Protein AF-A0A7W0UJ87-F1 (afdb_monomer_lite)

pLDDT: mean 87.45, std 11.09, range [45.22, 97.56]

Sequence (380 aa):
ITSEFQELMRGGVEVSERQLIFEHISRDVRPDDMEAFRLLREGQTYIDLPERLRRYRSDVFTDKYKRLDWTELCRSITAHIAKDGYWYIHPDQHRTLSVREAARVQSFPDDFRFAGTQTHRYRQIGNAVPVLLAESIGKSVLRDLDRPTRVRRDSSGEAFRDALVGWRALSDAWSPSWRRVGDPWLVLIAEMLLGRARPADAENAFTLLREVAPSPAALTEHARPAAALAAVGFEERASTLVNLADDLVTFFDGRVPEDETTLRHLPGVGDYVCRAVLTFGFGRRQVLVDRTTARVAGRITRHGDPRRFQLRLDLHHLAGSAGPDAAFNRALLDLGREICRVETPRCSVCPLHERCVTGRAVRDAATVKTRSDAREEMVA

Secondary structure (DSSP, 8-state):
---HHHHHHHTTS-GGGTT--TT--PPPPPHHHHHHHHHPPTT-BGGGS-GGG--S-TTT-TTSSBB--SSSPPPP--GGGGT--TT-B-SSSSSBPPHHHHHHHTT--TT----SSHHHHHHHHHHSPPHHHHHHHHHHHHHHHTS-------HHHHHHHHHHHHHHHT------THHHH--HHHHHHHHHHHTTS-HHHHHHHHHHHHHH-SSHHHHHTSSSHHHHHHHTT-HHHHHHHHHHHHHHHHHHTT-----HHHHHHSTT--HHHHHHHHHHTT-------SHHHHHHHHHHH--SS--HHHHHHHHHHHTTTT-S-HHHHHHHHHHHHHTS-SSS--GGG-TTGGG-HHHHHHHHHHHHHHHHHHHHTTT-

Structure (mmCIF, N/CA/C/O backbone):
data_AF-A0A7W0UJ87-F1
#
_entry.id   AF-A0A7W0UJ87-F1
#
loop_
_atom_site.group_PDB
_atom_site.id
_atom_site.type_symbol
_atom_site.label_atom_id
_atom_site.label_alt_id
_atom_site.label_comp_id
_atom_site.label_asym_id
_atom_site.label_entity_id
_atom_site.label_seq_id
_atom_site.pdbx_PDB_ins_code
_atom_site.Cartn_x
_atom_site.Cartn_y
_atom_site.Cartn_z
_atom_site.occupancy
_atom_site.B_iso_or_equiv
_atom_site.auth_seq_id
_atom_site.auth_comp_id
_atom_site.auth_asym_id
_atom_site.auth_atom_id
_atom_site.pdbx_PDB_model_num
ATOM 1 N N . ILE A 1 1 ? -34.277 -4.533 37.024 1.00 60.12 1 ILE A N 1
ATOM 2 C CA . ILE A 1 1 ? -34.327 -5.418 35.838 1.00 60.12 1 ILE A CA 1
ATOM 3 C C . ILE A 1 1 ? -33.010 -5.219 35.108 1.00 60.12 1 ILE A C 1
ATOM 5 O O . ILE A 1 1 ? -32.676 -4.075 34.825 1.00 60.12 1 ILE A O 1
ATOM 9 N N . THR A 1 2 ? -32.227 -6.280 34.939 1.00 79.81 2 THR A N 1
ATOM 10 C CA . THR A 1 2 ? -30.961 -6.251 34.190 1.00 79.81 2 THR A CA 1
ATOM 11 C C . THR A 1 2 ? -31.299 -6.272 32.700 1.00 79.81 2 THR A C 1
ATOM 13 O O . THR A 1 2 ? -32.228 -6.976 32.314 1.00 79.81 2 THR A O 1
ATOM 16 N N . SER A 1 3 ? -30.631 -5.472 31.868 1.00 90.31 3 SER A N 1
ATOM 17 C CA . SER A 1 3 ? -30.868 -5.522 30.419 1.00 90.31 3 SER A CA 1
ATOM 18 C C . SER A 1 3 ? -30.169 -6.726 29.782 1.00 90.31 3 SER A C 1
ATOM 20 O O . SER A 1 3 ? -29.148 -7.185 30.291 1.00 90.31 3 SER A O 1
ATOM 22 N N . GLU A 1 4 ? -30.657 -7.181 28.625 1.00 94.69 4 GLU A N 1
ATOM 23 C CA . GLU A 1 4 ? -30.014 -8.249 27.837 1.00 94.69 4 GLU A CA 1
ATOM 24 C C . GLU A 1 4 ? -28.533 -7.934 27.563 1.00 94.69 4 GLU A C 1
ATOM 26 O O . GLU A 1 4 ? -27.657 -8.780 27.721 1.00 94.69 4 GLU A O 1
ATOM 31 N N . PHE A 1 5 ? -28.223 -6.673 27.246 1.00 92.38 5 PHE A N 1
ATOM 32 C CA . PHE A 1 5 ? -26.844 -6.234 27.050 1.00 92.38 5 PHE A CA 1
ATOM 33 C C . PHE A 1 5 ? -25.997 -6.366 28.323 1.00 92.38 5 PHE A C 1
ATOM 35 O O . PHE A 1 5 ? -24.839 -6.770 28.265 1.00 92.38 5 PHE A O 1
ATOM 42 N N . GLN A 1 6 ? -26.557 -6.034 29.488 1.00 90.56 6 GLN A N 1
ATOM 43 C CA . GLN A 1 6 ? -25.851 -6.188 30.758 1.00 90.56 6 GLN A CA 1
ATOM 44 C C . GLN A 1 6 ? -25.602 -7.660 31.094 1.00 90.56 6 GLN A C 1
ATOM 46 O O . GLN A 1 6 ? -24.533 -7.974 31.611 1.00 90.56 6 GLN A O 1
ATOM 51 N N . GLU A 1 7 ? -26.553 -8.548 30.802 1.00 93.19 7 GLU A N 1
ATOM 52 C CA . GLU A 1 7 ? -26.379 -9.995 30.960 1.00 93.19 7 GLU A CA 1
ATOM 53 C C . GLU A 1 7 ? -25.285 -10.519 30.030 1.00 93.19 7 GLU A C 1
ATOM 55 O O . GLU A 1 7 ? -24.379 -11.211 30.489 1.00 93.19 7 GLU A O 1
ATOM 60 N N . LEU A 1 8 ? -25.294 -10.097 28.762 1.00 95.25 8 LEU A N 1
ATOM 61 C CA . LEU A 1 8 ? -24.273 -10.457 27.781 1.00 95.25 8 LEU A CA 1
ATOM 62 C C . LEU A 1 8 ? -22.872 -10.007 28.217 1.00 95.25 8 LEU A C 1
ATOM 64 O O . LEU A 1 8 ? -21.946 -10.813 28.233 1.00 95.25 8 LEU A O 1
ATOM 68 N N . MET A 1 9 ? -22.708 -8.738 28.609 1.00 94.62 9 MET A N 1
ATOM 69 C CA . MET A 1 9 ? -21.402 -8.216 29.027 1.00 94.62 9 MET A CA 1
ATOM 70 C C . MET A 1 9 ? -20.906 -8.865 30.325 1.00 94.62 9 MET A C 1
ATOM 72 O O . MET A 1 9 ? -19.701 -8.979 30.518 1.00 94.62 9 MET A O 1
ATOM 76 N N . ARG A 1 10 ? -21.804 -9.293 31.222 1.00 93.12 10 ARG A N 1
ATOM 77 C CA . ARG A 1 10 ? -21.445 -9.888 32.523 1.00 93.12 10 ARG A CA 1
ATOM 78 C C . ARG A 1 10 ? -21.417 -11.412 32.527 1.00 93.12 10 ARG A C 1
ATOM 80 O O . ARG A 1 10 ? -21.045 -11.987 33.546 1.00 93.12 10 ARG A O 1
ATOM 87 N N . GLY A 1 11 ? -21.796 -12.064 31.429 1.00 92.94 11 GLY A N 1
ATOM 88 C CA . GLY A 1 11 ? -21.979 -13.515 31.371 1.00 92.94 11 GLY A CA 1
ATOM 89 C C . GLY A 1 11 ? -20.726 -14.321 31.724 1.00 92.94 11 GLY A C 1
ATOM 90 O O . GLY A 1 11 ? -20.847 -15.384 32.324 1.00 92.94 11 GLY A O 1
ATOM 91 N N . GLY A 1 12 ? -19.538 -13.793 31.409 1.00 92.75 12 GLY A N 1
ATOM 92 C CA . GLY A 1 12 ? -18.245 -14.414 31.727 1.00 92.75 12 GLY A CA 1
ATOM 93 C C . GLY A 1 12 ? -17.656 -14.040 33.093 1.00 92.75 12 GLY A C 1
ATOM 94 O O . GLY A 1 12 ? -16.586 -14.521 33.447 1.00 92.75 12 GLY A O 1
ATOM 95 N N . VAL A 1 13 ? -18.316 -13.179 33.878 1.00 93.56 13 VAL A N 1
ATOM 96 C CA . VAL A 1 13 ? -17.784 -12.742 35.179 1.00 93.56 13 VAL A CA 1
ATOM 97 C C . VAL A 1 13 ? -17.980 -13.836 36.230 1.00 93.56 13 VAL A C 1
ATOM 99 O O . VAL A 1 13 ? -19.108 -14.262 36.507 1.00 93.56 13 VAL A O 1
ATOM 102 N N . GLU A 1 14 ? -16.874 -14.236 36.860 1.00 93.00 14 GLU A N 1
ATOM 103 C CA . GLU A 1 14 ? -16.840 -15.221 37.942 1.00 93.00 14 GLU A CA 1
ATOM 104 C C . GLU A 1 14 ? -17.795 -14.869 39.086 1.00 93.00 14 GLU A C 1
ATOM 106 O O . GLU A 1 14 ? -17.984 -13.703 39.440 1.00 93.00 14 GLU A O 1
ATOM 111 N N . VAL A 1 15 ? -18.392 -15.890 39.711 1.00 91.44 15 VAL A N 1
ATOM 112 C CA . VAL A 1 15 ? -19.421 -15.701 40.753 1.00 91.44 15 VAL A CA 1
ATOM 113 C C . VAL A 1 15 ? -18.899 -14.861 41.922 1.00 91.44 15 VAL A C 1
ATOM 115 O O . VAL A 1 15 ? -19.621 -13.993 42.417 1.00 91.44 15 VAL A O 1
ATOM 118 N N . SER A 1 16 ? -17.644 -15.076 42.323 1.00 94.06 16 SER A N 1
ATOM 119 C CA . SER A 1 16 ? -16.963 -14.324 43.385 1.00 94.06 16 SER A CA 1
ATOM 120 C C . SER A 1 16 ? -16.722 -12.851 43.034 1.00 94.06 16 SER A C 1
ATOM 122 O O . SER A 1 16 ? -16.571 -12.027 43.932 1.00 94.06 16 SER A O 1
ATOM 124 N N . GLU A 1 17 ? -16.720 -12.502 41.747 1.00 92.38 17 GLU A N 1
ATOM 125 C CA . GLU A 1 17 ? -16.402 -11.166 41.244 1.00 92.38 17 GLU A CA 1
ATOM 126 C C . GLU A 1 17 ? -17.637 -10.364 40.812 1.00 92.38 17 GLU A C 1
ATOM 128 O O . GLU A 1 17 ? -17.512 -9.193 40.466 1.00 92.38 17 GLU A O 1
ATOM 133 N N . ARG A 1 18 ? -18.849 -10.936 40.859 1.00 88.06 18 ARG A N 1
ATOM 134 C CA . ARG A 1 18 ? -20.077 -10.291 40.338 1.00 88.06 18 ARG A CA 1
ATOM 135 C C . ARG A 1 18 ? -20.423 -8.943 40.971 1.00 88.06 18 ARG A C 1
ATOM 137 O O . ARG A 1 18 ? -21.170 -8.166 40.379 1.00 88.06 18 ARG A O 1
ATOM 144 N N . GLN A 1 19 ? -19.923 -8.678 42.176 1.00 88.75 19 GLN A N 1
ATOM 145 C CA . GLN A 1 19 ? -20.115 -7.404 42.875 1.00 88.75 19 GLN A CA 1
ATOM 146 C C . GLN A 1 19 ? -19.006 -6.380 42.586 1.00 88.75 19 GLN A C 1
ATOM 148 O O . GLN A 1 19 ? -19.096 -5.236 43.027 1.00 88.75 19 GLN A O 1
ATOM 153 N N . LEU A 1 20 ? -17.965 -6.768 41.848 1.00 91.06 20 LEU A N 1
ATOM 154 C CA . LEU A 1 20 ? -16.828 -5.924 41.509 1.00 91.06 20 LEU A CA 1
ATOM 155 C C . LEU A 1 20 ? -16.991 -5.342 40.104 1.00 91.06 20 LEU A C 1
ATOM 157 O O . LEU A 1 20 ? -17.503 -5.981 39.187 1.00 91.06 20 LEU A O 1
ATOM 161 N N . ILE A 1 21 ? -16.507 -4.112 39.919 1.00 91.25 21 ILE A N 1
ATOM 162 C CA . ILE A 1 21 ? -16.382 -3.495 38.597 1.00 91.25 21 ILE A CA 1
ATOM 163 C C . ILE A 1 21 ? -14.926 -3.094 38.400 1.00 91.25 21 ILE A C 1
ATOM 165 O O . ILE A 1 21 ? -14.454 -2.079 38.914 1.00 91.25 21 ILE A O 1
ATOM 169 N N . PHE A 1 22 ? -14.209 -3.900 37.627 1.00 93.81 22 PHE A N 1
ATOM 170 C CA . PHE A 1 22 ? -12.813 -3.640 37.316 1.00 93.81 22 PHE A CA 1
ATOM 171 C C . PHE A 1 22 ? -12.674 -2.498 36.314 1.00 93.81 22 PHE A C 1
ATOM 173 O O . PHE A 1 22 ? -13.479 -2.344 35.393 1.00 93.81 22 PHE A O 1
ATOM 180 N N . GLU A 1 23 ? -11.614 -1.707 36.489 1.00 94.88 23 GLU A N 1
ATOM 181 C CA . GLU A 1 23 ? -11.230 -0.616 35.582 1.00 94.88 23 GLU A CA 1
ATOM 182 C C . GLU A 1 23 ? -12.317 0.461 35.422 1.00 94.88 23 GLU A C 1
ATOM 184 O O . GLU A 1 23 ? -12.342 1.207 34.443 1.00 94.88 23 GLU A O 1
ATOM 189 N N . HIS A 1 24 ? -13.195 0.608 36.416 1.00 96.00 24 HIS A N 1
ATOM 190 C CA . HIS A 1 24 ? -14.113 1.740 36.513 1.00 96.00 24 HIS A CA 1
ATOM 191 C C . HIS A 1 24 ? -13.388 2.983 37.048 1.00 96.00 24 HIS A C 1
ATOM 193 O O . HIS A 1 24 ? -13.645 3.473 38.141 1.00 96.00 24 HIS A O 1
ATOM 199 N N . ILE A 1 25 ? -12.417 3.457 36.268 1.00 94.19 25 ILE A N 1
ATOM 200 C CA . ILE A 1 25 ? -11.581 4.615 36.584 1.00 94.19 25 ILE A CA 1
ATOM 201 C C . ILE A 1 25 ? -11.730 5.677 35.493 1.00 94.19 25 ILE A C 1
ATOM 203 O O . ILE A 1 25 ? -11.467 5.410 34.317 1.00 94.19 25 ILE A O 1
ATOM 207 N N . SER A 1 26 ? -12.146 6.884 35.870 1.00 93.00 26 SER A N 1
ATOM 208 C CA . SER A 1 26 ? -12.188 8.056 34.987 1.00 93.00 26 SER A CA 1
ATOM 209 C C . SER A 1 26 ? -10.931 8.912 35.137 1.00 93.00 26 SER A C 1
ATOM 211 O O . SER A 1 26 ? -10.102 8.674 36.014 1.00 93.00 26 SER A O 1
ATOM 213 N N . ARG A 1 27 ? -10.762 9.890 34.246 1.00 89.69 27 ARG A N 1
ATOM 214 C CA . ARG A 1 27 ? -9.739 10.930 34.406 1.00 89.69 27 ARG A CA 1
ATOM 215 C C . ARG A 1 27 ? -10.221 11.980 35.398 1.00 89.69 27 ARG A C 1
ATOM 217 O O . ARG A 1 27 ? -11.422 12.251 35.462 1.00 89.69 27 ARG A O 1
ATOM 224 N N . ASP A 1 28 ? -9.278 12.601 36.091 1.00 90.19 28 ASP A N 1
ATOM 225 C CA . ASP A 1 28 ? -9.566 13.801 36.867 1.00 90.19 28 ASP A CA 1
ATOM 226 C C . ASP A 1 28 ? -9.928 14.949 35.927 1.00 90.19 28 ASP A C 1
ATOM 228 O O . ASP A 1 28 ? -9.299 15.161 34.885 1.00 90.19 28 ASP A O 1
ATOM 232 N N . VAL A 1 29 ? -10.970 15.683 36.300 1.00 90.75 29 VAL A N 1
ATOM 233 C CA . VAL A 1 29 ? -11.461 16.827 35.537 1.00 90.75 29 VAL A CA 1
ATOM 234 C C . VAL A 1 29 ? -10.862 18.086 36.139 1.00 90.75 29 VAL A C 1
ATOM 236 O O . VAL A 1 29 ? -10.960 18.318 37.346 1.00 90.75 29 VAL A O 1
ATOM 239 N N . ARG A 1 30 ? -10.237 18.911 35.297 1.00 86.19 30 ARG A N 1
ATOM 240 C CA . ARG A 1 30 ? -9.663 20.180 35.744 1.00 86.19 30 ARG A CA 1
ATOM 241 C C . ARG A 1 30 ? -10.776 21.105 36.273 1.00 86.19 30 ARG A C 1
ATOM 243 O O . ARG A 1 30 ? -11.899 21.043 35.770 1.00 86.19 30 ARG A O 1
ATOM 250 N N . PRO A 1 31 ? -10.505 21.974 37.266 1.00 87.88 31 PRO A N 1
ATOM 251 C CA . PRO A 1 31 ? -11.543 22.808 37.888 1.00 87.88 31 PRO A CA 1
ATOM 252 C C . PRO A 1 31 ? -12.320 23.698 36.910 1.00 87.88 31 PRO A C 1
ATOM 254 O O . PRO A 1 31 ? -13.498 23.976 37.107 1.00 87.88 31 PRO A O 1
ATOM 257 N N . ASP A 1 32 ? -11.659 24.128 35.848 1.00 82.62 32 ASP A N 1
ATOM 258 C CA . ASP A 1 32 ? -12.230 24.923 34.775 1.00 82.62 32 ASP A CA 1
ATOM 259 C C . ASP A 1 32 ? -13.084 24.104 33.794 1.00 82.62 32 ASP A C 1
ATOM 261 O O . ASP A 1 32 ? -14.173 24.531 33.416 1.00 82.62 32 ASP A O 1
ATOM 265 N N . ASP A 1 33 ? -12.640 22.904 33.421 1.00 88.62 33 ASP A N 1
ATOM 266 C CA . ASP A 1 33 ? -13.438 21.972 32.613 1.00 88.62 33 ASP A CA 1
ATOM 267 C C . ASP A 1 33 ? -14.686 21.494 33.372 1.00 88.62 33 ASP A C 1
ATOM 269 O O . ASP A 1 33 ? -15.752 21.305 32.784 1.00 88.62 33 ASP A O 1
ATOM 273 N N . MET A 1 34 ? -14.585 21.368 34.697 1.00 94.25 34 MET A N 1
ATOM 274 C CA . MET A 1 34 ? -15.701 21.018 35.577 1.00 94.25 34 MET A CA 1
ATOM 275 C C . MET A 1 34 ? -16.847 22.034 35.480 1.00 94.25 34 MET A C 1
ATOM 277 O O . MET A 1 34 ? -18.017 21.654 35.528 1.00 94.25 34 MET A O 1
ATOM 281 N N . GLU A 1 35 ? -16.537 23.321 35.312 1.00 93.38 35 GLU A N 1
ATOM 282 C CA . GLU A 1 35 ? -17.561 24.345 35.118 1.00 93.38 35 GLU A CA 1
ATOM 283 C C . GLU A 1 35 ? -18.339 24.116 33.816 1.00 93.38 35 GLU A C 1
ATOM 285 O O . GLU A 1 35 ? -19.571 24.106 33.822 1.00 93.38 35 GLU A O 1
ATOM 290 N N . ALA A 1 36 ? -17.632 23.841 32.718 1.00 91.62 36 ALA A N 1
ATOM 291 C CA . ALA A 1 36 ? -18.262 23.498 31.448 1.00 91.62 36 ALA A CA 1
ATOM 292 C C . ALA A 1 36 ? -19.117 22.225 31.567 1.00 91.62 36 ALA A C 1
ATOM 294 O O . ALA A 1 36 ? -20.247 22.183 31.080 1.00 91.62 36 ALA A O 1
ATOM 295 N N . PHE A 1 37 ? -18.621 21.200 32.264 1.00 94.38 37 PHE A N 1
ATOM 296 C CA . PHE A 1 37 ? -19.333 19.932 32.419 1.00 94.38 37 PHE A CA 1
ATOM 297 C C . PHE A 1 37 ? -20.628 20.081 33.219 1.00 94.38 37 PHE A C 1
ATOM 299 O O . PHE A 1 37 ? -21.557 19.322 32.963 1.00 94.38 37 PHE A O 1
ATOM 306 N N . ARG A 1 38 ? -20.702 21.020 34.171 1.00 95.38 38 ARG A N 1
ATOM 307 C CA . ARG A 1 38 ? -21.926 21.313 34.939 1.00 95.38 38 ARG A CA 1
ATOM 308 C C . ARG A 1 38 ? -22.987 22.052 34.129 1.00 95.38 38 ARG A C 1
ATOM 310 O O . ARG A 1 38 ? -24.166 21.917 34.429 1.00 95.38 38 ARG A O 1
ATOM 317 N N . LEU A 1 39 ? -22.569 22.844 33.143 1.00 94.56 39 LEU A N 1
ATOM 318 C CA . LEU A 1 39 ? -23.475 23.648 32.320 1.00 94.56 39 LEU A CA 1
ATOM 319 C C . LEU A 1 39 ? -24.043 22.873 31.131 1.00 94.56 39 LEU A C 1
ATOM 321 O O . LEU A 1 39 ? -25.188 23.110 30.753 1.00 94.56 39 LEU A O 1
ATOM 325 N N . LEU A 1 40 ? -23.261 21.956 30.553 1.00 93.94 40 LEU A N 1
ATOM 326 C CA . LEU A 1 40 ? -23.737 21.091 29.476 1.00 93.94 40 LEU A CA 1
ATOM 327 C C . LEU A 1 40 ? -24.842 20.167 29.986 1.00 93.94 40 LEU A C 1
ATOM 329 O O . LEU A 1 40 ? -24.634 19.420 30.942 1.00 93.94 40 LEU A O 1
ATOM 333 N N . ARG A 1 41 ? -25.983 20.180 29.300 1.00 93.56 41 ARG A N 1
ATOM 334 C CA . ARG A 1 41 ? -27.059 19.191 29.436 1.00 93.56 41 ARG A CA 1
ATOM 335 C C . ARG A 1 41 ? -26.823 18.012 28.493 1.00 93.56 41 ARG A C 1
ATOM 337 O O . ARG A 1 41 ? -25.938 18.069 27.638 1.00 93.56 41 ARG A O 1
ATOM 344 N N . GLU A 1 42 ? -27.582 16.938 28.671 1.00 93.88 42 GLU A N 1
ATOM 345 C CA . GLU A 1 42 ? -27.543 15.770 27.782 1.00 93.88 42 GLU A CA 1
ATOM 346 C C . GLU A 1 42 ? -27.626 16.184 26.308 1.00 93.88 42 GLU A C 1
ATOM 348 O O . GLU A 1 42 ? -28.320 17.134 25.941 1.00 93.88 42 GLU A O 1
ATOM 353 N N . GLY A 1 43 ? -26.809 15.541 25.476 1.00 90.81 43 GLY A N 1
ATOM 354 C CA . GLY A 1 43 ? -26.738 15.831 24.048 1.00 90.81 43 GLY A CA 1
ATOM 355 C C . GLY A 1 43 ? -26.081 17.169 23.673 1.00 90.81 43 GLY A C 1
ATOM 356 O O . GLY A 1 43 ? -25.762 17.359 22.497 1.00 90.81 43 GLY A O 1
ATOM 357 N N . GLN A 1 44 ? -25.798 18.077 24.608 1.00 93.31 44 GLN A N 1
ATOM 358 C CA . GLN A 1 44 ? -25.172 19.361 24.283 1.00 93.31 44 GLN A CA 1
ATOM 359 C C . GLN A 1 44 ? -23.670 19.240 23.999 1.00 93.31 44 GLN A C 1
ATOM 361 O O . GLN A 1 44 ? -22.976 18.298 24.403 1.00 93.31 44 GLN A O 1
ATOM 366 N N . THR A 1 45 ? -23.167 20.222 23.261 1.00 88.50 45 THR A N 1
ATOM 367 C CA . THR A 1 45 ? -21.810 20.292 22.725 1.00 88.50 45 THR A CA 1
ATOM 368 C C . THR A 1 45 ? -21.105 21.587 23.108 1.00 88.50 45 THR A C 1
ATOM 370 O O . THR A 1 45 ? -21.665 22.481 23.732 1.00 88.50 45 THR A O 1
ATOM 373 N N . TYR A 1 46 ? -19.841 21.702 22.710 1.00 82.00 46 TYR A N 1
ATOM 374 C CA . TYR A 1 46 ? -18.993 22.852 22.998 1.00 82.00 46 TYR A CA 1
ATOM 375 C C . TYR A 1 46 ? -19.585 24.213 22.601 1.00 82.00 46 TYR A C 1
ATOM 377 O O . TYR A 1 46 ? -19.347 25.202 23.293 1.00 82.00 46 TYR A O 1
ATOM 385 N N . ILE A 1 47 ? -20.349 24.282 21.506 1.00 84.25 47 ILE A N 1
ATOM 386 C CA . ILE A 1 47 ? -20.950 25.540 21.038 1.00 84.25 47 ILE A CA 1
ATOM 387 C C . ILE A 1 47 ? -22.065 26.052 21.958 1.00 84.25 47 ILE A C 1
ATOM 389 O O . ILE A 1 47 ? -22.291 27.260 22.000 1.00 84.25 47 ILE A O 1
ATOM 393 N N . ASP A 1 48 ? -22.695 25.156 22.723 1.00 89.44 48 ASP A N 1
ATOM 394 C CA . ASP A 1 48 ? -23.784 25.465 23.656 1.00 89.44 48 ASP A CA 1
ATOM 395 C C . ASP A 1 48 ? -23.275 26.115 24.956 1.00 89.44 48 ASP A C 1
ATOM 397 O O . ASP A 1 48 ? -24.057 26.578 25.787 1.00 89.44 48 ASP A O 1
ATOM 401 N N . LEU A 1 49 ? -21.952 26.166 25.148 1.00 88.00 49 LEU A N 1
ATOM 402 C CA . LEU A 1 49 ? -21.337 26.819 26.296 1.00 88.00 49 LEU A CA 1
ATOM 403 C C . LEU A 1 49 ? -21.271 28.344 26.131 1.00 88.00 49 LEU A C 1
ATOM 405 O O . LEU A 1 49 ? -21.039 28.850 25.029 1.00 88.00 49 LEU A O 1
ATOM 409 N N . PRO A 1 50 ? -21.350 29.099 27.244 1.00 88.81 50 PRO A N 1
ATOM 410 C CA . PRO A 1 50 ? -21.072 30.531 27.242 1.00 88.81 50 PRO A CA 1
ATOM 411 C C . PRO A 1 50 ? -19.703 30.853 26.626 1.00 88.81 50 PRO A C 1
ATOM 413 O O . PRO A 1 50 ? -18.730 30.133 26.844 1.00 88.81 50 PRO A O 1
ATOM 416 N N . GLU A 1 51 ? -19.592 31.979 25.916 1.00 84.50 51 GLU A N 1
ATOM 417 C CA . GLU A 1 51 ? -18.361 32.399 25.221 1.00 84.50 51 GLU A CA 1
ATOM 418 C C . GLU A 1 51 ? -17.113 32.414 26.102 1.00 84.50 51 GLU A C 1
ATOM 420 O O . GLU A 1 51 ? -16.067 31.929 25.685 1.00 84.50 51 GLU A O 1
ATOM 425 N N . ARG A 1 52 ? -17.247 32.830 27.364 1.00 87.00 52 ARG A N 1
ATOM 426 C CA . ARG A 1 52 ? -16.149 32.810 28.344 1.00 87.00 52 ARG A CA 1
ATOM 427 C C . ARG A 1 52 ? -15.537 31.419 28.588 1.00 87.00 52 ARG A C 1
ATOM 429 O O . ARG A 1 52 ? -14.412 31.333 29.069 1.00 87.00 52 ARG A O 1
ATOM 436 N N . LEU A 1 53 ? -16.265 30.336 28.294 1.00 81.25 53 LEU A N 1
ATOM 437 C CA . LEU A 1 53 ? -15.802 28.947 28.427 1.00 81.25 53 LEU A CA 1
ATOM 438 C C . LEU A 1 53 ? -15.378 28.329 27.080 1.00 81.25 53 LEU A C 1
ATOM 440 O O . LEU A 1 53 ? -14.792 27.243 27.054 1.00 81.25 53 LEU A O 1
ATOM 444 N N . ARG A 1 54 ? -15.594 29.034 25.960 1.00 76.38 54 ARG A N 1
ATOM 445 C CA . ARG A 1 54 ? -15.231 28.602 24.601 1.00 76.38 54 ARG A CA 1
ATOM 446 C C . ARG A 1 54 ? -13.788 29.002 24.231 1.00 76.38 54 ARG A C 1
ATOM 448 O O . ARG A 1 54 ? -13.543 29.770 23.314 1.00 76.38 54 ARG A O 1
ATOM 455 N N . ARG A 1 55 ? -12.816 28.462 24.974 1.00 67.00 55 ARG A N 1
ATOM 456 C CA . ARG A 1 55 ? -11.348 28.599 24.797 1.00 67.00 55 ARG A CA 1
ATOM 457 C C . ARG A 1 55 ? -10.783 28.221 23.424 1.00 67.00 55 ARG A C 1
ATOM 459 O O . ARG A 1 55 ? -9.729 28.719 23.042 1.00 67.00 55 ARG A O 1
ATOM 466 N N . TYR A 1 56 ? -11.408 27.275 22.734 1.00 63.62 56 TYR A N 1
ATOM 467 C CA . TYR A 1 56 ? -11.010 26.833 21.404 1.00 63.62 56 TYR A CA 1
ATOM 468 C C . TYR A 1 56 ? -11.850 27.570 20.374 1.00 63.62 56 TYR A C 1
ATOM 470 O O . TYR A 1 56 ? -13.030 27.825 20.608 1.00 63.62 56 TYR A O 1
ATOM 478 N N . ARG A 1 57 ? -11.252 27.890 19.222 1.00 52.25 57 ARG A N 1
ATOM 479 C CA . ARG A 1 57 ? -11.990 28.589 18.170 1.00 52.25 57 ARG A CA 1
ATOM 480 C C . ARG A 1 57 ? -13.188 27.739 17.728 1.00 52.25 57 ARG A C 1
ATOM 482 O O . ARG A 1 57 ? -13.022 26.602 17.277 1.00 52.25 57 ARG A O 1
ATOM 489 N N . SER A 1 58 ? -14.385 28.280 17.924 1.00 54.81 58 SER A N 1
ATOM 490 C CA . SER A 1 58 ? -15.664 27.597 17.711 1.00 54.81 58 SER A CA 1
ATOM 491 C C . SER A 1 58 ? -16.018 27.418 16.232 1.00 54.81 58 SER A C 1
ATOM 493 O O . SER A 1 58 ? -16.896 26.623 15.922 1.00 54.81 58 SER A O 1
ATOM 495 N N . ASP A 1 59 ? -15.312 28.101 15.329 1.00 50.00 59 ASP A N 1
ATOM 496 C CA . ASP A 1 59 ? -15.363 27.932 13.872 1.00 50.00 59 ASP A CA 1
ATOM 497 C C . ASP A 1 59 ? -14.641 26.658 13.386 1.00 50.00 59 ASP A C 1
ATOM 499 O O . ASP A 1 59 ? -14.948 26.153 12.309 1.00 50.00 59 ASP A O 1
ATOM 503 N N . VAL A 1 60 ? -13.706 26.117 14.179 1.00 48.41 60 VAL A N 1
ATOM 504 C CA . VAL A 1 60 ? -12.918 24.914 13.841 1.00 48.41 60 VAL A CA 1
ATOM 505 C C . VAL A 1 60 ? -13.244 23.724 14.749 1.00 48.41 60 VAL A C 1
ATOM 507 O O . VAL A 1 60 ? -13.218 22.583 14.294 1.00 48.41 60 VAL A O 1
ATOM 510 N N . PHE A 1 61 ? -13.558 23.964 16.025 1.00 57.19 61 PHE A N 1
ATOM 511 C CA . PHE A 1 61 ? -13.774 22.914 17.027 1.00 57.19 61 PHE A CA 1
ATOM 512 C C . PHE A 1 61 ? -15.165 23.011 17.658 1.00 57.19 61 PHE A C 1
ATOM 514 O O . PHE A 1 61 ? -15.309 23.252 18.857 1.00 57.19 61 PHE A O 1
ATOM 521 N N . THR A 1 62 ? -16.202 22.814 16.844 1.00 59.22 62 THR A N 1
ATOM 522 C CA . THR A 1 62 ? -17.609 22.876 17.278 1.00 59.22 62 THR A CA 1
ATOM 523 C C . THR A 1 62 ? -17.981 21.792 18.293 1.00 59.22 62 THR A C 1
ATOM 525 O O . THR A 1 62 ? -18.906 21.978 19.081 1.00 59.22 62 THR A O 1
ATOM 528 N N . ASP A 1 63 ? -17.253 20.674 18.322 1.00 65.81 63 ASP A N 1
ATOM 529 C CA . ASP A 1 63 ? -17.607 19.476 19.081 1.00 65.81 63 ASP A CA 1
ATOM 530 C C . ASP A 1 63 ? -16.541 19.041 20.096 1.00 65.81 63 ASP A C 1
ATOM 532 O O . ASP A 1 63 ? -16.523 17.889 20.532 1.00 65.81 63 ASP A O 1
ATOM 536 N N . LYS A 1 64 ? -15.647 19.958 20.497 1.00 75.50 64 LYS A N 1
ATOM 537 C CA . LYS A 1 64 ? -14.546 19.653 21.425 1.00 75.50 64 LYS A CA 1
ATOM 538 C C . LYS A 1 64 ? -15.034 18.979 22.710 1.00 75.50 64 LYS A C 1
ATOM 540 O O . LYS A 1 64 ? -14.373 18.058 23.186 1.00 75.50 64 LYS A O 1
ATOM 545 N N . TYR A 1 65 ? -16.173 19.432 23.235 1.00 85.81 65 TYR A N 1
ATOM 546 C CA . TYR A 1 65 ? -16.913 18.830 24.343 1.00 85.81 65 TYR A CA 1
ATOM 547 C C . TYR A 1 65 ? -18.233 18.266 23.823 1.00 85.81 65 TYR A C 1
ATOM 549 O O . TYR A 1 65 ? -18.913 18.913 23.024 1.00 85.81 65 TYR A O 1
ATOM 557 N N . LYS A 1 66 ? -18.604 17.082 24.308 1.00 91.19 66 LYS A N 1
ATOM 558 C CA . LYS A 1 66 ? -19.914 16.473 24.077 1.00 91.19 66 LYS A CA 1
ATOM 559 C C . LYS A 1 66 ? -20.352 15.750 25.342 1.00 91.19 66 LYS A C 1
ATOM 561 O O . LYS A 1 66 ? -19.698 14.791 25.759 1.00 91.19 66 LYS A O 1
ATOM 566 N N . ARG A 1 67 ? -21.475 16.190 25.913 1.00 95.56 67 ARG A N 1
ATOM 567 C CA . ARG A 1 67 ? -22.220 15.396 26.890 1.00 95.56 67 ARG A CA 1
ATOM 568 C C . ARG A 1 67 ? -23.065 14.388 26.131 1.00 95.56 67 ARG A C 1
ATOM 570 O O . ARG A 1 67 ? -23.781 14.737 25.190 1.00 95.56 67 ARG A O 1
ATOM 577 N N . LEU A 1 68 ? -22.862 13.121 26.469 1.00 96.19 68 LEU A N 1
ATOM 578 C CA . LEU A 1 68 ? -23.630 12.023 25.905 1.00 96.19 68 LEU A CA 1
ATOM 579 C C . LEU A 1 68 ? -25.084 12.121 26.386 1.00 96.19 68 LEU A C 1
ATOM 581 O O . LEU A 1 68 ? -25.395 12.876 27.305 1.00 96.19 68 LEU A O 1
ATOM 585 N N . ASP A 1 69 ? -25.960 11.392 25.720 1.00 95.06 69 ASP A N 1
ATOM 586 C CA . ASP A 1 69 ? -27.397 11.369 25.973 1.00 95.06 69 ASP A CA 1
ATOM 587 C C . ASP A 1 69 ? -27.810 9.908 26.164 1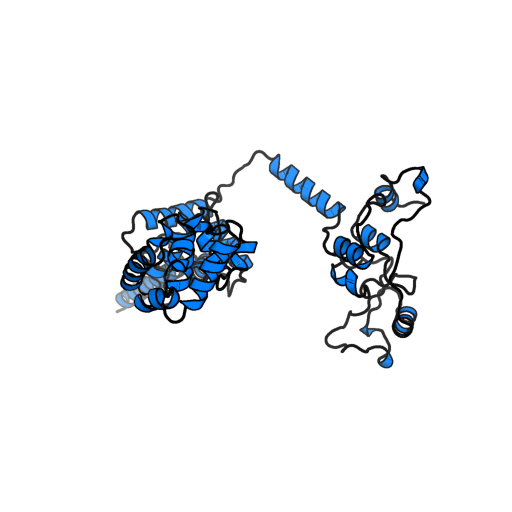.00 95.06 69 ASP A C 1
ATOM 589 O O . ASP A 1 69 ? -27.250 9.026 25.504 1.00 95.06 69 ASP A O 1
ATOM 593 N N . TRP A 1 70 ? -28.719 9.639 27.101 1.00 92.88 70 TRP A N 1
ATOM 594 C CA . TRP A 1 70 ? -29.150 8.272 27.409 1.00 92.88 70 TRP A CA 1
ATOM 595 C C . TRP A 1 70 ? -29.962 7.600 26.302 1.00 92.88 70 TRP A C 1
ATOM 597 O O . TRP A 1 70 ? -30.015 6.371 26.242 1.00 92.88 70 TRP A O 1
ATOM 607 N N . THR A 1 71 ? -30.626 8.394 25.469 1.00 93.44 71 THR A N 1
ATOM 608 C CA . THR A 1 71 ? -31.587 7.939 24.460 1.00 93.44 71 THR A CA 1
ATOM 609 C C . THR A 1 71 ? -31.008 7.916 23.049 1.00 93.44 71 THR A C 1
ATOM 611 O O . THR A 1 71 ? -31.551 7.241 22.175 1.00 93.44 71 THR A O 1
ATOM 614 N N . GLU A 1 72 ? -29.878 8.588 22.837 1.00 92.44 72 GLU A N 1
ATOM 615 C CA . GLU A 1 72 ? -29.190 8.654 21.550 1.00 92.44 72 GLU A CA 1
ATOM 616 C C . GLU A 1 72 ? -28.020 7.670 21.437 1.00 92.44 72 GLU A C 1
ATOM 618 O O . GLU A 1 72 ? -27.491 7.127 22.410 1.00 92.44 72 GLU A O 1
ATOM 623 N N . LEU A 1 73 ? -27.557 7.471 20.202 1.00 91.00 73 LEU A N 1
ATOM 624 C CA . LEU A 1 73 ? -26.373 6.661 19.944 1.00 91.00 73 LEU A CA 1
ATOM 625 C C . LEU A 1 73 ? -25.113 7.322 20.519 1.00 91.00 73 LEU A C 1
ATOM 627 O O . LEU A 1 73 ? -24.811 8.494 20.268 1.00 91.00 73 LEU A O 1
ATOM 631 N N . CYS A 1 74 ? -24.311 6.531 21.235 1.00 91.38 74 CYS A N 1
ATOM 632 C CA . CYS A 1 74 ? -22.989 6.970 21.659 1.00 91.38 74 CYS A CA 1
ATOM 633 C C . CYS A 1 74 ? -22.084 7.200 20.439 1.00 91.38 74 CYS A C 1
ATOM 635 O O . CYS A 1 74 ? -22.118 6.460 19.454 1.00 91.38 74 CYS A O 1
ATOM 637 N N . ARG A 1 75 ? -21.206 8.202 20.532 1.00 88.50 75 ARG A N 1
ATOM 638 C CA . ARG A 1 75 ? -20.125 8.391 19.561 1.00 88.50 75 ARG A CA 1
ATOM 639 C C . ARG A 1 75 ? -19.197 7.176 19.554 1.00 88.50 75 ARG A C 1
ATOM 641 O O . ARG A 1 75 ? -18.905 6.611 20.609 1.00 88.50 7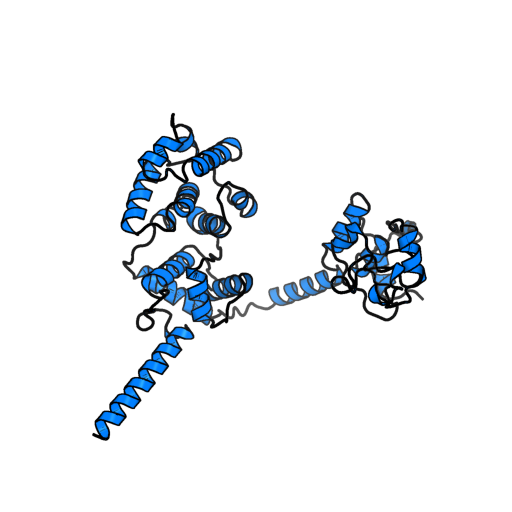5 ARG A O 1
ATOM 648 N N . SER A 1 76 ? -18.668 6.841 18.379 1.00 88.31 76 SER A N 1
ATOM 649 C CA . SER A 1 76 ? -17.631 5.818 18.235 1.00 88.31 76 SER A CA 1
ATOM 650 C C . SER A 1 76 ? -16.421 6.164 19.098 1.00 88.31 76 SER A C 1
ATOM 652 O O . SER A 1 76 ? -15.861 7.251 18.959 1.00 88.31 76 SER A O 1
ATOM 654 N N . ILE A 1 77 ? -15.999 5.245 19.969 1.00 93.19 77 ILE A N 1
ATOM 655 C CA . ILE A 1 77 ? -14.836 5.457 20.834 1.00 93.19 77 ILE A CA 1
ATOM 656 C C . ILE A 1 77 ? -13.559 5.401 19.990 1.00 93.19 77 ILE A C 1
ATOM 658 O O . ILE A 1 77 ? -13.165 4.343 19.510 1.00 93.19 77 ILE A O 1
ATOM 662 N N . THR A 1 78 ? -12.892 6.540 19.829 1.00 89.50 78 THR A N 1
ATOM 663 C CA . THR A 1 78 ? -11.627 6.651 19.087 1.00 89.50 78 THR A CA 1
ATOM 664 C C . THR A 1 78 ? -10.411 6.563 20.006 1.00 89.50 78 THR A C 1
ATOM 666 O O . THR A 1 78 ? -10.476 6.910 21.185 1.00 89.50 78 THR A O 1
ATOM 669 N N . ALA A 1 79 ? -9.248 6.196 19.460 1.00 82.69 79 ALA A N 1
ATOM 670 C CA . ALA A 1 79 ? -7.978 6.142 20.195 1.00 82.69 79 ALA A CA 1
ATOM 671 C C . ALA A 1 79 ? -7.582 7.469 20.870 1.00 82.69 79 ALA A C 1
ATOM 673 O O . ALA A 1 79 ? -6.805 7.477 21.829 1.00 82.69 79 ALA A O 1
ATOM 674 N N . HIS A 1 80 ? -8.137 8.594 20.403 1.00 82.88 80 HIS A N 1
ATOM 675 C CA . HIS A 1 80 ? -7.926 9.910 21.003 1.00 82.88 80 HIS A CA 1
ATOM 676 C C . HIS A 1 80 ? -8.519 10.030 22.419 1.00 82.88 80 HIS A C 1
ATOM 678 O O . HIS A 1 80 ? -8.055 10.865 23.193 1.00 82.88 80 HIS A O 1
ATOM 684 N N . ILE A 1 81 ? -9.458 9.161 22.827 1.00 89.44 81 ILE A N 1
ATOM 685 C CA . ILE A 1 81 ? -9.949 9.094 24.220 1.00 89.44 81 ILE A CA 1
ATOM 686 C C . ILE A 1 81 ? -8.809 8.895 25.237 1.00 89.44 81 ILE A C 1
ATOM 688 O O . ILE A 1 81 ? -8.895 9.320 26.387 1.00 89.44 81 ILE A O 1
ATOM 692 N N . ALA A 1 82 ? -7.676 8.339 24.795 1.00 84.12 82 ALA A N 1
ATOM 693 C CA . ALA A 1 82 ? -6.457 8.227 25.587 1.00 84.12 82 ALA A CA 1
ATOM 694 C C . ALA A 1 82 ? -5.811 9.578 25.955 1.00 84.12 82 ALA A C 1
ATOM 696 O O . ALA A 1 82 ? -4.844 9.582 26.714 1.00 84.12 82 ALA A O 1
ATOM 697 N N . LYS A 1 83 ? -6.290 10.710 25.426 1.00 81.56 83 LYS A N 1
ATOM 698 C CA . LYS A 1 83 ? -5.786 12.055 25.732 1.00 81.56 83 LYS A CA 1
ATOM 699 C C . LYS A 1 83 ? -6.677 12.784 26.736 1.00 81.56 83 LYS A C 1
ATOM 701 O O . LYS A 1 83 ? -6.239 12.982 27.865 1.00 81.56 83 LYS A O 1
ATOM 706 N N . ASP A 1 84 ? -7.896 13.151 26.343 1.00 79.69 84 ASP A N 1
ATOM 707 C CA . ASP A 1 84 ? -8.790 13.998 27.149 1.00 79.69 84 ASP A CA 1
ATOM 708 C C . ASP A 1 84 ? -10.163 13.353 27.435 1.00 79.69 84 ASP A C 1
ATOM 710 O O . ASP A 1 84 ? -10.666 13.422 28.553 1.00 79.69 84 ASP A O 1
ATOM 714 N N . GLY A 1 85 ? -10.734 12.644 26.459 1.00 84.44 85 GLY A N 1
ATOM 715 C CA . GLY A 1 85 ? -12.029 11.973 26.577 1.00 84.44 85 GLY A CA 1
ATOM 716 C C . GLY A 1 85 ? -13.230 12.917 26.534 1.00 84.44 85 GLY A C 1
ATOM 717 O O . GLY A 1 85 ? -14.347 12.489 26.802 1.00 84.44 85 GLY A O 1
ATOM 718 N N . TYR A 1 86 ? -13.031 14.185 26.168 1.00 88.88 86 TYR A N 1
ATOM 719 C CA . TYR A 1 86 ? -14.069 15.216 26.254 1.00 88.88 86 TYR A CA 1
ATOM 720 C C . TYR A 1 86 ? -15.215 15.064 25.240 1.00 88.88 86 TYR A C 1
ATOM 722 O O . TYR A 1 86 ? -16.267 15.680 25.388 1.00 88.88 86 TYR A O 1
ATOM 730 N N . TRP A 1 87 ? -15.044 14.200 24.240 1.00 89.12 87 TRP A N 1
ATOM 731 C CA . TRP A 1 87 ? -16.122 13.754 23.348 1.00 89.12 87 TRP A CA 1
ATOM 732 C C . TRP A 1 87 ? -17.103 12.777 24.010 1.00 89.12 87 TRP A C 1
ATOM 734 O O . TRP A 1 87 ? -18.123 12.438 23.414 1.00 89.12 87 TRP A O 1
ATOM 744 N N . TYR A 1 88 ? -16.779 12.307 25.215 1.00 94.88 88 TYR A N 1
ATOM 745 C CA . TYR A 1 88 ? -17.485 11.244 25.916 1.00 94.88 88 TYR A CA 1
ATOM 746 C C . TYR A 1 88 ? -17.727 11.659 27.375 1.00 94.88 88 TYR A C 1
ATOM 748 O O . TYR A 1 88 ? -17.324 10.963 28.309 1.00 94.88 88 TYR A O 1
ATOM 756 N N . ILE A 1 89 ? -18.329 12.834 27.592 1.00 96.00 89 ILE A N 1
ATOM 757 C CA . ILE A 1 89 ? -18.756 13.269 28.931 1.00 96.00 89 ILE A CA 1
ATOM 758 C C . ILE A 1 89 ? -19.996 12.457 29.314 1.00 96.00 89 ILE A C 1
ATOM 760 O O . ILE A 1 89 ? -20.928 12.335 28.519 1.00 96.00 89 ILE A O 1
ATOM 764 N N . HIS A 1 90 ? -19.991 11.883 30.516 1.00 96.56 90 HIS A N 1
ATOM 765 C CA . HIS A 1 90 ? -21.073 11.034 31.010 1.00 96.56 90 HIS A CA 1
ATOM 766 C C . HIS A 1 90 ? -22.415 11.799 31.003 1.00 96.56 90 HIS A C 1
ATOM 768 O O . HIS A 1 90 ? -22.415 12.968 31.396 1.00 96.56 90 HIS A O 1
ATOM 774 N N . PRO A 1 91 ? -23.548 11.167 30.627 1.00 95.75 91 PRO A N 1
ATOM 775 C CA . PRO A 1 91 ? -24.848 11.846 30.539 1.00 95.75 91 PRO A CA 1
ATOM 776 C C . PRO A 1 91 ? -25.259 12.568 31.830 1.00 95.75 91 PRO A C 1
ATOM 778 O O . PRO A 1 91 ? -25.567 13.754 31.791 1.00 95.75 91 PRO A O 1
ATOM 781 N N . ASP A 1 92 ? -25.102 11.906 32.986 1.00 94.75 92 ASP A N 1
ATOM 782 C CA . ASP A 1 92 ? -25.493 12.484 34.289 1.00 94.75 92 ASP A CA 1
ATOM 783 C C . ASP A 1 92 ? -24.340 13.005 35.154 1.00 94.75 92 ASP A C 1
ATOM 785 O O . ASP A 1 92 ? -24.541 13.817 36.051 1.00 94.75 92 ASP A O 1
ATOM 789 N N . GLN A 1 93 ? -23.106 12.550 34.926 1.00 95.38 93 GLN A N 1
ATOM 790 C CA . GLN A 1 93 ? -21.991 12.809 35.839 1.00 95.38 93 GLN A CA 1
ATOM 791 C C . GLN A 1 93 ? -21.062 13.875 35.257 1.00 95.38 93 GLN A C 1
ATOM 793 O O . GLN A 1 93 ? -20.873 13.979 34.046 1.00 95.38 93 GLN A O 1
ATOM 798 N N . HIS A 1 94 ? -20.445 14.696 36.105 1.00 96.44 94 HIS A N 1
ATOM 799 C CA . HIS A 1 94 ? -19.493 15.722 35.662 1.00 96.44 94 HIS A CA 1
ATOM 800 C C . HIS A 1 94 ? -18.083 15.139 35.477 1.00 96.44 94 HIS A C 1
ATOM 802 O O . HIS A 1 94 ? -17.102 15.653 36.007 1.00 96.44 94 HIS A O 1
ATOM 808 N N . ARG A 1 95 ? -17.989 14.045 34.714 1.00 95.62 95 ARG A N 1
ATOM 809 C CA . ARG A 1 95 ? -16.746 13.362 34.335 1.00 95.62 95 ARG A CA 1
ATOM 810 C C . ARG A 1 95 ? -16.859 12.771 32.935 1.00 95.62 95 ARG A C 1
ATOM 812 O O . ARG A 1 95 ? -17.957 12.620 32.403 1.00 95.62 95 ARG A O 1
ATOM 819 N N . THR A 1 96 ? -15.730 12.393 32.353 1.00 95.94 96 THR A N 1
ATOM 820 C CA . THR A 1 96 ? -15.713 11.563 31.144 1.00 95.94 96 THR A CA 1
ATOM 821 C C . THR A 1 96 ? -16.040 10.105 31.478 1.00 95.94 96 THR A C 1
ATOM 823 O O . THR A 1 96 ? -15.999 9.695 32.648 1.00 95.94 96 THR A O 1
ATOM 826 N N . LEU A 1 97 ? -16.396 9.319 30.459 1.00 97.12 97 LEU A N 1
ATOM 827 C CA . LEU A 1 97 ? -16.543 7.873 30.605 1.00 97.12 97 LEU A CA 1
ATOM 828 C C . LEU A 1 97 ? -15.269 7.273 31.207 1.00 97.12 97 LEU A C 1
ATOM 830 O O . LEU A 1 97 ? -14.155 7.630 30.830 1.00 97.12 97 LEU A O 1
ATOM 834 N N . SER A 1 98 ? -15.452 6.353 32.146 1.00 97.19 98 SER A N 1
ATOM 835 C CA . SER A 1 98 ? -14.397 5.508 32.692 1.00 97.19 98 SER A CA 1
ATOM 836 C C . SER A 1 98 ? -13.874 4.526 31.643 1.00 97.19 98 SER A C 1
ATOM 838 O O . SER A 1 98 ? -14.533 4.264 30.632 1.00 97.19 98 SER A O 1
ATOM 840 N N . VAL A 1 99 ? -12.718 3.912 31.916 1.00 97.56 99 VAL A N 1
ATOM 841 C CA . VAL A 1 99 ? -12.155 2.856 31.057 1.00 97.56 99 VAL A CA 1
ATOM 842 C C . VAL A 1 99 ? -13.188 1.746 30.829 1.00 97.56 99 VAL A C 1
ATOM 844 O O . VAL A 1 99 ? -13.446 1.385 29.684 1.00 97.56 99 VAL A O 1
ATOM 847 N N . ARG A 1 100 ? -13.843 1.260 31.890 1.00 97.19 100 ARG A N 1
ATOM 848 C CA . ARG A 1 100 ? -14.858 0.202 31.787 1.00 97.19 100 ARG A CA 1
ATOM 849 C C . ARG A 1 100 ? -16.117 0.621 31.024 1.00 97.19 100 ARG A C 1
ATOM 851 O O . ARG A 1 100 ? -16.657 -0.183 30.273 1.00 97.19 100 ARG A O 1
ATOM 858 N N . GLU A 1 101 ? -16.592 1.854 31.173 1.00 96.81 101 GLU A N 1
ATOM 859 C CA . GLU A 1 101 ? -17.753 2.325 30.399 1.00 96.81 101 GLU A CA 1
ATOM 860 C C . GLU A 1 101 ? -17.414 2.460 28.912 1.00 96.81 101 GLU A C 1
ATOM 862 O O . GLU A 1 101 ? -18.171 1.978 28.075 1.00 96.81 101 GLU A O 1
ATOM 867 N N . ALA A 1 102 ? -16.253 3.032 28.576 1.00 97.25 102 ALA A N 1
ATOM 868 C CA . ALA A 1 102 ? -15.788 3.108 27.192 1.00 97.25 102 ALA A CA 1
ATOM 869 C C . ALA A 1 102 ? -15.600 1.708 26.576 1.00 97.25 102 ALA A C 1
ATOM 871 O O . ALA A 1 102 ? -15.944 1.489 25.415 1.00 97.25 102 ALA A O 1
ATOM 872 N N . ALA A 1 103 ? -15.104 0.746 27.362 1.00 97.38 103 ALA A N 1
ATOM 873 C CA . ALA A 1 103 ? -14.985 -0.650 26.954 1.00 97.38 103 ALA A CA 1
ATOM 874 C C . ALA A 1 103 ? -16.357 -1.273 26.645 1.00 97.38 103 ALA A C 1
ATOM 876 O O . ALA A 1 103 ? -16.517 -1.893 25.597 1.00 97.38 103 ALA A O 1
ATOM 877 N N . ARG A 1 104 ? -17.369 -1.046 27.495 1.00 95.44 104 ARG A N 1
ATOM 878 C CA . ARG A 1 104 ? -18.743 -1.517 27.250 1.00 95.44 104 ARG A CA 1
ATOM 879 C C . ARG A 1 104 ? -19.377 -0.870 26.022 1.00 95.44 104 ARG A C 1
ATOM 881 O O . ARG A 1 104 ? -20.058 -1.563 25.280 1.00 95.44 104 ARG A O 1
ATOM 888 N N . VAL A 1 105 ? -19.122 0.412 25.752 1.00 95.50 105 VAL A N 1
ATOM 889 C CA . VAL A 1 105 ? -19.559 1.042 24.488 1.00 95.50 105 VAL A CA 1
ATOM 890 C C . VAL A 1 105 ? -18.948 0.320 23.280 1.00 95.50 105 VAL A C 1
ATOM 892 O O . VAL A 1 105 ? -19.625 0.106 22.281 1.00 95.50 105 VAL A O 1
ATOM 895 N N . GLN A 1 106 ? -17.694 -0.127 23.390 1.00 96.12 106 GLN A N 1
ATOM 896 C CA . GLN A 1 106 ? -17.029 -0.986 22.401 1.00 96.12 106 GLN A CA 1
ATOM 897 C C . GLN A 1 106 ? -17.384 -2.481 22.546 1.00 96.12 106 GLN A C 1
ATOM 899 O O . GLN A 1 106 ? -16.764 -3.341 21.919 1.00 96.12 106 GLN A O 1
ATOM 904 N N . SER A 1 107 ? -18.404 -2.818 23.340 1.00 96.62 107 SER A N 1
ATOM 905 C CA . SER A 1 107 ? -18.902 -4.175 23.600 1.00 96.62 107 SER A CA 1
ATOM 906 C C . SER A 1 107 ? -17.868 -5.172 24.142 1.00 96.62 107 SER A C 1
ATOM 908 O O . SER A 1 107 ? -18.009 -6.377 23.955 1.00 96.62 107 SER A O 1
ATOM 910 N N . PHE A 1 108 ? -16.827 -4.691 24.825 1.00 97.38 108 PHE A N 1
ATOM 911 C CA . PHE A 1 108 ? -15.936 -5.574 25.573 1.00 97.38 108 PHE A CA 1
ATOM 912 C C . PHE A 1 108 ? -16.666 -6.169 26.781 1.00 97.38 108 PHE A C 1
ATOM 914 O O . PHE A 1 108 ? -17.253 -5.402 27.554 1.00 97.38 108 PHE A O 1
ATOM 921 N N . PRO A 1 109 ? -16.578 -7.493 26.991 1.00 96.44 109 PRO A N 1
ATOM 922 C CA . PRO A 1 109 ? -17.187 -8.122 28.148 1.00 96.44 109 PRO A CA 1
ATOM 923 C C . PRO A 1 109 ? -16.460 -7.723 29.446 1.00 96.44 109 PRO A C 1
ATOM 925 O O . PRO A 1 109 ? -15.305 -7.277 29.458 1.00 96.44 109 PRO A O 1
ATOM 928 N N . ASP A 1 110 ? -17.176 -7.823 30.563 1.00 95.88 110 ASP A N 1
ATOM 929 C CA . ASP A 1 110 ? -16.742 -7.363 31.883 1.00 95.88 110 ASP A CA 1
ATOM 930 C C . ASP A 1 110 ? -15.638 -8.240 32.497 1.00 95.88 110 ASP A C 1
ATOM 932 O O . ASP A 1 110 ? -14.963 -7.796 33.425 1.00 95.88 110 ASP A O 1
ATOM 936 N N . ASP A 1 111 ? -15.411 -9.443 31.973 1.00 95.19 111 ASP A N 1
ATOM 937 C CA . ASP A 1 111 ? -14.322 -10.364 32.327 1.00 95.19 111 ASP A CA 1
ATOM 938 C C . ASP A 1 111 ? -13.008 -10.061 31.578 1.00 95.19 111 ASP A C 1
ATOM 940 O O . ASP A 1 111 ? -11.929 -10.423 32.048 1.00 95.19 111 ASP A O 1
ATOM 944 N N . PHE A 1 112 ? -13.052 -9.306 30.475 1.00 96.19 112 PHE A N 1
ATOM 945 C CA . PHE A 1 112 ? -11.850 -8.872 29.761 1.00 96.19 112 PHE A CA 1
ATOM 946 C C . PHE A 1 112 ? -11.044 -7.858 30.591 1.00 96.19 112 PHE A C 1
ATOM 948 O O . PHE A 1 112 ? -11.607 -6.911 31.153 1.00 96.19 112 PHE A O 1
ATOM 955 N N . ARG A 1 113 ? -9.716 -8.023 30.657 1.00 94.81 113 ARG A N 1
ATOM 956 C CA . ARG A 1 113 ? -8.795 -7.172 31.438 1.00 94.81 113 ARG A CA 1
ATOM 957 C C . ARG A 1 113 ? -7.798 -6.469 30.518 1.00 94.81 113 ARG A C 1
ATOM 959 O O . ARG A 1 113 ? -7.178 -7.111 29.674 1.00 94.81 113 ARG A O 1
ATOM 966 N N . PHE A 1 114 ? -7.597 -5.164 30.702 1.00 96.31 114 PHE A N 1
ATOM 967 C CA . PHE A 1 114 ? -6.688 -4.375 29.871 1.00 96.31 114 PHE A CA 1
ATOM 968 C C . PHE A 1 114 ? -5.326 -4.164 30.548 1.00 96.31 114 PHE A C 1
ATOM 970 O O . PHE A 1 114 ? -5.213 -3.745 31.705 1.00 96.31 114 PHE A O 1
ATOM 977 N N . ALA A 1 115 ? -4.250 -4.368 29.788 1.00 94.38 115 ALA A N 1
ATOM 978 C CA . ALA A 1 115 ? -2.891 -4.212 30.294 1.00 94.38 115 ALA A CA 1
ATOM 979 C C . ALA A 1 115 ? -2.438 -2.739 30.359 1.00 94.38 115 ALA A C 1
ATOM 981 O O . ALA A 1 115 ? -2.834 -1.900 29.545 1.00 94.38 115 ALA A O 1
ATOM 982 N N . GLY A 1 116 ? -1.536 -2.439 31.298 1.00 94.69 116 GLY A N 1
ATOM 983 C CA . GLY A 1 116 ? -0.840 -1.153 31.391 1.00 94.69 116 GLY A CA 1
ATOM 984 C C . GLY A 1 116 ? -1.584 -0.053 32.157 1.00 94.69 116 GLY A C 1
ATOM 985 O O . GLY A 1 116 ? -2.507 -0.304 32.928 1.00 94.69 116 GLY A O 1
ATOM 986 N N . THR A 1 117 ? -1.128 1.190 31.975 1.00 93.50 117 THR A N 1
ATOM 987 C CA . THR A 1 117 ? -1.670 2.389 32.637 1.00 93.50 117 THR A CA 1
ATOM 988 C C . THR A 1 117 ? -3.033 2.784 32.065 1.00 93.50 117 THR A C 1
ATOM 990 O O . THR A 1 117 ? -3.391 2.380 30.960 1.00 93.50 117 THR A O 1
ATOM 993 N N . GLN A 1 118 ? -3.780 3.645 32.765 1.00 93.00 118 GLN A N 1
ATOM 994 C CA . GLN A 1 118 ? -5.092 4.133 32.310 1.00 93.00 118 GLN A CA 1
ATOM 995 C C . GLN A 1 118 ? -5.069 4.649 30.854 1.00 93.00 118 GLN A C 1
ATOM 997 O O . GLN A 1 118 ? -5.933 4.298 30.052 1.00 93.00 118 GLN A O 1
ATOM 1002 N N . THR A 1 119 ? -4.044 5.420 30.479 1.00 89.69 119 THR A N 1
ATOM 1003 C CA . THR A 1 119 ? -3.852 5.913 29.104 1.00 89.69 119 THR A CA 1
ATOM 1004 C C . THR A 1 119 ? -3.656 4.776 28.093 1.00 89.69 119 THR A C 1
ATOM 1006 O O . THR A 1 119 ? -4.224 4.831 27.002 1.00 89.69 119 THR A O 1
ATOM 1009 N N . HIS A 1 120 ? -2.890 3.734 28.438 1.00 92.69 120 HIS A N 1
ATOM 1010 C CA . HIS A 1 120 ? -2.712 2.563 27.572 1.00 92.69 120 HIS A CA 1
ATOM 1011 C C . HIS A 1 120 ? -4.010 1.770 27.400 1.00 92.69 120 HIS A C 1
ATOM 1013 O O . HIS A 1 120 ? -4.293 1.318 26.291 1.00 92.69 120 HIS A O 1
ATOM 1019 N N . ARG A 1 121 ? -4.822 1.643 28.456 1.00 96.44 121 ARG A N 1
ATOM 1020 C CA . ARG A 1 121 ? -6.123 0.958 28.397 1.00 96.44 121 ARG A CA 1
ATOM 1021 C C . ARG A 1 121 ? -7.111 1.694 27.488 1.00 96.44 121 ARG A C 1
ATOM 1023 O O . ARG A 1 121 ? -7.663 1.092 26.575 1.00 96.44 121 ARG A O 1
ATOM 1030 N N . TYR A 1 122 ? -7.245 3.015 27.637 1.00 95.00 122 TYR A N 1
ATOM 1031 C CA . TYR A 1 122 ? -8.057 3.832 26.723 1.00 95.00 122 TYR A CA 1
ATOM 1032 C C . TYR A 1 122 ? -7.605 3.725 25.263 1.00 95.00 122 TYR A C 1
ATOM 1034 O O . TYR A 1 122 ? -8.439 3.657 24.363 1.00 95.00 122 TYR A O 1
ATOM 1042 N N . ARG A 1 123 ? -6.288 3.695 25.012 1.00 92.69 123 ARG A N 1
ATOM 1043 C CA . ARG A 1 123 ? -5.752 3.542 23.653 1.00 92.69 123 ARG A CA 1
ATOM 1044 C C . ARG A 1 123 ? -6.101 2.178 23.057 1.00 92.69 123 ARG A C 1
ATOM 1046 O O . ARG A 1 123 ? -6.455 2.129 21.886 1.00 92.69 123 ARG A O 1
ATOM 1053 N N . GLN A 1 124 ? -6.017 1.101 23.841 1.00 96.19 124 GLN A N 1
ATOM 1054 C CA . GLN A 1 124 ? -6.434 -0.237 23.404 1.00 96.19 124 GLN A CA 1
ATOM 1055 C C . GLN A 1 124 ? -7.914 -0.248 23.009 1.00 96.19 124 GLN A C 1
ATOM 1057 O O . GLN A 1 124 ? -8.234 -0.662 21.901 1.00 96.19 124 GLN A O 1
ATOM 1062 N N . ILE A 1 125 ? -8.790 0.296 23.860 1.00 96.62 125 ILE A N 1
ATOM 1063 C CA . ILE A 1 125 ? -10.235 0.379 23.593 1.00 96.62 125 ILE A CA 1
ATOM 1064 C C . ILE A 1 125 ? -10.523 1.196 22.328 1.00 96.62 125 ILE A C 1
ATOM 1066 O O . ILE A 1 125 ? -11.291 0.770 21.475 1.00 96.62 125 ILE A O 1
ATOM 1070 N N . GLY A 1 126 ? -9.900 2.368 22.181 1.00 93.56 126 GLY A N 1
ATOM 1071 C CA . GLY A 1 126 ? -10.166 3.254 21.048 1.00 93.56 126 GLY A CA 1
ATOM 1072 C C . GLY A 1 126 ? -9.533 2.826 19.717 1.00 93.56 126 GLY A C 1
ATOM 1073 O O . GLY A 1 126 ? -9.914 3.358 18.677 1.00 93.56 126 GLY A O 1
ATOM 1074 N N . ASN A 1 127 ? -8.565 1.905 19.737 1.00 93.44 127 ASN A N 1
ATOM 1075 C CA . ASN A 1 127 ? -8.012 1.268 18.534 1.00 93.44 127 ASN A CA 1
ATOM 1076 C C . ASN A 1 127 ? -8.765 -0.012 18.143 1.00 93.44 127 ASN A C 1
ATOM 1078 O O . ASN A 1 127 ? -8.557 -0.522 17.043 1.00 93.44 127 ASN A O 1
ATOM 1082 N N . ALA A 1 128 ? -9.580 -0.562 19.043 1.00 94.50 128 ALA A N 1
ATOM 1083 C CA . ALA A 1 128 ? -10.291 -1.803 18.798 1.00 94.50 128 ALA A CA 1
ATOM 1084 C C . ALA A 1 128 ? -11.493 -1.599 17.867 1.00 94.50 128 ALA A C 1
ATOM 1086 O O . ALA A 1 128 ? -12.148 -0.555 17.866 1.00 94.50 128 ALA A O 1
ATOM 1087 N N . VAL A 1 129 ? -11.811 -2.648 17.110 1.00 94.62 129 VAL A N 1
ATOM 1088 C CA . VAL A 1 129 ? -13.138 -2.818 16.511 1.00 94.62 129 VAL A CA 1
ATOM 1089 C C . VAL A 1 129 ? -14.077 -3.298 17.624 1.00 94.62 129 VAL A C 1
ATOM 1091 O O . VAL A 1 129 ? -13.666 -4.195 18.366 1.00 94.62 129 VAL A O 1
ATOM 1094 N N . PRO A 1 130 ? -15.304 -2.754 17.760 1.00 96.00 130 PRO A N 1
ATOM 1095 C CA . PRO A 1 130 ? -16.235 -3.232 18.773 1.00 96.00 130 PRO A CA 1
ATOM 1096 C C . PRO A 1 130 ? -16.420 -4.750 18.676 1.00 96.00 130 PRO A C 1
ATOM 1098 O O . PRO A 1 130 ? -16.636 -5.274 17.583 1.00 96.00 130 PRO A O 1
ATOM 1101 N N . VAL A 1 131 ? -16.330 -5.457 19.804 1.00 96.75 131 VAL A N 1
ATOM 1102 C CA . VAL A 1 131 ? -16.271 -6.930 19.850 1.00 96.75 131 VAL A CA 1
ATOM 1103 C C . VAL A 1 131 ? -17.453 -7.589 19.130 1.00 96.75 131 VAL A C 1
ATOM 1105 O O . VAL A 1 131 ? -17.238 -8.452 18.282 1.00 96.75 131 VAL A O 1
ATOM 1108 N N . LEU A 1 132 ? -18.688 -7.145 19.382 1.00 96.12 132 LEU A N 1
ATOM 1109 C CA . LEU A 1 132 ? -19.880 -7.702 18.724 1.00 96.12 132 LEU A CA 1
ATOM 1110 C C . LEU A 1 132 ? -19.926 -7.389 17.221 1.00 96.12 132 LEU A C 1
ATOM 1112 O O . LEU A 1 132 ? -20.404 -8.197 16.422 1.00 96.12 132 LEU A O 1
ATOM 1116 N N . LEU A 1 133 ? -19.391 -6.235 16.806 1.00 95.81 133 LEU A N 1
ATOM 1117 C CA . LEU A 1 133 ? -19.245 -5.912 15.386 1.00 95.81 133 LEU A CA 1
ATOM 1118 C C . LEU A 1 133 ? -18.210 -6.833 14.728 1.00 95.81 133 LEU A C 1
ATOM 1120 O O . LEU A 1 133 ? -18.471 -7.376 13.654 1.00 95.81 133 LEU A O 1
ATOM 1124 N N . ALA A 1 134 ? -17.062 -7.035 15.376 1.00 96.69 134 ALA A N 1
ATOM 1125 C CA . ALA A 1 134 ? -16.020 -7.939 14.903 1.00 96.69 134 ALA A CA 1
ATOM 1126 C C . ALA A 1 134 ? -16.540 -9.381 14.784 1.00 96.69 134 ALA A C 1
ATOM 1128 O O . ALA A 1 134 ? -16.295 -10.039 13.774 1.00 96.69 134 ALA A O 1
ATOM 1129 N N . GLU A 1 135 ? -17.327 -9.844 15.758 1.00 96.75 135 GLU A N 1
ATOM 1130 C CA . GLU A 1 135 ? -17.984 -11.151 15.718 1.00 96.75 135 GLU A CA 1
ATOM 1131 C C . GLU A 1 135 ? -18.955 -11.265 14.530 1.00 96.75 135 GLU A C 1
ATOM 1133 O O . GLU A 1 135 ? -18.921 -12.251 13.791 1.00 96.75 135 GLU A O 1
ATOM 1138 N N . SER A 1 136 ? -19.792 -10.249 14.296 1.00 97.38 136 SER A N 1
ATOM 1139 C CA . SER A 1 136 ? -20.731 -10.225 13.166 1.00 97.38 136 SER A CA 1
ATOM 1140 C C . SER A 1 136 ? -20.014 -10.253 11.809 1.00 97.38 136 SER A C 1
ATOM 1142 O O . SER A 1 136 ? -20.416 -10.993 10.899 1.00 97.38 136 SER A O 1
ATOM 1144 N N . ILE A 1 137 ? -18.909 -9.509 11.679 1.00 96.44 137 ILE A N 1
ATOM 1145 C CA . ILE A 1 137 ? -18.045 -9.548 10.493 1.00 96.44 137 ILE A CA 1
ATOM 1146 C C . ILE A 1 137 ? -17.454 -10.952 10.326 1.00 96.44 137 ILE A C 1
ATOM 1148 O O . ILE A 1 137 ? -17.589 -11.538 9.253 1.00 96.44 137 ILE A O 1
ATOM 1152 N N . GLY A 1 138 ? -16.877 -11.528 11.385 1.00 96.56 138 GLY A N 1
ATOM 1153 C CA . GLY A 1 138 ? -16.299 -12.873 11.365 1.00 96.56 138 GLY A CA 1
ATOM 1154 C C . GLY A 1 138 ? -17.308 -13.942 10.942 1.00 96.56 138 GLY A C 1
ATOM 1155 O O . GLY A 1 138 ? -17.047 -14.708 10.018 1.00 96.56 138 GLY A O 1
ATOM 1156 N N . LYS A 1 139 ? -18.514 -13.933 11.525 1.00 96.50 139 LYS A N 1
ATOM 1157 C CA . LYS A 1 139 ? -19.621 -14.826 11.135 1.00 96.50 139 LYS A CA 1
ATOM 1158 C C . LYS A 1 139 ? -20.049 -14.635 9.681 1.00 96.50 139 LYS A C 1
ATOM 1160 O O . LYS A 1 139 ? -20.538 -15.573 9.056 1.00 96.50 139 LYS A O 1
ATOM 1165 N N . SER A 1 140 ? -19.952 -13.422 9.146 1.00 95.06 140 SER A N 1
ATOM 1166 C CA . SER A 1 140 ? -20.289 -13.144 7.745 1.00 95.06 140 SER A CA 1
ATOM 1167 C C . SER A 1 140 ? -19.217 -13.675 6.795 1.00 95.06 140 SER A C 1
ATOM 1169 O O . SER A 1 140 ? -19.564 -14.281 5.788 1.00 95.06 140 SER A O 1
ATOM 1171 N N . VAL A 1 141 ? -17.939 -13.531 7.154 1.00 93.69 141 VAL A N 1
ATOM 1172 C CA . VAL A 1 141 ? -16.814 -14.113 6.408 1.00 93.69 141 VAL A CA 1
ATOM 1173 C C . VAL A 1 141 ? -16.878 -15.640 6.427 1.00 93.69 141 VAL A C 1
ATOM 1175 O O . VAL A 1 141 ? -16.797 -16.245 5.366 1.00 93.69 141 VAL A O 1
ATOM 1178 N N . LEU A 1 142 ? -17.101 -16.270 7.587 1.00 93.25 142 LEU A N 1
ATOM 1179 C CA . LEU A 1 142 ? -17.253 -17.731 7.687 1.00 93.25 142 LEU A CA 1
ATOM 1180 C C . LEU A 1 142 ? -18.383 -18.248 6.790 1.00 93.25 142 LEU A C 1
ATOM 1182 O O . LEU A 1 142 ? -18.173 -19.154 5.992 1.00 93.25 142 LEU A O 1
ATOM 1186 N N . ARG A 1 143 ? -19.554 -17.599 6.840 1.00 91.50 143 ARG A N 1
ATOM 1187 C CA . ARG A 1 143 ? -20.685 -17.933 5.962 1.00 91.50 143 ARG A CA 1
ATOM 1188 C C . ARG A 1 143 ? -20.356 -17.802 4.478 1.00 91.50 143 ARG A C 1
ATOM 1190 O O . ARG A 1 143 ? -20.969 -18.501 3.677 1.00 91.50 143 ARG A O 1
ATOM 1197 N N . ASP A 1 144 ? -19.470 -16.885 4.101 1.00 86.44 144 ASP A N 1
ATOM 1198 C CA . ASP A 1 144 ? -19.052 -16.723 2.710 1.00 86.44 144 ASP A CA 1
ATOM 1199 C C . ASP A 1 144 ? -18.012 -17.771 2.296 1.00 86.44 144 ASP A C 1
ATOM 1201 O O . ASP A 1 144 ? -18.100 -18.315 1.200 1.00 86.44 144 ASP A O 1
ATOM 1205 N N . LEU A 1 145 ? -17.089 -18.123 3.194 1.00 86.00 145 LEU A N 1
ATOM 1206 C CA . LEU A 1 145 ? -16.101 -19.182 2.975 1.00 86.00 145 LEU A CA 1
ATOM 1207 C C . LEU A 1 145 ? -16.740 -20.574 2.857 1.00 86.00 145 LEU A C 1
ATOM 1209 O O . LEU A 1 145 ? -16.283 -21.379 2.050 1.00 86.00 145 LEU A O 1
ATOM 1213 N N . ASP A 1 146 ? -17.811 -20.839 3.611 1.00 87.81 146 ASP A N 1
ATOM 1214 C CA . ASP A 1 146 ? -18.550 -22.109 3.564 1.00 87.81 146 ASP A CA 1
ATOM 1215 C C . ASP A 1 146 ? -19.425 -22.251 2.311 1.00 87.81 146 ASP A C 1
ATOM 1217 O O . ASP A 1 146 ? -19.912 -23.343 1.995 1.00 87.81 146 ASP A O 1
ATOM 1221 N N . ARG A 1 147 ? -19.660 -21.161 1.568 1.00 81.75 147 ARG A N 1
ATOM 1222 C CA . ARG A 1 147 ? -20.374 -21.267 0.297 1.00 81.75 147 ARG A CA 1
ATOM 1223 C C . ARG A 1 147 ? -19.47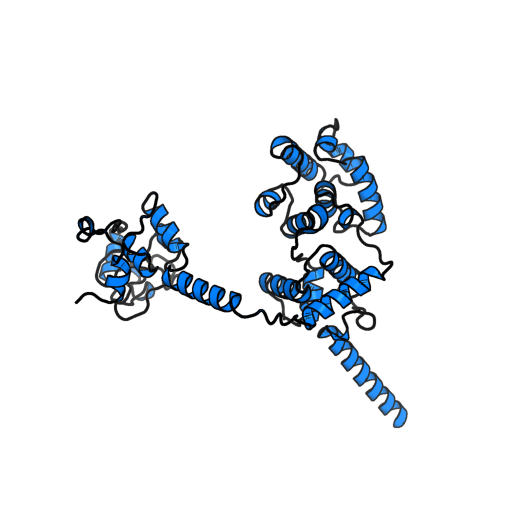4 -21.993 -0.697 1.00 81.75 147 ARG A C 1
ATOM 1225 O O . ARG A 1 147 ? -18.334 -21.570 -0.889 1.00 81.75 147 ARG A O 1
ATOM 1232 N N . PRO A 1 148 ? -19.979 -23.030 -1.398 1.00 69.62 148 PRO A N 1
ATOM 1233 C CA . PRO A 1 148 ? -19.236 -23.633 -2.492 1.00 69.62 148 PRO A CA 1
ATOM 1234 C C . PRO A 1 148 ? -18.839 -22.511 -3.439 1.00 69.62 148 PRO A C 1
ATOM 1236 O O . PRO A 1 148 ? -19.696 -21.776 -3.941 1.00 69.62 148 PRO A O 1
ATOM 1239 N N . THR A 1 149 ? -17.530 -22.333 -3.593 1.00 58.16 149 THR A N 1
ATOM 1240 C CA . THR A 1 149 ? -16.945 -21.183 -4.263 1.00 58.16 149 THR A CA 1
ATOM 1241 C C . THR A 1 149 ? -17.422 -21.217 -5.707 1.00 58.16 149 THR A C 1
ATOM 1243 O O . THR A 1 149 ? -16.840 -21.869 -6.571 1.00 58.16 149 THR A O 1
ATOM 1246 N N . ARG A 1 150 ? -18.488 -20.475 -6.020 1.00 52.66 150 ARG A N 1
ATOM 1247 C CA . ARG A 1 150 ? -18.619 -19.927 -7.360 1.00 52.66 150 ARG A CA 1
ATOM 1248 C C . ARG A 1 150 ? -17.526 -18.886 -7.420 1.00 52.66 150 ARG A C 1
ATOM 1250 O O . ARG A 1 150 ? -17.769 -17.719 -7.127 1.00 52.66 150 ARG A O 1
ATOM 1257 N N . VAL A 1 151 ? -16.318 -19.320 -7.773 1.00 51.50 151 VAL A N 1
ATOM 1258 C CA . VAL A 1 151 ? -15.333 -18.426 -8.358 1.00 51.50 151 VAL A CA 1
ATOM 1259 C C . VAL A 1 151 ? -16.058 -17.850 -9.566 1.00 51.50 151 VAL A C 1
ATOM 1261 O O . VAL A 1 151 ? -16.071 -18.435 -10.648 1.00 51.50 151 VAL A O 1
ATOM 1264 N N . ARG A 1 152 ? -16.741 -16.713 -9.380 1.00 48.53 152 ARG A N 1
ATOM 1265 C CA . ARG A 1 152 ? -16.908 -15.768 -10.465 1.00 48.53 152 ARG A CA 1
ATOM 1266 C C . ARG A 1 152 ? -15.465 -15.419 -10.749 1.00 48.53 152 ARG A C 1
ATOM 1268 O O . ARG A 1 152 ? -14.902 -14.554 -10.088 1.00 48.53 152 ARG A O 1
ATOM 1275 N N . ARG A 1 153 ? -14.843 -16.174 -11.662 1.00 48.78 153 ARG A N 1
ATOM 1276 C CA . ARG A 1 153 ? -13.741 -15.649 -12.446 1.00 48.78 153 ARG A CA 1
ATOM 1277 C C . ARG A 1 153 ? -14.287 -14.305 -12.848 1.00 48.78 153 ARG A C 1
ATOM 1279 O O . ARG A 1 153 ? -15.319 -14.258 -13.526 1.00 48.78 153 ARG A O 1
ATOM 1286 N N . ASP A 1 154 ? -13.738 -13.237 -12.289 1.00 53.56 154 ASP A N 1
ATOM 1287 C CA . ASP A 1 154 ? -14.008 -11.942 -12.855 1.00 53.56 154 ASP A CA 1
ATOM 1288 C C . ASP A 1 154 ? -13.365 -12.042 -14.230 1.00 53.56 154 ASP A C 1
ATOM 1290 O O . ASP A 1 154 ? -12.171 -11.813 -14.408 1.00 53.56 154 ASP A O 1
ATOM 1294 N N . SER A 1 155 ? -14.142 -12.556 -15.187 1.00 61.56 155 SER A N 1
ATOM 1295 C CA . SER A 1 155 ? -13.680 -12.869 -16.525 1.00 61.56 155 SER A CA 1
ATOM 1296 C C . SER A 1 155 ? -13.165 -11.597 -17.174 1.00 61.56 155 SER A C 1
ATOM 1298 O O . SER A 1 155 ? -12.396 -11.670 -18.122 1.00 61.56 155 SER A O 1
ATOM 1300 N N . SER A 1 156 ? -13.561 -10.429 -16.650 1.00 73.19 156 SER A N 1
ATOM 1301 C CA . SER A 1 156 ? -13.016 -9.143 -17.036 1.00 73.19 156 SER A CA 1
ATOM 1302 C C . SER A 1 156 ? -11.573 -8.956 -16.551 1.00 73.19 156 SER A C 1
ATOM 1304 O O . SER A 1 156 ? -10.721 -8.659 -17.385 1.00 73.19 156 SER A O 1
ATOM 1306 N N . GLY A 1 157 ? -11.270 -9.200 -15.270 1.00 85.25 157 GLY A N 1
ATOM 1307 C CA . GLY A 1 157 ? -9.918 -9.115 -14.707 1.00 85.25 157 GLY A CA 1
ATOM 1308 C C . GLY A 1 157 ? -8.973 -10.180 -15.265 1.00 85.25 157 GLY A C 1
ATOM 1309 O O . GLY A 1 157 ? -7.857 -9.867 -15.670 1.00 85.25 157 GLY A O 1
ATOM 1310 N N . GLU A 1 158 ? -9.434 -11.427 -15.386 1.00 88.19 158 GLU A N 1
ATOM 1311 C CA . GLU A 1 158 ? -8.641 -12.503 -15.998 1.00 88.19 158 GLU A CA 1
ATOM 1312 C C . GLU A 1 158 ? -8.363 -12.225 -17.479 1.00 88.19 158 GLU A C 1
ATOM 1314 O O . GLU A 1 158 ? -7.205 -12.202 -17.889 1.00 88.19 158 GLU A O 1
ATOM 1319 N N . ALA A 1 159 ? -9.385 -11.889 -18.276 1.00 87.69 159 ALA A N 1
ATOM 1320 C CA . ALA A 1 159 ? -9.168 -11.565 -19.686 1.00 87.69 159 ALA A CA 1
ATOM 1321 C C . ALA A 1 159 ? -8.334 -10.290 -19.878 1.00 87.69 159 ALA A C 1
ATOM 1323 O O . ALA A 1 159 ? -7.634 -10.162 -20.883 1.00 87.69 159 ALA A O 1
ATOM 1324 N N . PHE A 1 160 ? -8.415 -9.328 -18.953 1.00 90.88 160 PHE A N 1
ATOM 1325 C CA . PHE A 1 160 ? -7.554 -8.151 -18.961 1.00 90.88 160 PHE A CA 1
ATOM 1326 C C . PHE A 1 160 ? -6.098 -8.545 -18.725 1.00 90.88 160 PHE A C 1
ATOM 1328 O O . PHE A 1 160 ? -5.227 -8.171 -19.515 1.00 90.88 160 PHE A O 1
ATOM 1335 N N . ARG A 1 161 ? -5.841 -9.309 -17.658 1.00 92.81 161 ARG A N 1
ATOM 1336 C CA . ARG A 1 161 ? -4.511 -9.808 -17.317 1.00 92.81 161 ARG A CA 1
ATOM 1337 C C . ARG A 1 161 ? -3.923 -10.587 -18.485 1.00 92.81 161 ARG A C 1
ATOM 1339 O O . ARG A 1 161 ? -2.800 -10.298 -18.885 1.00 92.81 161 ARG A O 1
ATOM 1346 N N . ASP A 1 162 ? -4.677 -11.523 -19.046 1.00 92.56 162 ASP A N 1
ATOM 1347 C CA . ASP A 1 162 ? -4.204 -12.391 -20.120 1.00 92.56 162 ASP A CA 1
ATOM 1348 C C . ASP A 1 162 ? -3.911 -11.599 -21.397 1.00 92.56 162 ASP A C 1
ATOM 1350 O O . ASP A 1 162 ? -2.871 -11.809 -22.020 1.00 92.56 162 ASP A O 1
ATOM 1354 N N . ALA A 1 163 ? -4.748 -10.614 -21.745 1.00 93.38 163 ALA A N 1
ATOM 1355 C CA . ALA A 1 163 ? -4.472 -9.714 -22.863 1.00 93.38 163 ALA A CA 1
ATOM 1356 C C . ALA A 1 163 ? -3.200 -8.877 -22.634 1.00 93.38 163 ALA A C 1
ATOM 1358 O O . ALA A 1 163 ? -2.385 -8.731 -23.543 1.00 93.38 163 ALA A O 1
ATOM 1359 N N . LEU A 1 164 ? -3.011 -8.336 -21.425 1.00 94.94 164 LEU A N 1
ATOM 1360 C CA . LEU A 1 164 ? -1.860 -7.497 -21.086 1.00 94.94 164 LEU A CA 1
ATOM 1361 C C . LEU A 1 164 ? -0.552 -8.298 -21.033 1.00 94.94 164 LEU A C 1
ATOM 1363 O O . LEU A 1 164 ? 0.440 -7.922 -21.660 1.00 94.94 164 LEU A O 1
ATOM 1367 N N . VAL A 1 165 ? -0.543 -9.396 -20.277 1.00 95.19 165 VAL A N 1
ATOM 1368 C CA . VAL A 1 165 ? 0.630 -10.258 -20.096 1.00 95.19 165 VAL A CA 1
ATOM 1369 C C . VAL A 1 165 ? 0.954 -10.995 -21.396 1.00 95.19 165 VAL A C 1
ATOM 1371 O O . VAL A 1 165 ? 2.123 -11.058 -21.769 1.00 95.19 165 VAL A O 1
ATOM 1374 N N . GLY A 1 166 ? -0.060 -11.473 -22.124 1.00 94.50 166 GLY A N 1
ATOM 1375 C CA . GLY A 1 166 ? 0.100 -12.112 -23.431 1.00 94.50 166 GLY A CA 1
ATOM 1376 C C . GLY A 1 166 ? 0.682 -11.165 -24.479 1.00 94.50 166 GLY A C 1
ATOM 1377 O O . GLY A 1 166 ? 1.666 -11.508 -25.130 1.00 94.50 166 GLY A O 1
ATOM 1378 N N . TRP A 1 167 ? 0.165 -9.933 -24.579 1.00 94.19 167 TRP A N 1
ATOM 1379 C CA . TRP A 1 167 ? 0.763 -8.899 -25.434 1.00 94.19 167 TRP A CA 1
ATOM 1380 C C . TRP A 1 167 ? 2.231 -8.662 -25.095 1.00 94.19 167 TRP A C 1
ATOM 1382 O O . TRP A 1 167 ? 3.074 -8.566 -25.986 1.00 94.19 167 TRP A O 1
ATOM 1392 N N . ARG A 1 168 ? 2.554 -8.581 -23.800 1.00 92.56 168 ARG A N 1
ATOM 1393 C CA . ARG A 1 168 ? 3.923 -8.310 -23.383 1.00 92.56 168 ARG A CA 1
ATOM 1394 C C . ARG A 1 168 ? 4.874 -9.461 -23.700 1.00 92.56 168 ARG A C 1
ATOM 1396 O O . ARG A 1 168 ? 6.024 -9.190 -24.046 1.00 92.56 168 ARG A O 1
ATOM 1403 N N . ALA A 1 169 ? 4.411 -10.703 -23.571 1.00 90.56 169 ALA A N 1
ATOM 1404 C CA . ALA A 1 169 ? 5.188 -11.899 -23.883 1.00 90.56 169 ALA A CA 1
ATOM 1405 C C . ALA A 1 169 ? 5.557 -11.990 -25.373 1.00 90.56 169 ALA A C 1
ATOM 1407 O O . ALA A 1 169 ? 6.623 -12.500 -25.695 1.00 90.56 169 ALA A O 1
ATOM 1408 N N . LEU A 1 170 ? 4.709 -11.456 -26.257 1.00 89.44 170 LEU A N 1
ATOM 1409 C CA . LEU A 1 170 ? 4.928 -11.413 -27.709 1.00 89.44 170 LEU A CA 1
ATOM 1410 C C . LEU A 1 170 ? 5.667 -10.150 -28.187 1.00 89.44 170 LEU A C 1
ATOM 1412 O O . LEU A 1 170 ? 5.862 -9.971 -29.385 1.00 89.44 170 LEU A O 1
ATOM 1416 N N . SER A 1 171 ? 6.017 -9.238 -27.278 1.00 86.94 171 SER A N 1
ATOM 1417 C CA . SER A 1 171 ? 6.594 -7.939 -27.620 1.00 86.94 171 SER A CA 1
ATOM 1418 C C . SER A 1 171 ? 8.111 -7.926 -27.447 1.00 86.94 171 SER A C 1
ATOM 1420 O O . SER A 1 171 ? 8.615 -8.151 -26.344 1.00 86.94 171 SER A O 1
ATOM 1422 N N . ASP A 1 172 ? 8.823 -7.519 -28.497 1.00 80.38 172 ASP A N 1
ATOM 1423 C CA . ASP A 1 172 ? 10.270 -7.254 -28.467 1.00 80.38 172 ASP A CA 1
ATOM 1424 C C . ASP A 1 172 ? 10.621 -5.896 -27.838 1.00 80.38 172 ASP A C 1
ATOM 1426 O O . ASP A 1 172 ? 11.781 -5.484 -27.817 1.00 80.38 172 ASP A O 1
ATOM 1430 N N . ALA A 1 173 ? 9.626 -5.168 -27.313 1.00 83.12 173 ALA A N 1
ATOM 1431 C CA . ALA A 1 173 ? 9.874 -3.900 -26.645 1.00 83.12 173 ALA A CA 1
ATOM 1432 C C . ALA A 1 173 ? 10.869 -4.083 -25.493 1.00 83.12 173 ALA A C 1
ATOM 1434 O O . ALA A 1 173 ? 10.792 -5.040 -24.709 1.00 83.12 173 ALA A O 1
ATOM 1435 N N . TRP A 1 174 ? 11.773 -3.116 -25.356 1.00 85.88 174 TRP A N 1
ATOM 1436 C CA . TRP A 1 174 ? 12.714 -3.071 -24.248 1.00 85.88 174 TRP A CA 1
ATOM 1437 C C . TRP A 1 174 ? 11.978 -3.118 -22.900 1.00 85.88 174 TRP A C 1
ATOM 1439 O O . TRP A 1 174 ? 10.865 -2.615 -22.764 1.00 85.88 174 TRP A O 1
ATOM 1449 N N . SER A 1 175 ? 12.588 -3.735 -21.893 1.00 84.94 175 SER A N 1
ATOM 1450 C CA . SER A 1 175 ? 12.172 -3.635 -20.492 1.00 84.94 175 SER A CA 1
ATOM 1451 C C . SER A 1 175 ? 13.412 -3.728 -19.632 1.00 84.94 175 SER A C 1
ATOM 1453 O O . SER A 1 175 ? 14.229 -4.603 -19.919 1.00 84.94 175 SER A O 1
ATOM 1455 N N . PRO A 1 176 ? 13.469 -2.965 -18.529 1.00 90.88 176 PRO A N 1
ATOM 1456 C CA . PRO A 1 176 ? 14.593 -3.005 -17.614 1.00 90.88 176 PRO A CA 1
ATOM 1457 C C . PRO A 1 176 ? 14.974 -4.427 -17.211 1.00 90.88 176 PRO A C 1
ATOM 1459 O O . PRO A 1 176 ? 14.124 -5.181 -16.715 1.00 90.88 176 PRO A O 1
ATOM 1462 N N . SER A 1 177 ? 16.233 -4.793 -17.437 1.00 91.94 177 SER A N 1
ATOM 1463 C CA . SER A 1 177 ? 16.744 -6.137 -17.160 1.00 91.94 177 SER A CA 1
ATOM 1464 C C . SER A 1 177 ? 16.705 -6.485 -15.670 1.00 91.94 177 SER A C 1
ATOM 1466 O O . SER A 1 177 ? 16.321 -7.603 -15.322 1.00 91.94 177 SER A O 1
ATOM 1468 N N . TRP A 1 178 ? 16.965 -5.519 -14.779 1.00 93.94 178 TRP A N 1
ATOM 1469 C CA . TRP A 1 178 ? 16.939 -5.715 -13.322 1.00 93.94 178 TRP A CA 1
ATOM 1470 C C . TRP A 1 178 ? 15.602 -6.252 -12.800 1.00 93.94 178 TRP A C 1
ATOM 1472 O O . TRP A 1 178 ? 15.581 -7.053 -11.872 1.00 93.94 178 TRP A O 1
ATOM 1482 N N . ARG A 1 179 ? 14.479 -5.944 -13.465 1.00 93.19 179 ARG A N 1
ATOM 1483 C CA . ARG A 1 179 ? 13.139 -6.468 -13.113 1.00 93.19 179 ARG A CA 1
ATOM 1484 C C . ARG A 1 179 ? 12.931 -7.953 -13.447 1.00 93.19 179 ARG A C 1
ATOM 1486 O O . ARG A 1 179 ? 11.820 -8.477 -13.293 1.00 93.19 179 ARG A O 1
ATOM 1493 N N . ARG A 1 180 ? 13.958 -8.617 -13.983 1.00 90.75 180 ARG A N 1
ATOM 1494 C CA . ARG A 1 180 ? 13.972 -10.045 -14.333 1.00 90.75 180 ARG A CA 1
ATOM 1495 C C . ARG A 1 180 ? 15.089 -10.823 -13.639 1.00 90.75 180 ARG A C 1
ATOM 1497 O O . ARG A 1 180 ? 15.073 -12.042 -13.724 1.00 90.75 180 ARG A O 1
ATOM 1504 N N . VAL A 1 181 ? 16.032 -10.142 -12.983 1.00 91.56 181 VAL A N 1
ATOM 1505 C CA . VAL A 1 181 ? 17.201 -10.784 -12.357 1.00 91.56 181 VAL A CA 1
ATOM 1506 C C . VAL A 1 181 ? 16.802 -11.604 -11.128 1.00 91.56 181 VAL A C 1
ATOM 1508 O O . VAL A 1 181 ? 17.410 -12.636 -10.879 1.00 91.56 181 VAL A O 1
ATOM 1511 N N . GLY A 1 182 ? 15.767 -11.182 -10.390 1.00 92.75 182 GLY A N 1
ATOM 1512 C CA . GLY A 1 182 ? 15.327 -11.877 -9.173 1.00 92.75 182 GLY A CA 1
ATOM 1513 C C . GLY A 1 182 ? 16.245 -11.658 -7.968 1.00 92.75 182 GLY A C 1
ATOM 1514 O O . GLY A 1 182 ? 16.157 -12.395 -6.997 1.00 92.75 182 GLY A O 1
ATOM 1515 N N . ASP A 1 183 ? 17.125 -10.657 -8.031 1.00 96.56 183 ASP A N 1
ATOM 1516 C CA . ASP A 1 183 ? 18.007 -10.268 -6.933 1.00 96.56 183 ASP A CA 1
ATOM 1517 C C . ASP A 1 183 ? 17.451 -8.997 -6.257 1.00 96.56 183 ASP A C 1
ATOM 1519 O O . ASP A 1 183 ? 17.405 -7.938 -6.898 1.00 96.56 183 ASP A O 1
ATOM 1523 N N . PRO A 1 184 ? 17.006 -9.070 -4.986 1.00 97.44 184 PRO A N 1
ATOM 1524 C CA . PRO A 1 184 ? 16.456 -7.925 -4.267 1.00 97.44 184 PRO A CA 1
ATOM 1525 C C . PRO A 1 184 ? 17.400 -6.726 -4.151 1.00 97.44 184 PRO A C 1
ATOM 1527 O O . PRO A 1 184 ? 16.926 -5.592 -4.222 1.00 97.44 184 PRO A O 1
ATOM 1530 N N . TRP A 1 185 ? 18.707 -6.950 -3.992 1.00 97.50 185 TRP A N 1
ATOM 1531 C CA . TRP A 1 185 ? 19.697 -5.879 -3.889 1.00 97.50 185 TRP A CA 1
ATOM 1532 C C . TRP A 1 185 ? 19.846 -5.158 -5.224 1.00 97.50 185 TRP A C 1
ATOM 1534 O O . TRP A 1 185 ? 19.702 -3.936 -5.282 1.00 97.50 185 TRP A O 1
ATOM 1544 N N . LEU A 1 186 ? 20.031 -5.911 -6.311 1.00 97.06 186 LEU A N 1
ATOM 1545 C CA . LEU A 1 186 ? 20.174 -5.327 -7.645 1.00 97.06 186 LEU A CA 1
ATOM 1546 C C . LEU A 1 186 ? 18.898 -4.609 -8.101 1.00 97.06 186 LEU A C 1
ATOM 1548 O O . LEU A 1 186 ? 18.979 -3.550 -8.723 1.00 97.06 186 LEU A O 1
ATOM 1552 N N . VAL A 1 187 ? 17.716 -5.139 -7.766 1.00 96.94 187 VAL A N 1
ATOM 1553 C CA . VAL A 1 187 ? 16.436 -4.454 -8.011 1.00 96.94 187 VAL A CA 1
ATOM 1554 C C . VAL A 1 187 ? 16.346 -3.159 -7.205 1.00 96.94 187 VAL A C 1
ATOM 1556 O O . VAL A 1 187 ? 15.928 -2.140 -7.754 1.00 96.94 187 VAL A O 1
ATOM 1559 N N . LEU A 1 188 ? 16.731 -3.182 -5.925 1.00 96.25 188 LEU A N 1
ATOM 1560 C CA . LEU A 1 188 ? 16.661 -2.029 -5.027 1.00 96.25 188 LEU A CA 1
ATOM 1561 C C . LEU A 1 188 ? 17.498 -0.863 -5.554 1.00 96.25 188 LEU A C 1
ATOM 1563 O O . LEU A 1 188 ? 16.958 0.218 -5.799 1.00 96.25 188 LEU A O 1
ATOM 1567 N N . ILE A 1 189 ? 18.788 -1.094 -5.801 1.00 94.94 189 ILE A N 1
ATOM 1568 C CA . ILE A 1 189 ? 19.690 -0.041 -6.279 1.00 94.94 189 ILE A CA 1
ATOM 1569 C C . ILE A 1 189 ? 19.299 0.445 -7.680 1.00 94.94 189 ILE A C 1
ATOM 1571 O O . ILE A 1 189 ? 19.331 1.647 -7.947 1.00 94.94 189 ILE A O 1
ATOM 1575 N N . ALA A 1 190 ? 18.836 -0.448 -8.561 1.00 95.12 190 ALA A N 1
ATOM 1576 C CA . ALA A 1 190 ? 18.420 -0.070 -9.905 1.00 95.12 190 ALA A CA 1
ATOM 1577 C C . ALA A 1 190 ? 17.116 0.746 -9.916 1.00 95.12 190 ALA A C 1
ATOM 1579 O O . ALA A 1 190 ? 17.040 1.754 -10.614 1.00 95.12 190 ALA A O 1
ATOM 1580 N N . GLU A 1 191 ? 16.096 0.394 -9.124 1.00 93.50 191 GLU A N 1
ATOM 1581 C CA . GLU A 1 191 ? 14.871 1.208 -9.023 1.00 93.50 191 GLU A CA 1
ATOM 1582 C C . GLU A 1 191 ? 15.142 2.565 -8.356 1.00 93.50 191 GLU A C 1
ATOM 1584 O O . GLU A 1 191 ? 14.526 3.568 -8.730 1.00 93.50 191 GLU A O 1
ATOM 1589 N N . MET A 1 192 ? 16.092 2.626 -7.416 1.00 91.25 192 MET A N 1
ATOM 1590 C CA . MET A 1 192 ? 16.517 3.882 -6.798 1.00 91.25 192 MET A CA 1
ATOM 1591 C C . MET A 1 192 ? 17.284 4.787 -7.760 1.00 91.25 192 MET A C 1
ATOM 1593 O O . MET A 1 192 ? 17.119 6.001 -7.679 1.00 91.25 192 MET A O 1
ATOM 1597 N N . LEU A 1 193 ? 18.107 4.247 -8.662 1.00 89.50 193 LEU A N 1
ATOM 1598 C CA . LEU A 1 193 ? 18.984 5.041 -9.531 1.00 89.50 193 LEU A CA 1
ATOM 1599 C C . LEU A 1 193 ? 18.427 5.264 -10.940 1.00 89.50 193 LEU A C 1
ATOM 1601 O O . LEU A 1 193 ? 18.459 6.380 -11.455 1.00 89.50 193 LEU A O 1
ATOM 1605 N N . LEU A 1 194 ? 17.891 4.217 -11.562 1.00 88.19 194 LEU A N 1
ATOM 1606 C CA . LEU A 1 194 ? 17.698 4.133 -13.013 1.00 88.19 194 LEU A CA 1
ATOM 1607 C C . LEU A 1 194 ? 16.264 4.408 -13.467 1.00 88.19 194 LEU A C 1
ATOM 1609 O O . LEU A 1 194 ? 16.000 4.479 -14.666 1.00 88.19 194 LEU A O 1
ATOM 1613 N N . GLY A 1 195 ? 15.326 4.629 -12.540 1.00 75.12 195 GLY A N 1
ATOM 1614 C CA . GLY A 1 195 ? 13.897 4.776 -12.848 1.00 75.12 195 GLY A CA 1
ATOM 1615 C C . GLY A 1 195 ? 13.519 5.928 -13.798 1.00 75.12 195 GLY A C 1
ATOM 1616 O O . GLY A 1 195 ? 12.369 6.004 -14.226 1.00 75.12 195 GLY A O 1
ATOM 1617 N N . ARG A 1 196 ? 14.451 6.835 -14.129 1.00 76.75 196 ARG A N 1
ATOM 1618 C CA . ARG A 1 196 ? 14.250 7.954 -15.075 1.00 76.75 196 ARG A CA 1
ATOM 1619 C C . ARG A 1 196 ? 15.248 7.984 -16.240 1.00 76.75 196 ARG A C 1
ATOM 1621 O O . ARG A 1 196 ? 15.187 8.911 -17.043 1.00 76.75 196 ARG A O 1
ATOM 1628 N N . ALA A 1 197 ? 16.160 7.018 -16.324 1.00 83.75 197 ALA A N 1
ATOM 1629 C CA . ALA A 1 197 ? 17.155 6.968 -17.390 1.00 83.75 197 ALA A CA 1
ATOM 1630 C C . ALA A 1 197 ? 16.524 6.535 -18.727 1.00 83.75 197 ALA A C 1
ATOM 1632 O O . ALA A 1 197 ? 15.492 5.856 -18.761 1.00 83.75 197 ALA A O 1
ATOM 1633 N N . ARG A 1 198 ? 17.143 6.933 -19.847 1.00 86.06 198 ARG A N 1
ATOM 1634 C CA . ARG A 1 198 ? 16.752 6.441 -21.178 1.00 86.06 198 ARG A CA 1
ATOM 1635 C C . ARG A 1 198 ? 17.111 4.952 -21.293 1.00 86.06 198 ARG A C 1
ATOM 1637 O O . ARG A 1 198 ? 18.108 4.555 -20.703 1.00 86.06 198 ARG A O 1
ATOM 1644 N N . PRO A 1 199 ? 16.372 4.143 -22.075 1.00 87.06 199 PRO A N 1
ATOM 1645 C CA . PRO A 1 199 ? 16.572 2.692 -22.152 1.00 87.06 199 PRO A CA 1
ATOM 1646 C C . PRO A 1 199 ? 18.026 2.221 -22.311 1.00 87.06 199 PRO A C 1
ATOM 1648 O O . PRO A 1 199 ? 18.504 1.436 -21.499 1.00 87.06 199 PRO A O 1
ATOM 1651 N N . ALA A 1 200 ? 18.738 2.728 -23.322 1.00 87.94 200 ALA A N 1
ATOM 1652 C CA . ALA A 1 200 ? 20.117 2.320 -23.600 1.00 87.94 200 ALA A CA 1
ATOM 1653 C C . ALA A 1 200 ? 21.083 2.726 -22.475 1.00 87.94 200 ALA A C 1
ATOM 1655 O O . ALA A 1 200 ? 21.894 1.917 -22.032 1.00 87.94 200 ALA A O 1
ATOM 1656 N N . ASP A 1 201 ? 20.949 3.955 -21.969 1.00 89.44 201 ASP A N 1
ATOM 1657 C CA . ASP A 1 201 ? 21.771 4.445 -20.859 1.00 89.44 201 ASP A CA 1
ATOM 1658 C C . ASP A 1 201 ? 21.501 3.642 -19.583 1.00 89.44 201 ASP A C 1
ATOM 1660 O O . ASP A 1 201 ? 22.425 3.327 -18.844 1.00 89.44 201 ASP A O 1
ATOM 1664 N N . ALA A 1 202 ? 20.238 3.284 -19.340 1.00 90.69 202 ALA A N 1
ATOM 1665 C CA . ALA A 1 202 ? 19.824 2.531 -18.168 1.00 90.69 202 ALA A CA 1
ATOM 1666 C C . ALA A 1 202 ? 20.425 1.122 -18.145 1.00 90.69 202 ALA A C 1
ATOM 1668 O O . ALA A 1 202 ? 20.881 0.685 -17.095 1.00 90.69 202 ALA A O 1
ATOM 1669 N N . GLU A 1 203 ? 20.447 0.415 -19.278 1.00 91.88 203 GLU A N 1
ATOM 1670 C CA . GLU A 1 203 ? 21.052 -0.923 -19.348 1.00 91.88 203 GLU A CA 1
ATOM 1671 C C . GLU A 1 203 ? 22.571 -0.870 -19.197 1.00 91.88 203 GLU A C 1
ATOM 1673 O O . GLU A 1 203 ? 23.130 -1.627 -18.408 1.00 91.88 203 GLU A O 1
ATOM 1678 N N . ASN A 1 204 ? 23.237 0.064 -19.883 1.00 91.56 204 ASN A N 1
ATOM 1679 C CA . ASN A 1 204 ? 24.683 0.242 -19.742 1.00 91.56 204 ASN A CA 1
ATOM 1680 C C . ASN A 1 204 ? 25.057 0.574 -18.291 1.00 91.56 204 ASN A C 1
ATOM 1682 O O . ASN A 1 204 ? 25.958 -0.038 -17.719 1.00 91.56 204 ASN A O 1
ATOM 1686 N N . ALA A 1 205 ? 24.320 1.498 -17.674 1.00 92.12 205 ALA A N 1
ATOM 1687 C CA . ALA A 1 205 ? 24.528 1.882 -16.286 1.00 92.12 205 ALA A CA 1
ATOM 1688 C C . ALA A 1 205 ? 24.213 0.731 -15.317 1.00 92.12 205 ALA A C 1
ATOM 1690 O O . ALA A 1 205 ? 24.904 0.576 -14.315 1.00 92.12 205 ALA A O 1
ATOM 1691 N N . PHE A 1 206 ? 23.217 -0.111 -15.614 1.00 94.44 206 PHE A N 1
ATOM 1692 C CA . PHE A 1 206 ? 22.930 -1.298 -14.811 1.00 94.44 206 PHE A CA 1
ATOM 1693 C C . PHE A 1 206 ? 24.047 -2.345 -14.895 1.00 94.44 206 PHE A C 1
ATOM 1695 O O . PHE A 1 206 ? 24.412 -2.906 -13.865 1.00 94.44 206 PHE A O 1
ATOM 1702 N N . THR A 1 207 ? 24.623 -2.584 -16.078 1.00 94.44 207 THR A N 1
ATOM 1703 C CA . THR A 1 207 ? 25.784 -3.478 -16.229 1.00 94.44 207 THR A CA 1
ATOM 1704 C C . THR A 1 207 ? 26.957 -2.993 -15.375 1.00 94.44 207 THR A C 1
ATOM 1706 O O . THR A 1 207 ? 27.462 -3.760 -14.560 1.00 94.44 207 THR A O 1
ATOM 1709 N N . LEU A 1 208 ? 27.314 -1.707 -15.466 1.00 93.06 208 LEU A N 1
ATOM 1710 C CA . LEU A 1 208 ? 28.380 -1.119 -14.644 1.00 93.06 208 LEU A CA 1
ATOM 1711 C C . LEU A 1 208 ? 28.066 -1.190 -13.142 1.00 93.06 208 LEU A C 1
ATOM 1713 O O . LEU A 1 208 ? 28.930 -1.502 -12.327 1.00 93.06 208 LEU A O 1
ATOM 1717 N N . LEU A 1 209 ? 26.811 -0.940 -12.760 1.00 92.38 209 LEU A N 1
ATOM 1718 C CA . LEU A 1 209 ? 26.377 -1.007 -11.367 1.00 92.38 209 LEU A CA 1
ATOM 1719 C C . LEU A 1 209 ? 26.502 -2.425 -10.794 1.00 92.38 209 LEU A C 1
ATOM 1721 O O . LEU A 1 209 ? 26.888 -2.578 -9.639 1.00 92.38 209 LEU A O 1
ATOM 1725 N N . ARG A 1 210 ? 26.220 -3.460 -11.593 1.00 94.62 210 ARG A N 1
ATOM 1726 C CA . ARG A 1 210 ? 26.408 -4.862 -11.187 1.00 94.62 210 ARG A CA 1
ATOM 1727 C C . ARG A 1 210 ? 27.872 -5.230 -10.987 1.00 94.62 210 ARG A C 1
ATOM 1729 O O . ARG A 1 210 ? 28.152 -6.087 -10.159 1.00 94.62 210 ARG A O 1
ATOM 1736 N N . GLU A 1 211 ? 28.778 -4.618 -11.742 1.00 93.12 211 GLU A N 1
ATOM 1737 C CA . GLU A 1 211 ? 30.219 -4.836 -11.594 1.00 93.12 211 GLU A CA 1
ATOM 1738 C C . GLU A 1 211 ? 30.761 -4.137 -10.344 1.00 93.12 211 GLU A C 1
ATOM 1740 O O . GLU A 1 211 ? 31.506 -4.738 -9.573 1.00 93.12 211 GLU A O 1
ATOM 1745 N N . VAL A 1 212 ? 30.355 -2.886 -10.109 1.00 93.38 212 VAL A N 1
ATOM 1746 C CA . VAL A 1 212 ? 30.850 -2.082 -8.981 1.00 93.38 212 VAL A CA 1
ATOM 1747 C C . VAL A 1 212 ? 30.194 -2.468 -7.652 1.00 93.38 212 VAL A C 1
ATOM 1749 O O . VAL A 1 212 ? 30.857 -2.445 -6.616 1.00 93.38 212 VAL A O 1
ATOM 1752 N N . ALA A 1 213 ? 28.908 -2.821 -7.660 1.00 94.88 213 ALA A N 1
ATOM 1753 C CA . ALA A 1 213 ? 28.106 -3.067 -6.461 1.00 94.88 213 ALA A CA 1
ATOM 1754 C C . ALA A 1 213 ? 27.262 -4.360 -6.563 1.00 94.88 213 ALA A C 1
ATOM 1756 O O . ALA A 1 213 ? 26.033 -4.299 -6.444 1.00 94.88 213 ALA A O 1
ATOM 1757 N N . PRO A 1 214 ? 27.877 -5.545 -6.762 1.00 95.88 214 PRO A N 1
ATOM 1758 C CA . PRO A 1 214 ? 27.139 -6.806 -6.902 1.00 95.88 214 PRO A CA 1
ATOM 1759 C C . PRO A 1 214 ? 26.390 -7.221 -5.625 1.00 95.88 214 PRO A C 1
ATOM 1761 O O . PRO A 1 214 ? 25.400 -7.942 -5.708 1.00 95.88 214 PRO A O 1
ATOM 1764 N N . SER A 1 215 ? 26.836 -6.763 -4.453 1.00 97.12 215 SER A N 1
ATOM 1765 C CA . SER A 1 215 ? 26.187 -6.967 -3.153 1.00 97.12 215 SER A CA 1
ATOM 1766 C C . SER A 1 215 ? 26.413 -5.746 -2.247 1.00 97.12 215 SER A C 1
ATOM 1768 O O . SER A 1 215 ? 27.309 -4.943 -2.540 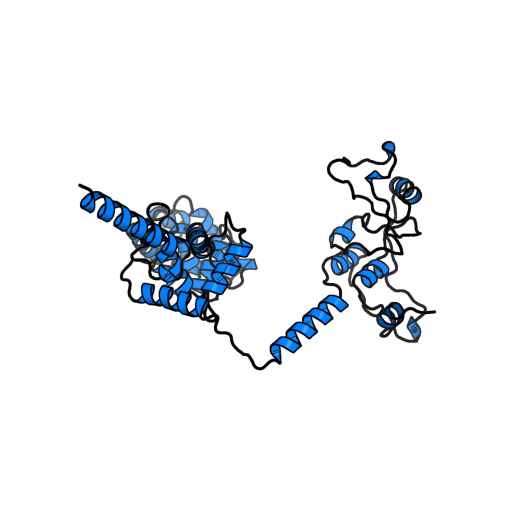1.00 97.12 215 SER A O 1
ATOM 1770 N N . PRO A 1 216 ? 25.658 -5.594 -1.138 1.00 95.19 216 PRO A N 1
ATOM 1771 C CA . PRO A 1 216 ? 25.922 -4.540 -0.159 1.00 95.19 216 PRO A CA 1
ATOM 1772 C C . PRO A 1 216 ? 27.360 -4.592 0.371 1.00 95.19 216 PRO A C 1
ATOM 1774 O O . PRO A 1 216 ? 28.055 -3.581 0.351 1.00 95.19 216 PRO A O 1
ATOM 1777 N N . ALA A 1 217 ? 27.829 -5.791 0.738 1.00 94.12 217 ALA A N 1
ATOM 1778 C CA . ALA A 1 217 ? 29.181 -6.015 1.249 1.00 94.12 217 ALA A CA 1
ATOM 1779 C C . ALA A 1 217 ? 30.259 -5.614 0.231 1.00 94.12 217 ALA A C 1
ATOM 1781 O O . ALA A 1 217 ? 31.166 -4.851 0.559 1.00 94.12 217 ALA A O 1
ATOM 1782 N N . ALA A 1 218 ? 30.109 -6.037 -1.030 1.00 95.94 218 ALA A N 1
ATOM 1783 C CA . ALA A 1 218 ? 31.058 -5.698 -2.087 1.00 95.94 218 ALA A CA 1
ATOM 1784 C C . ALA A 1 218 ? 31.140 -4.184 -2.328 1.00 95.94 218 ALA A C 1
ATOM 1786 O O . ALA A 1 218 ? 32.212 -3.668 -2.625 1.00 95.94 218 ALA A O 1
ATOM 1787 N N . LEU A 1 219 ? 30.026 -3.455 -2.172 1.00 93.69 219 LEU A N 1
ATOM 1788 C CA . LEU A 1 219 ? 30.038 -1.996 -2.256 1.00 93.69 219 LEU A CA 1
ATOM 1789 C C . LEU A 1 219 ? 30.789 -1.366 -1.070 1.00 93.69 219 LEU A C 1
ATOM 1791 O O . LEU A 1 219 ? 31.591 -0.456 -1.270 1.00 93.69 219 LEU A O 1
ATOM 1795 N N . THR A 1 220 ? 30.544 -1.840 0.153 1.00 90.81 220 THR A N 1
ATOM 1796 C CA . THR A 1 220 ? 31.185 -1.306 1.368 1.00 90.81 220 THR A CA 1
ATOM 1797 C C . THR A 1 220 ? 32.674 -1.645 1.475 1.00 90.81 220 THR A C 1
ATOM 1799 O O . THR A 1 220 ? 33.415 -0.909 2.117 1.00 90.81 220 THR A O 1
ATOM 1802 N N . GLU A 1 221 ? 33.132 -2.715 0.820 1.00 91.56 221 GLU A N 1
ATOM 1803 C CA . GLU A 1 221 ? 34.542 -3.133 0.797 1.00 91.56 221 GLU A CA 1
ATOM 1804 C C . GLU A 1 221 ? 35.445 -2.225 -0.055 1.00 91.56 221 GLU A C 1
ATOM 1806 O O . GLU A 1 221 ? 36.670 -2.246 0.098 1.00 91.56 221 GLU A O 1
ATOM 1811 N N . HIS A 1 222 ? 34.881 -1.401 -0.946 1.00 86.88 222 HIS A N 1
ATOM 1812 C CA . HIS A 1 222 ? 35.680 -0.447 -1.717 1.00 86.88 222 HIS A CA 1
ATOM 1813 C C . HIS A 1 222 ? 36.370 0.558 -0.792 1.00 86.88 222 HIS A C 1
ATOM 1815 O O . HIS A 1 222 ? 35.756 1.128 0.102 1.00 86.88 222 HIS A O 1
ATOM 1821 N N . ALA A 1 223 ? 37.628 0.900 -1.084 1.00 84.44 223 ALA A N 1
ATOM 1822 C CA . ALA A 1 223 ? 38.348 1.928 -0.324 1.00 84.44 223 ALA A CA 1
ATOM 1823 C C . ALA A 1 223 ? 37.677 3.317 -0.406 1.00 84.44 223 ALA A C 1
ATOM 1825 O O . ALA A 1 223 ? 37.835 4.147 0.488 1.00 84.44 223 ALA A O 1
ATOM 1826 N N . ARG A 1 224 ? 36.954 3.592 -1.504 1.00 87.50 224 ARG A N 1
ATOM 1827 C CA . ARG A 1 224 ? 36.158 4.815 -1.710 1.00 87.50 224 ARG A CA 1
ATOM 1828 C C . ARG A 1 224 ? 34.827 4.481 -2.408 1.00 87.50 224 ARG A C 1
ATOM 1830 O O . ARG A 1 224 ? 34.692 4.760 -3.602 1.00 87.50 224 ARG A O 1
ATOM 1837 N N . PRO A 1 225 ? 33.833 3.926 -1.692 1.00 84.88 225 PRO A N 1
ATOM 1838 C CA . PRO A 1 225 ? 32.587 3.427 -2.286 1.00 84.88 225 PRO A CA 1
ATOM 1839 C C . PRO A 1 225 ? 31.810 4.501 -3.059 1.00 84.88 225 PRO A C 1
ATOM 1841 O O . PRO A 1 225 ? 31.352 4.277 -4.178 1.00 84.88 225 PRO A O 1
ATOM 1844 N N . ALA A 1 226 ? 31.732 5.717 -2.507 1.00 87.62 226 ALA A N 1
ATOM 1845 C CA . ALA A 1 226 ? 31.042 6.822 -3.165 1.00 87.62 226 ALA A CA 1
ATOM 1846 C C . ALA A 1 226 ? 31.739 7.261 -4.467 1.00 87.62 226 ALA A C 1
ATOM 1848 O O . ALA A 1 226 ? 31.070 7.574 -5.449 1.00 87.62 226 ALA A O 1
ATOM 1849 N N . ALA A 1 227 ? 33.076 7.236 -4.503 1.00 88.50 227 ALA A N 1
ATOM 1850 C CA . ALA A 1 227 ? 33.839 7.561 -5.707 1.00 88.50 227 ALA A CA 1
ATOM 1851 C C . ALA A 1 227 ? 33.691 6.477 -6.786 1.00 88.50 227 ALA A C 1
ATOM 1853 O O . ALA A 1 227 ? 33.608 6.808 -7.965 1.00 88.50 227 ALA A O 1
ATOM 1854 N N . ALA A 1 228 ? 33.602 5.201 -6.393 1.00 86.69 228 ALA A N 1
ATOM 1855 C CA . ALA A 1 228 ? 33.340 4.099 -7.318 1.00 86.69 228 ALA A CA 1
ATOM 1856 C C . ALA A 1 228 ? 31.966 4.246 -7.999 1.00 86.69 228 ALA A C 1
ATOM 1858 O O . ALA A 1 228 ? 31.856 4.087 -9.213 1.00 86.69 228 ALA A O 1
ATOM 1859 N N . LEU A 1 229 ? 30.934 4.645 -7.245 1.00 88.94 229 LEU A N 1
ATOM 1860 C CA . LEU A 1 229 ? 29.610 4.960 -7.795 1.00 88.94 229 LEU A CA 1
ATOM 1861 C C . LEU A 1 229 ? 29.612 6.227 -8.663 1.00 88.94 229 LEU A C 1
ATOM 1863 O O . LEU A 1 229 ? 28.949 6.266 -9.701 1.00 88.94 229 LEU A O 1
ATOM 1867 N N . ALA A 1 230 ? 30.359 7.262 -8.270 1.00 87.25 230 ALA A N 1
ATOM 1868 C CA . ALA A 1 230 ? 30.501 8.480 -9.066 1.00 87.25 230 ALA A CA 1
ATOM 1869 C C . ALA A 1 230 ? 31.178 8.201 -10.419 1.00 87.25 230 ALA A C 1
ATOM 1871 O O . ALA A 1 230 ? 30.729 8.718 -11.440 1.00 87.25 230 ALA A O 1
ATOM 1872 N N . ALA A 1 231 ? 32.184 7.320 -10.451 1.00 85.00 231 ALA A N 1
ATOM 1873 C CA . ALA A 1 231 ? 32.893 6.927 -11.671 1.00 85.00 231 ALA A CA 1
ATOM 1874 C C . ALA A 1 231 ? 31.989 6.248 -12.716 1.00 85.00 231 ALA A C 1
ATOM 1876 O O . ALA A 1 231 ? 32.272 6.324 -13.910 1.00 85.00 231 ALA A O 1
ATOM 1877 N N . VAL A 1 232 ? 30.885 5.629 -12.283 1.00 84.31 232 VAL A N 1
ATOM 1878 C CA . VAL A 1 232 ? 29.867 5.033 -13.166 1.00 84.31 232 VAL A CA 1
ATOM 1879 C C . VAL A 1 232 ? 28.616 5.913 -13.328 1.00 84.31 232 VAL A C 1
ATOM 1881 O O . VAL A 1 232 ? 27.616 5.470 -13.887 1.00 84.31 232 VAL A O 1
ATOM 1884 N N . GLY A 1 233 ? 28.673 7.175 -12.879 1.00 82.50 233 GLY A N 1
ATOM 1885 C CA . GLY A 1 233 ? 27.665 8.200 -13.164 1.00 82.50 233 GLY A CA 1
ATOM 1886 C C . GLY A 1 233 ? 26.602 8.436 -12.085 1.00 82.50 233 GLY A C 1
ATOM 1887 O O . GLY A 1 233 ? 25.580 9.052 -12.385 1.00 82.50 233 GLY A O 1
ATOM 1888 N N . PHE A 1 234 ? 26.805 7.986 -10.838 1.00 84.75 234 PHE A N 1
ATOM 1889 C CA . PHE A 1 234 ? 25.816 8.121 -9.749 1.00 84.75 234 PHE A CA 1
ATOM 1890 C C . PHE A 1 234 ? 26.230 9.064 -8.610 1.00 84.75 234 PHE A C 1
ATOM 1892 O O . PHE A 1 234 ? 25.817 8.862 -7.469 1.00 84.75 234 PHE A O 1
ATOM 1899 N N . GLU A 1 235 ? 27.014 10.103 -8.900 1.00 84.75 235 GLU A N 1
ATOM 1900 C CA . GLU A 1 235 ? 27.595 11.013 -7.899 1.00 84.75 235 GLU A CA 1
ATOM 1901 C C . GLU A 1 235 ? 26.567 11.561 -6.890 1.00 84.75 235 GLU A C 1
ATOM 1903 O O . GLU A 1 235 ? 26.739 11.396 -5.684 1.00 84.75 235 GLU A O 1
ATOM 1908 N N . GLU A 1 236 ? 25.440 12.107 -7.362 1.00 83.25 236 GLU A N 1
ATOM 1909 C CA . GLU A 1 236 ? 24.419 12.726 -6.496 1.00 83.25 236 GLU A CA 1
ATOM 1910 C C . GLU A 1 236 ? 23.748 11.756 -5.508 1.00 83.25 236 GLU A C 1
ATOM 1912 O O . GLU A 1 236 ? 23.202 12.178 -4.490 1.00 83.25 236 GLU A O 1
ATOM 1917 N N . ARG A 1 237 ? 23.740 10.452 -5.813 1.00 84.94 237 ARG A N 1
ATOM 1918 C CA . ARG A 1 237 ? 23.071 9.416 -5.002 1.00 84.94 237 ARG A CA 1
ATOM 1919 C C . ARG A 1 237 ? 24.048 8.445 -4.354 1.00 84.94 237 ARG A C 1
ATOM 1921 O O . ARG A 1 237 ? 23.612 7.550 -3.629 1.00 84.94 237 ARG A O 1
ATOM 1928 N N . ALA A 1 238 ? 25.345 8.639 -4.582 1.00 87.19 238 ALA A N 1
ATOM 1929 C CA . ALA A 1 238 ? 26.396 7.757 -4.111 1.00 87.19 238 ALA A CA 1
ATOM 1930 C C . ALA A 1 238 ? 26.352 7.610 -2.586 1.00 87.19 238 ALA A C 1
ATOM 1932 O O . ALA A 1 238 ? 26.241 6.497 -2.083 1.00 87.19 238 ALA A O 1
ATOM 1933 N N . SER A 1 239 ? 26.319 8.723 -1.847 1.00 85.50 239 SER A N 1
ATOM 1934 C CA . SER A 1 239 ? 26.286 8.698 -0.378 1.00 85.50 239 SER A CA 1
ATOM 1935 C C . SER A 1 239 ? 25.049 7.993 0.181 1.00 85.50 239 SER A C 1
ATOM 1937 O O . SER A 1 239 ? 25.157 7.233 1.136 1.00 85.50 239 SER A O 1
ATOM 1939 N N . THR A 1 240 ? 23.870 8.188 -0.424 1.00 86.31 240 THR A N 1
ATOM 1940 C CA . THR A 1 240 ? 22.645 7.498 0.015 1.00 86.31 240 THR A CA 1
ATOM 1941 C C . THR A 1 240 ? 22.754 5.989 -0.172 1.00 86.31 240 THR A C 1
ATOM 1943 O O . THR A 1 240 ? 22.342 5.246 0.712 1.00 86.31 240 THR A O 1
ATOM 1946 N N . LEU A 1 241 ? 23.320 5.531 -1.293 1.00 90.88 241 LEU A N 1
ATOM 1947 C CA . LEU A 1 241 ? 23.507 4.102 -1.544 1.00 90.88 241 LEU A CA 1
ATOM 1948 C C . LEU A 1 241 ? 24.579 3.471 -0.665 1.00 90.88 241 LEU A C 1
ATOM 1950 O O . LEU A 1 241 ? 24.412 2.330 -0.252 1.00 90.88 241 LEU A O 1
ATOM 1954 N N . VAL A 1 242 ? 25.657 4.198 -0.374 1.00 89.12 242 VAL A N 1
ATOM 1955 C CA . VAL A 1 242 ? 26.694 3.721 0.545 1.00 89.12 242 VAL A CA 1
ATOM 1956 C C . VAL A 1 242 ? 26.120 3.567 1.949 1.00 89.12 242 VAL A C 1
ATOM 1958 O O . VAL A 1 242 ? 26.281 2.506 2.537 1.00 89.12 242 VAL A O 1
ATOM 1961 N N . ASN A 1 243 ? 25.372 4.560 2.442 1.00 84.38 243 ASN A N 1
ATOM 1962 C CA . ASN A 1 243 ? 24.706 4.467 3.745 1.00 84.38 243 ASN A CA 1
ATOM 1963 C C . ASN A 1 243 ? 23.689 3.317 3.784 1.00 84.38 243 ASN A C 1
ATOM 1965 O O . ASN A 1 243 ? 23.631 2.575 4.754 1.00 84.38 243 ASN A O 1
ATOM 1969 N N . LEU A 1 244 ? 22.914 3.136 2.710 1.00 88.44 244 LEU A N 1
ATOM 1970 C CA . LEU A 1 244 ? 21.996 2.006 2.578 1.00 88.44 244 LEU A CA 1
ATOM 1971 C C . LEU A 1 244 ? 22.739 0.662 2.632 1.00 88.44 244 LEU A C 1
ATOM 1973 O O . LEU A 1 244 ? 22.278 -0.259 3.297 1.00 88.44 244 LEU A O 1
ATOM 1977 N N . ALA A 1 245 ? 23.860 0.530 1.921 1.00 91.06 245 ALA A N 1
ATOM 1978 C CA . ALA A 1 245 ? 24.657 -0.692 1.924 1.00 91.06 245 ALA A CA 1
ATOM 1979 C C . ALA A 1 245 ? 25.246 -0.978 3.314 1.00 91.06 245 ALA A C 1
ATOM 1981 O O . ALA A 1 245 ? 25.179 -2.116 3.771 1.00 91.06 245 ALA A O 1
ATOM 1982 N N . ASP A 1 246 ? 25.754 0.053 3.991 1.00 83.81 246 ASP A N 1
ATOM 1983 C CA . ASP A 1 246 ? 26.293 -0.026 5.351 1.00 83.81 246 ASP A CA 1
ATOM 1984 C C . ASP A 1 246 ? 25.227 -0.459 6.369 1.00 83.81 246 ASP A C 1
ATOM 1986 O O . ASP A 1 246 ? 25.454 -1.396 7.136 1.00 83.81 246 ASP A O 1
ATOM 1990 N N . ASP A 1 247 ? 24.023 0.122 6.302 1.00 83.06 247 ASP A N 1
ATOM 1991 C CA . ASP A 1 247 ? 22.883 -0.288 7.129 1.00 83.06 247 ASP A CA 1
ATOM 1992 C C . ASP A 1 247 ? 22.527 -1.766 6.891 1.00 83.06 247 ASP A C 1
ATOM 1994 O O . ASP A 1 247 ? 22.273 -2.515 7.837 1.00 83.06 247 ASP A O 1
ATOM 1998 N N . LEU A 1 248 ? 22.523 -2.214 5.630 1.00 85.69 248 LEU A N 1
ATOM 1999 C CA . LEU A 1 248 ? 22.238 -3.609 5.284 1.00 85.69 248 LEU A CA 1
ATOM 2000 C C . LEU A 1 248 ? 23.307 -4.568 5.815 1.00 85.69 248 LEU A C 1
ATOM 2002 O O . LEU A 1 248 ? 22.959 -5.625 6.337 1.00 85.69 248 LEU A O 1
ATOM 2006 N N . VAL A 1 249 ? 24.590 -4.222 5.705 1.00 85.44 249 VAL A N 1
ATOM 2007 C CA . VAL A 1 249 ? 25.692 -5.037 6.239 1.00 85.44 249 VAL A CA 1
ATOM 2008 C C . VAL A 1 249 ? 25.645 -5.084 7.767 1.00 85.44 249 VAL A C 1
ATOM 2010 O O . VAL A 1 249 ? 25.766 -6.162 8.343 1.00 85.44 249 VAL A O 1
ATOM 2013 N N . THR A 1 250 ? 25.409 -3.943 8.413 1.00 76.19 250 THR A N 1
ATOM 2014 C CA . THR A 1 250 ? 25.471 -3.799 9.873 1.00 76.19 250 THR A CA 1
ATOM 2015 C C . THR A 1 250 ? 24.266 -4.408 10.585 1.00 76.19 250 THR A C 1
ATOM 2017 O O . THR A 1 250 ? 24.427 -5.066 11.613 1.00 76.19 250 THR A O 1
ATOM 2020 N N . PHE A 1 251 ? 23.053 -4.187 10.071 1.00 78.25 251 PHE A N 1
ATOM 2021 C CA . PHE A 1 251 ? 21.814 -4.549 10.770 1.00 78.25 251 PHE A CA 1
ATOM 2022 C C . PHE A 1 251 ? 21.079 -5.747 10.159 1.00 78.25 251 PHE A C 1
ATOM 2024 O O . PHE A 1 251 ? 20.174 -6.285 10.798 1.00 78.25 251 PHE A O 1
ATOM 2031 N N . PHE A 1 252 ? 21.437 -6.163 8.939 1.00 79.38 252 PHE A N 1
ATOM 2032 C CA . PHE A 1 252 ? 20.686 -7.165 8.175 1.00 79.38 252 PHE A CA 1
ATOM 2033 C C . PHE A 1 252 ? 21.572 -8.236 7.512 1.00 79.38 252 PHE A C 1
ATOM 2035 O O . PHE A 1 252 ? 21.143 -8.873 6.548 1.00 79.38 252 PHE A O 1
ATOM 2042 N N . ASP A 1 253 ? 22.801 -8.447 7.997 1.00 82.44 253 ASP A N 1
ATOM 2043 C CA . ASP A 1 253 ? 23.758 -9.443 7.478 1.00 82.44 253 ASP A CA 1
ATOM 2044 C C . ASP A 1 253 ? 24.006 -9.332 5.958 1.00 82.44 253 ASP A C 1
ATOM 2046 O O . ASP A 1 253 ? 24.165 -10.328 5.245 1.00 82.44 253 ASP A O 1
ATOM 2050 N N . GLY A 1 254 ? 23.965 -8.109 5.427 1.00 86.06 254 GLY A N 1
ATOM 2051 C CA . GLY A 1 254 ? 24.116 -7.825 4.000 1.00 86.06 254 GLY A CA 1
ATOM 2052 C C . GLY A 1 254 ? 22.926 -8.267 3.143 1.00 86.06 254 GLY A C 1
ATOM 2053 O O . GLY A 1 254 ? 23.056 -8.346 1.920 1.00 86.06 254 GLY A O 1
ATOM 2054 N N . ARG A 1 255 ? 21.768 -8.569 3.745 1.00 92.62 255 ARG A N 1
ATOM 2055 C CA . ARG A 1 255 ? 20.555 -9.005 3.041 1.00 92.62 255 ARG A CA 1
ATOM 2056 C C . ARG A 1 255 ? 19.501 -7.911 3.030 1.00 92.62 255 ARG A C 1
ATOM 2058 O O . ARG A 1 255 ? 19.226 -7.276 4.039 1.00 92.62 255 ARG A O 1
ATOM 2065 N N . VAL A 1 256 ? 18.839 -7.747 1.890 1.00 95.56 256 VAL A N 1
ATOM 2066 C CA . VAL A 1 256 ? 17.666 -6.874 1.785 1.00 95.56 256 VAL A CA 1
ATOM 2067 C C . VAL A 1 256 ? 16.502 -7.499 2.574 1.00 95.56 256 VAL A C 1
ATOM 2069 O O . VAL A 1 256 ? 16.200 -8.673 2.352 1.00 95.56 256 VAL A O 1
ATOM 2072 N N . PRO A 1 257 ? 15.826 -6.759 3.471 1.00 90.81 257 PRO A N 1
ATOM 2073 C CA . PRO A 1 257 ? 14.645 -7.256 4.175 1.00 90.81 257 PRO A CA 1
ATOM 2074 C C . PRO A 1 257 ? 13.487 -7.578 3.223 1.00 90.81 257 PRO A C 1
ATOM 2076 O O . PRO A 1 257 ? 13.249 -6.863 2.251 1.00 90.81 257 PRO A O 1
ATOM 2079 N N . GLU A 1 258 ? 12.727 -8.634 3.519 1.00 93.12 258 GLU A N 1
ATOM 2080 C CA . GLU A 1 258 ? 11.548 -9.028 2.730 1.00 93.12 258 GLU A CA 1
ATOM 2081 C C . GLU A 1 258 ? 10.239 -8.407 3.263 1.00 93.12 258 GLU A C 1
ATOM 2083 O O . GLU A 1 258 ? 9.158 -8.610 2.708 1.00 93.12 258 GLU A O 1
ATOM 2088 N N . ASP A 1 259 ? 10.295 -7.624 4.342 1.00 86.44 259 ASP A N 1
ATOM 2089 C CA . ASP A 1 259 ? 9.112 -7.005 4.926 1.00 86.44 259 ASP A CA 1
ATOM 2090 C C . ASP A 1 259 ? 8.942 -5.533 4.497 1.00 86.44 259 ASP A C 1
ATOM 2092 O O . ASP A 1 259 ? 9.874 -4.727 4.472 1.00 86.44 259 ASP A O 1
ATOM 2096 N N . GLU A 1 260 ? 7.704 -5.165 4.148 1.00 87.69 260 GLU A N 1
ATOM 2097 C CA . GLU A 1 260 ? 7.372 -3.837 3.610 1.00 87.69 260 GLU A CA 1
ATOM 2098 C C . GLU A 1 260 ? 7.633 -2.707 4.621 1.00 87.69 260 GLU A C 1
ATOM 2100 O O . GLU A 1 260 ? 7.875 -1.559 4.237 1.00 87.69 260 GLU A O 1
ATOM 2105 N N . THR A 1 261 ? 7.537 -3.004 5.919 1.00 82.50 261 THR A N 1
ATOM 2106 C CA . THR A 1 261 ? 7.687 -2.011 6.984 1.00 82.50 261 THR A CA 1
ATOM 2107 C C . THR A 1 261 ? 9.147 -1.624 7.144 1.00 82.50 261 THR A C 1
ATOM 2109 O O . THR A 1 261 ? 9.450 -0.440 7.039 1.00 82.50 261 THR A O 1
ATOM 2112 N N . THR A 1 262 ? 10.051 -2.580 7.317 1.00 84.31 262 THR A N 1
ATOM 2113 C CA . THR A 1 262 ? 11.493 -2.356 7.447 1.00 84.31 262 THR A CA 1
ATOM 2114 C C . THR A 1 262 ? 12.066 -1.749 6.179 1.00 84.31 262 THR A C 1
ATOM 2116 O O . THR A 1 262 ? 12.751 -0.734 6.263 1.00 84.31 262 THR A O 1
ATOM 2119 N N . LEU A 1 263 ? 11.705 -2.272 4.997 1.00 88.31 263 LEU A N 1
ATOM 2120 C CA . LEU A 1 263 ? 12.169 -1.722 3.720 1.00 88.31 263 LEU A CA 1
ATOM 2121 C C . LEU A 1 263 ? 11.894 -0.222 3.590 1.00 88.31 263 LEU A C 1
ATOM 2123 O O . LEU A 1 263 ? 12.739 0.510 3.096 1.00 88.31 263 LEU A O 1
ATOM 2127 N N . ARG A 1 264 ? 10.732 0.259 4.049 1.00 88.50 264 ARG A N 1
ATOM 2128 C CA . ARG A 1 264 ? 10.380 1.690 3.994 1.00 88.50 264 ARG A CA 1
ATOM 2129 C C . ARG A 1 264 ? 11.164 2.580 4.953 1.00 88.50 264 ARG A C 1
ATOM 2131 O O . ARG A 1 264 ? 11.148 3.793 4.766 1.00 88.50 264 ARG A O 1
ATOM 2138 N N . HIS A 1 265 ? 11.778 2.013 5.987 1.00 84.31 265 HIS A N 1
ATOM 2139 C CA . HIS A 1 265 ? 12.621 2.773 6.910 1.00 84.31 265 HIS A CA 1
ATOM 2140 C C . HIS A 1 265 ? 14.053 2.927 6.389 1.00 84.31 265 HIS A C 1
ATOM 2142 O O . HIS A 1 265 ? 14.784 3.769 6.902 1.00 84.31 265 HIS A O 1
ATOM 2148 N N . LEU A 1 266 ? 14.442 2.162 5.363 1.00 82.19 266 LEU A N 1
ATOM 2149 C CA . LEU A 1 266 ? 15.765 2.270 4.763 1.00 82.19 266 LEU A CA 1
ATOM 2150 C C . LEU A 1 266 ? 15.944 3.613 4.022 1.00 82.19 266 LEU A C 1
ATOM 2152 O O . LEU A 1 266 ? 15.002 4.101 3.377 1.00 82.19 266 LEU A O 1
ATOM 2156 N N . PRO A 1 267 ? 17.150 4.213 4.058 1.00 79.62 267 PRO A N 1
ATOM 2157 C CA . PRO A 1 267 ? 17.418 5.499 3.422 1.00 79.62 267 PRO A CA 1
ATOM 2158 C C . PRO A 1 267 ? 17.066 5.515 1.928 1.00 79.62 267 PRO A C 1
ATOM 2160 O O . PRO A 1 267 ? 17.552 4.712 1.135 1.00 79.62 267 PRO A O 1
ATOM 2163 N N . GLY A 1 268 ? 16.219 6.464 1.520 1.00 82.12 268 GLY A N 1
ATOM 2164 C CA . GLY A 1 268 ? 15.844 6.658 0.114 1.00 82.12 268 GLY A CA 1
ATOM 2165 C C . GLY A 1 268 ? 14.816 5.660 -0.442 1.00 82.12 268 GLY A C 1
ATOM 2166 O O . GLY A 1 268 ? 14.453 5.765 -1.618 1.00 82.12 268 GLY A O 1
ATOM 2167 N N . VAL A 1 269 ? 14.290 4.739 0.373 1.00 89.81 269 VAL A N 1
ATOM 2168 C CA . VAL A 1 269 ? 13.321 3.726 -0.071 1.00 89.81 269 VAL A CA 1
ATOM 2169 C C . VAL A 1 269 ? 11.878 4.207 0.116 1.00 89.81 269 VAL A C 1
ATOM 2171 O O . VAL A 1 269 ? 11.274 4.112 1.181 1.00 89.81 269 VAL A O 1
ATOM 2174 N N . GLY A 1 270 ? 11.280 4.717 -0.964 1.00 90.00 270 GLY A N 1
ATOM 2175 C CA . GLY A 1 270 ? 9.862 5.103 -0.992 1.00 90.00 270 GLY A CA 1
ATOM 2176 C C . GLY A 1 270 ? 8.890 3.927 -1.204 1.00 90.00 270 GLY A C 1
ATOM 2177 O O . GLY A 1 270 ? 9.292 2.826 -1.572 1.00 90.00 270 GLY A O 1
ATOM 2178 N N . ASP A 1 271 ? 7.577 4.182 -1.068 1.00 91.00 271 ASP A N 1
ATOM 2179 C CA . ASP A 1 271 ? 6.503 3.171 -1.243 1.00 91.00 271 ASP A CA 1
ATOM 2180 C C . ASP A 1 271 ? 6.597 2.406 -2.573 1.00 91.00 271 ASP A C 1
ATOM 2182 O O . ASP A 1 271 ? 6.411 1.193 -2.599 1.00 91.00 271 ASP A O 1
ATOM 2186 N N . TYR A 1 272 ? 6.909 3.101 -3.672 1.00 93.31 272 TYR A N 1
ATOM 2187 C CA . TYR A 1 272 ? 7.062 2.463 -4.981 1.00 93.31 272 TYR A CA 1
ATOM 2188 C C . TYR A 1 272 ? 8.278 1.526 -5.020 1.00 93.31 272 TYR A C 1
ATOM 2190 O O . TYR A 1 272 ? 8.132 0.375 -5.417 1.00 93.31 272 TYR A O 1
ATOM 2198 N N . VAL A 1 273 ? 9.452 1.998 -4.578 1.00 95.00 273 VAL A N 1
ATOM 2199 C CA . VAL A 1 273 ? 10.701 1.214 -4.596 1.00 95.00 273 VAL A CA 1
ATOM 2200 C C . VAL A 1 273 ? 10.557 -0.023 -3.716 1.00 95.00 273 VAL A C 1
ATOM 2202 O O . VAL A 1 273 ? 10.827 -1.125 -4.177 1.00 95.00 273 VAL A O 1
ATOM 2205 N N . CYS A 1 274 ? 10.032 0.140 -2.498 1.00 95.56 274 CYS A N 1
ATOM 2206 C CA . CYS A 1 274 ? 9.754 -0.967 -1.585 1.00 95.56 274 CYS A CA 1
ATOM 2207 C C . CYS A 1 274 ? 8.903 -2.058 -2.260 1.00 95.56 274 CYS A C 1
ATOM 2209 O O . CYS A 1 274 ? 9.292 -3.222 -2.324 1.00 95.56 274 CYS A O 1
ATOM 2211 N N . ARG A 1 275 ? 7.770 -1.682 -2.865 1.00 95.69 275 ARG A N 1
ATOM 2212 C CA . ARG A 1 275 ? 6.886 -2.641 -3.545 1.00 95.69 275 ARG A CA 1
ATOM 2213 C C . ARG A 1 275 ? 7.523 -3.245 -4.797 1.00 95.69 275 ARG A C 1
ATOM 2215 O O . ARG A 1 275 ? 7.262 -4.410 -5.097 1.00 95.69 275 ARG A O 1
ATOM 2222 N N . ALA A 1 276 ? 8.347 -2.489 -5.521 1.00 96.00 276 ALA A N 1
ATOM 2223 C CA . ALA A 1 276 ? 9.072 -2.981 -6.688 1.00 96.00 276 ALA A CA 1
ATOM 2224 C C . ALA A 1 276 ? 10.114 -4.039 -6.294 1.00 96.00 276 ALA A C 1
ATOM 2226 O O . ALA A 1 276 ? 10.183 -5.075 -6.950 1.00 96.00 276 ALA A O 1
ATOM 2227 N N . VAL A 1 277 ? 10.840 -3.841 -5.189 1.00 97.44 277 VAL A N 1
ATOM 2228 C CA . VAL A 1 277 ? 11.769 -4.832 -4.615 1.00 97.44 277 VAL A CA 1
ATOM 2229 C C . VAL A 1 277 ? 11.029 -6.096 -4.193 1.00 97.44 277 VAL A C 1
ATOM 2231 O O . VAL A 1 277 ? 11.394 -7.192 -4.611 1.00 97.44 277 VAL A O 1
ATOM 2234 N N . LEU A 1 278 ? 9.926 -5.955 -3.453 1.00 97.38 278 LEU A N 1
ATOM 2235 C CA . LEU A 1 278 ? 9.085 -7.092 -3.068 1.00 97.38 278 LEU A CA 1
ATOM 2236 C C . LEU A 1 278 ? 8.561 -7.864 -4.288 1.00 97.38 278 LEU A C 1
ATOM 2238 O O . LEU A 1 278 ? 8.526 -9.090 -4.275 1.00 97.38 278 LEU A O 1
ATOM 2242 N N . THR A 1 279 ? 8.197 -7.161 -5.361 1.00 96.88 279 THR A N 1
ATOM 2243 C CA . THR A 1 279 ? 7.666 -7.787 -6.580 1.00 96.88 279 THR A CA 1
ATOM 2244 C C . THR A 1 279 ? 8.743 -8.461 -7.417 1.00 96.88 279 THR A C 1
ATOM 2246 O O . THR A 1 279 ? 8.600 -9.622 -7.791 1.00 96.88 279 THR A O 1
ATOM 2249 N N . PHE A 1 280 ? 9.793 -7.725 -7.779 1.00 96.56 280 PHE A N 1
ATOM 2250 C CA . PHE A 1 280 ? 10.775 -8.161 -8.771 1.00 96.56 280 PHE A CA 1
ATOM 2251 C C . PHE A 1 280 ? 11.981 -8.870 -8.154 1.00 96.56 280 PHE A C 1
ATOM 2253 O O . PHE A 1 280 ? 12.608 -9.663 -8.849 1.00 96.56 280 PHE A O 1
ATOM 2260 N N . GLY A 1 281 ? 12.292 -8.602 -6.884 1.00 96.81 281 GLY A N 1
ATOM 2261 C CA . GLY A 1 281 ? 13.336 -9.295 -6.129 1.00 96.81 281 GLY A CA 1
ATOM 2262 C C . GLY A 1 281 ? 12.807 -10.543 -5.427 1.00 96.81 281 GLY A C 1
ATOM 2263 O O . GLY A 1 281 ? 13.373 -11.615 -5.577 1.00 96.81 281 GLY A O 1
ATOM 2264 N N . PHE A 1 282 ? 11.686 -10.425 -4.710 1.00 96.75 282 PHE A N 1
ATOM 2265 C CA . PHE A 1 282 ? 11.147 -11.522 -3.888 1.00 96.75 282 PHE A CA 1
ATOM 2266 C C . PHE A 1 282 ? 9.959 -12.275 -4.507 1.00 96.75 282 PHE A C 1
ATOM 2268 O O . PHE A 1 282 ? 9.456 -13.236 -3.929 1.00 96.75 282 PHE A O 1
ATOM 2275 N N . GLY A 1 283 ? 9.455 -11.844 -5.668 1.00 94.50 283 GLY A N 1
ATOM 2276 C CA . GLY A 1 283 ? 8.315 -12.496 -6.323 1.00 94.50 283 GLY A CA 1
ATOM 2277 C C . GLY A 1 283 ? 6.976 -12.324 -5.592 1.00 94.50 283 GLY A C 1
ATOM 2278 O O . GLY A 1 283 ? 6.013 -13.037 -5.886 1.00 94.50 283 GLY A O 1
ATOM 2279 N N . ARG A 1 284 ? 6.876 -11.389 -4.640 1.00 95.31 284 ARG A N 1
ATOM 2280 C CA . ARG A 1 284 ? 5.641 -11.115 -3.896 1.00 95.31 284 ARG A CA 1
ATOM 2281 C C . ARG A 1 284 ? 4.630 -10.391 -4.781 1.00 95.31 284 ARG A C 1
ATOM 2283 O O . ARG A 1 284 ? 4.975 -9.549 -5.606 1.00 95.31 284 ARG A O 1
ATOM 2290 N N . ARG A 1 285 ? 3.345 -10.680 -4.583 1.00 95.19 285 ARG A N 1
ATOM 2291 C CA . ARG A 1 285 ? 2.269 -9.973 -5.288 1.00 95.19 285 ARG A CA 1
ATOM 2292 C C . ARG A 1 285 ? 2.062 -8.605 -4.652 1.00 95.19 285 ARG A C 1
ATOM 2294 O O . ARG A 1 285 ? 1.600 -8.519 -3.518 1.00 95.19 285 ARG A O 1
ATOM 2301 N N . GLN A 1 286 ? 2.409 -7.542 -5.370 1.00 94.62 286 GLN A N 1
ATOM 2302 C CA . GLN A 1 286 ? 2.233 -6.166 -4.913 1.00 94.62 286 GLN A CA 1
ATOM 2303 C C . GLN A 1 286 ? 1.667 -5.297 -6.028 1.00 94.62 286 GLN A C 1
ATOM 2305 O O . GLN A 1 286 ? 2.010 -5.435 -7.201 1.00 94.62 286 GLN A O 1
ATOM 2310 N N . VAL A 1 287 ? 0.809 -4.353 -5.647 1.00 94.06 287 VAL A N 1
ATOM 2311 C CA . VAL A 1 287 ? 0.333 -3.314 -6.562 1.00 94.06 287 VAL A CA 1
ATOM 2312 C C . VAL A 1 287 ? 1.382 -2.206 -6.647 1.00 94.06 287 VAL A C 1
ATOM 2314 O O . VAL A 1 287 ? 1.670 -1.571 -5.628 1.00 94.06 287 VAL A O 1
ATOM 2317 N N . LEU A 1 288 ? 1.907 -1.929 -7.844 1.00 94.38 288 LEU A N 1
ATOM 2318 C CA . LEU A 1 288 ? 2.780 -0.778 -8.092 1.00 94.38 288 LEU A CA 1
ATOM 2319 C C . LEU A 1 288 ? 1.971 0.437 -8.550 1.00 94.38 288 LEU A C 1
ATOM 2321 O O . LEU A 1 288 ? 1.308 0.411 -9.587 1.00 94.38 288 LEU A O 1
ATOM 2325 N N . VAL A 1 289 ? 2.059 1.529 -7.787 1.00 92.38 289 VAL A N 1
ATOM 2326 C CA . VAL A 1 289 ? 1.423 2.808 -8.129 1.00 92.38 289 VAL A CA 1
ATOM 2327 C C . VAL A 1 289 ? 2.492 3.863 -8.371 1.00 92.38 289 VAL A C 1
ATOM 2329 O O . VAL A 1 289 ? 3.146 4.315 -7.432 1.00 92.38 289 VAL A O 1
ATOM 2332 N N . ASP A 1 290 ? 2.633 4.277 -9.624 1.00 90.44 290 ASP A N 1
ATOM 2333 C CA . ASP A 1 290 ? 3.406 5.442 -10.044 1.00 90.44 290 ASP A CA 1
ATOM 2334 C C . ASP A 1 290 ? 2.560 6.313 -10.992 1.00 90.44 290 ASP A C 1
ATOM 2336 O O . ASP A 1 290 ? 1.381 6.048 -11.232 1.00 90.44 290 ASP A O 1
ATOM 2340 N N . ARG A 1 291 ? 3.154 7.366 -11.562 1.00 89.88 291 ARG A N 1
ATOM 2341 C CA . ARG A 1 291 ? 2.461 8.216 -12.547 1.00 89.88 291 ARG A CA 1
ATOM 2342 C C . ARG A 1 291 ? 2.028 7.433 -13.793 1.00 89.88 291 ARG A C 1
ATOM 2344 O O . ARG A 1 291 ? 1.048 7.802 -14.439 1.00 89.88 291 ARG A O 1
ATOM 2351 N N . THR A 1 292 ? 2.755 6.378 -14.149 1.00 91.50 292 THR A N 1
ATOM 2352 C CA . THR A 1 292 ? 2.482 5.534 -15.314 1.00 91.50 292 THR A CA 1
ATOM 2353 C C . THR A 1 292 ? 1.285 4.626 -15.073 1.00 91.50 292 THR A C 1
ATOM 2355 O O . THR A 1 292 ? 0.306 4.709 -15.816 1.00 91.50 292 THR A O 1
ATOM 2358 N N . THR A 1 293 ? 1.318 3.805 -14.025 1.00 92.94 293 THR A N 1
ATOM 2359 C CA . THR A 1 293 ? 0.240 2.867 -13.702 1.00 92.94 293 THR A CA 1
ATOM 2360 C C . THR A 1 293 ? -1.025 3.595 -13.264 1.00 92.94 293 THR A C 1
ATOM 2362 O O . THR A 1 293 ? -2.110 3.181 -13.666 1.00 92.94 293 THR A O 1
ATOM 2365 N N . ALA A 1 294 ? -0.912 4.735 -12.568 1.00 91.56 294 ALA A N 1
ATOM 2366 C CA . ALA A 1 294 ? -2.058 5.584 -12.238 1.00 91.56 294 ALA A CA 1
ATOM 2367 C C . ALA A 1 294 ? -2.755 6.129 -13.494 1.00 91.56 294 ALA A C 1
ATOM 2369 O O . ALA A 1 294 ? -3.978 6.055 -13.602 1.00 91.56 294 ALA A O 1
ATOM 2370 N N . ARG A 1 295 ? -1.989 6.621 -14.481 1.00 91.75 295 ARG A N 1
ATOM 2371 C CA . ARG A 1 295 ? -2.542 7.087 -15.765 1.00 91.75 295 ARG A CA 1
ATOM 2372 C C . ARG A 1 295 ? -3.235 5.957 -16.520 1.00 91.75 295 ARG A C 1
ATOM 2374 O O . ARG A 1 295 ? -4.318 6.162 -17.067 1.00 91.75 295 ARG A O 1
ATOM 2381 N N . VAL A 1 296 ? -2.598 4.787 -16.592 1.00 92.31 296 VAL A N 1
ATOM 2382 C CA . VAL A 1 296 ? -3.161 3.623 -17.285 1.00 92.31 296 VAL A CA 1
ATOM 2383 C C . VAL A 1 296 ? -4.466 3.192 -16.616 1.00 92.31 296 VAL A C 1
ATOM 2385 O O . VAL A 1 296 ? -5.483 3.118 -17.303 1.00 92.31 296 VAL A O 1
ATOM 2388 N N . ALA A 1 297 ? -4.462 2.999 -15.294 1.00 89.75 297 ALA A N 1
ATOM 2389 C CA . ALA A 1 297 ? -5.649 2.641 -14.522 1.00 89.75 297 ALA A CA 1
ATOM 2390 C C . ALA A 1 297 ? -6.773 3.671 -14.699 1.00 89.75 297 ALA A C 1
ATOM 2392 O O . ALA A 1 297 ? -7.869 3.302 -15.110 1.00 89.75 297 ALA A O 1
ATOM 2393 N N . GLY A 1 298 ? -6.477 4.963 -14.521 1.00 88.88 298 GLY A N 1
ATOM 2394 C CA . GLY A 1 298 ? -7.463 6.036 -14.672 1.00 88.88 298 GLY A CA 1
ATOM 2395 C C . GLY A 1 298 ? -8.106 6.088 -16.062 1.00 88.88 298 GLY A C 1
ATOM 2396 O O . GLY A 1 298 ? -9.306 6.318 -16.180 1.00 88.88 298 GLY A O 1
ATOM 2397 N N . ARG A 1 299 ? -7.354 5.803 -17.136 1.00 89.88 299 ARG A N 1
ATOM 2398 C CA . ARG A 1 299 ? -7.908 5.719 -18.504 1.00 89.88 299 ARG A CA 1
ATOM 2399 C C . ARG A 1 299 ? -8.769 4.479 -18.735 1.00 89.88 299 ARG A C 1
ATOM 2401 O O . ARG A 1 299 ? -9.704 4.542 -19.539 1.00 89.88 299 ARG A O 1
ATOM 2408 N N . ILE A 1 300 ? -8.446 3.367 -18.077 1.00 87.75 300 ILE A N 1
ATOM 2409 C CA . ILE A 1 300 ? -9.211 2.120 -18.175 1.00 87.75 300 ILE A CA 1
ATOM 2410 C C . ILE A 1 300 ? -10.551 2.264 -17.461 1.00 87.75 300 ILE A C 1
ATOM 2412 O O . ILE A 1 300 ? -11.573 1.959 -18.070 1.00 87.75 300 ILE A O 1
ATOM 2416 N N . THR A 1 301 ? -10.545 2.750 -16.218 1.00 77.88 301 THR A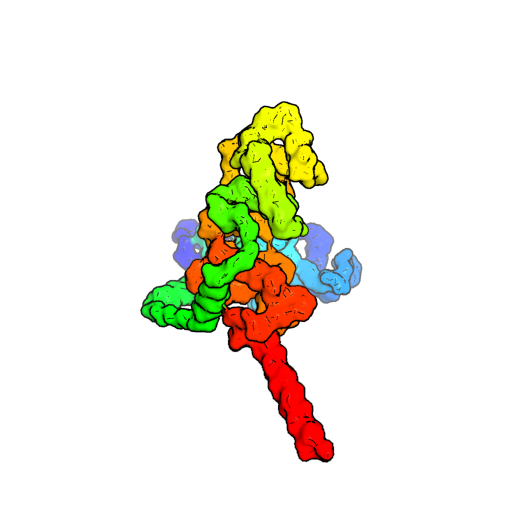 N 1
ATOM 2417 C CA . THR A 1 301 ? -11.731 2.808 -15.346 1.00 77.88 301 THR A CA 1
ATOM 2418 C C . THR A 1 301 ? -12.516 4.115 -15.463 1.00 77.88 301 THR A C 1
ATOM 2420 O O . THR A 1 301 ? -13.672 4.175 -15.054 1.00 77.88 301 THR A O 1
ATOM 2423 N N . ARG A 1 302 ? -11.935 5.153 -16.084 1.00 71.31 302 ARG A N 1
ATOM 2424 C CA . ARG A 1 302 ? -12.514 6.500 -16.242 1.00 71.31 302 ARG A CA 1
ATOM 2425 C C . ARG A 1 302 ? -12.821 7.219 -14.921 1.00 71.31 302 ARG A C 1
ATOM 2427 O O . ARG A 1 302 ? -13.658 8.119 -14.895 1.00 71.31 302 ARG A O 1
ATOM 2434 N N . HIS A 1 303 ? -12.126 6.884 -13.835 1.00 66.56 303 HIS A N 1
ATOM 2435 C CA . HIS A 1 303 ? -12.207 7.693 -12.621 1.00 66.56 303 HIS A CA 1
ATOM 2436 C C . HIS A 1 303 ? -11.626 9.094 -12.870 1.00 66.56 303 HIS A C 1
ATOM 2438 O O . HIS A 1 303 ? -10.501 9.230 -13.354 1.00 66.56 303 HIS A O 1
ATOM 2444 N N . GLY A 1 304 ? -12.390 10.136 -12.531 1.00 58.19 304 GLY A N 1
ATOM 2445 C 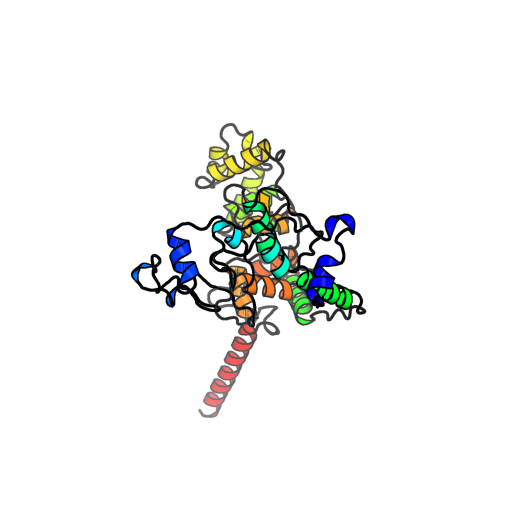CA . GLY A 1 304 ? -11.842 11.481 -12.361 1.00 58.19 304 GLY A CA 1
ATOM 2446 C C . GLY A 1 304 ? -10.943 11.497 -11.124 1.00 58.19 304 GLY A C 1
ATOM 2447 O O . GLY A 1 304 ? -11.377 11.024 -10.078 1.00 58.19 304 GLY A O 1
ATOM 2448 N N . ASP A 1 305 ? -9.699 11.957 -11.290 1.00 67.31 305 ASP A N 1
ATOM 2449 C CA . ASP A 1 305 ? -8.624 12.036 -10.279 1.00 67.31 305 ASP A CA 1
ATOM 2450 C C . ASP A 1 305 ? -8.755 11.042 -9.095 1.00 67.31 305 ASP A C 1
ATOM 2452 O O . ASP A 1 305 ? -9.095 11.424 -7.968 1.00 67.31 305 ASP A O 1
ATOM 2456 N N . PRO A 1 306 ? -8.573 9.728 -9.337 1.00 74.38 306 PRO A N 1
ATOM 2457 C CA . PRO A 1 306 ? -8.815 8.712 -8.322 1.00 74.38 306 PRO A CA 1
ATOM 2458 C C . PRO A 1 306 ? -7.825 8.819 -7.158 1.00 74.38 306 PRO A C 1
ATOM 2460 O O . PRO A 1 306 ? -6.606 8.866 -7.337 1.00 74.38 306 PRO A O 1
ATOM 2463 N N . ARG A 1 307 ? -8.349 8.736 -5.928 1.00 84.38 307 ARG A N 1
ATOM 2464 C CA . ARG A 1 307 ? -7.523 8.604 -4.719 1.00 84.38 307 ARG A CA 1
ATOM 2465 C C . ARG A 1 307 ? -6.626 7.363 -4.815 1.00 84.38 307 ARG A C 1
ATOM 2467 O O . ARG A 1 307 ? -7.013 6.333 -5.364 1.00 84.38 307 ARG A O 1
ATOM 2474 N N . ARG A 1 308 ? -5.450 7.411 -4.179 1.00 83.00 308 ARG A N 1
ATOM 2475 C CA . ARG A 1 308 ? -4.439 6.333 -4.234 1.00 83.00 308 ARG A CA 1
ATOM 2476 C C . ARG A 1 308 ? -4.966 4.950 -3.826 1.00 83.00 308 ARG A C 1
ATOM 2478 O O . ARG A 1 308 ? -4.517 3.955 -4.386 1.00 83.00 308 ARG A O 1
ATOM 2485 N N . PHE A 1 309 ? -5.897 4.866 -2.870 1.00 84.62 309 PHE A N 1
ATOM 2486 C CA . PHE A 1 309 ? -6.491 3.581 -2.471 1.00 84.62 309 PHE A CA 1
ATOM 2487 C C . PHE A 1 309 ? -7.377 2.984 -3.576 1.00 84.62 309 PHE A C 1
ATOM 2489 O O . PHE A 1 309 ? -7.331 1.777 -3.790 1.00 84.62 309 PHE A O 1
ATOM 2496 N N . GLN A 1 310 ? -8.119 3.824 -4.310 1.00 86.00 310 GLN A N 1
ATOM 2497 C CA . GLN A 1 310 ? -8.973 3.390 -5.415 1.00 86.00 310 GLN A CA 1
ATOM 2498 C C . GLN A 1 310 ? -8.116 2.840 -6.554 1.00 86.00 310 GLN A C 1
ATOM 2500 O O . GLN A 1 310 ? -8.347 1.730 -7.010 1.00 86.00 310 GLN A O 1
ATOM 2505 N N . LEU A 1 311 ? -7.038 3.549 -6.911 1.00 87.19 311 LEU A N 1
ATOM 2506 C CA . LEU A 1 311 ? -6.059 3.065 -7.890 1.00 87.19 311 LEU A CA 1
ATOM 2507 C C . LEU A 1 311 ? -5.479 1.700 -7.509 1.00 87.19 311 LEU A C 1
ATOM 2509 O O . LEU A 1 311 ? -5.286 0.849 -8.373 1.00 87.19 311 LEU A O 1
ATOM 2513 N N . ARG A 1 312 ? -5.189 1.482 -6.219 1.00 89.81 312 ARG A N 1
ATOM 2514 C CA . ARG A 1 312 ? -4.675 0.190 -5.754 1.00 89.81 312 ARG A CA 1
ATOM 2515 C C . ARG A 1 312 ? -5.697 -0.928 -5.938 1.00 89.81 312 ARG A C 1
ATOM 2517 O O . ARG A 1 312 ? -5.319 -2.007 -6.382 1.00 89.81 312 ARG A O 1
ATOM 2524 N N . LEU A 1 313 ? -6.959 -0.656 -5.613 1.00 88.44 313 LEU A N 1
ATOM 2525 C CA . LEU A 1 313 ? -8.051 -1.612 -5.761 1.00 88.44 313 LEU A CA 1
ATOM 2526 C C . LEU A 1 313 ? -8.310 -1.942 -7.236 1.00 88.44 313 LEU A C 1
ATOM 2528 O O . LEU A 1 313 ? -8.357 -3.114 -7.597 1.00 88.44 313 LEU A O 1
ATOM 2532 N N . ASP A 1 314 ? -8.379 -0.925 -8.094 1.00 88.25 314 ASP A N 1
ATOM 2533 C CA . ASP A 1 314 ? -8.585 -1.099 -9.533 1.00 88.25 314 ASP A CA 1
ATOM 2534 C C . ASP A 1 314 ? -7.477 -1.957 -10.146 1.00 88.25 314 ASP A C 1
ATOM 2536 O O . ASP A 1 314 ? -7.746 -2.926 -10.849 1.00 88.25 314 ASP A O 1
ATOM 2540 N N . LEU A 1 315 ? -6.215 -1.634 -9.848 1.00 91.56 315 LEU A N 1
ATOM 2541 C CA . LEU A 1 315 ? -5.070 -2.395 -10.342 1.00 91.56 315 LEU A CA 1
ATOM 2542 C C . LEU A 1 315 ? -5.059 -3.832 -9.818 1.00 91.56 315 LEU A C 1
ATOM 2544 O O . LEU A 1 315 ? -4.659 -4.731 -10.553 1.00 91.56 315 LEU A O 1
ATOM 2548 N N . HIS A 1 316 ? -5.503 -4.057 -8.581 1.00 92.06 316 HIS A N 1
ATOM 2549 C CA . HIS A 1 316 ? -5.651 -5.401 -8.034 1.00 92.06 316 HIS A CA 1
ATOM 2550 C C . HIS A 1 316 ? -6.723 -6.198 -8.789 1.00 92.06 316 HIS A C 1
ATOM 2552 O O . HIS A 1 316 ? -6.460 -7.323 -9.202 1.00 92.06 316 HIS A O 1
ATOM 2558 N N . HIS A 1 317 ? -7.890 -5.603 -9.053 1.00 88.75 317 HIS A N 1
ATOM 2559 C CA . HIS A 1 317 ? -8.960 -6.249 -9.822 1.00 88.75 317 HIS A CA 1
ATOM 2560 C C . HIS A 1 317 ? -8.537 -6.556 -11.265 1.00 88.75 317 HIS A C 1
ATOM 2562 O O . HIS A 1 317 ? -8.720 -7.673 -11.747 1.00 88.75 317 HIS A O 1
ATOM 2568 N N . LEU A 1 318 ? -7.903 -5.593 -11.942 1.00 89.81 318 LEU A N 1
ATOM 2569 C CA . LEU A 1 318 ? -7.396 -5.760 -13.308 1.00 89.81 318 LEU A CA 1
ATOM 2570 C C . LEU A 1 318 ? -6.319 -6.847 -13.411 1.00 89.81 318 LEU A C 1
ATOM 2572 O O . LEU A 1 318 ? -6.129 -7.428 -14.476 1.00 89.81 318 LEU A O 1
ATOM 2576 N N . ALA A 1 319 ? -5.606 -7.124 -12.321 1.00 92.19 319 ALA A N 1
ATOM 2577 C CA . ALA A 1 319 ? -4.585 -8.156 -12.292 1.00 92.19 319 ALA A CA 1
ATOM 2578 C C . ALA A 1 319 ? -5.142 -9.582 -12.183 1.00 92.19 319 ALA A C 1
ATOM 2580 O O . ALA A 1 319 ? -4.375 -10.533 -12.351 1.00 92.19 319 ALA A O 1
ATOM 2581 N N . GLY A 1 320 ? -6.444 -9.741 -11.923 1.00 89.94 320 GLY A N 1
ATOM 2582 C CA . GLY A 1 320 ? -7.093 -11.037 -11.758 1.00 89.94 320 GLY A CA 1
ATOM 2583 C C . GLY A 1 320 ? -6.554 -11.852 -10.574 1.00 89.94 320 GLY A C 1
ATOM 2584 O O . GLY A 1 320 ? -5.709 -11.409 -9.798 1.00 89.94 320 GLY A O 1
ATOM 2585 N N . SER A 1 321 ? -7.024 -13.094 -10.452 1.00 87.12 321 SER A N 1
ATOM 2586 C CA . SER A 1 321 ? -6.717 -13.997 -9.326 1.00 87.12 321 SER A CA 1
ATOM 2587 C C . SER A 1 321 ? -5.226 -14.357 -9.182 1.00 87.12 321 SER A C 1
ATOM 2589 O O . SER A 1 321 ? -4.745 -14.677 -8.089 1.00 87.12 321 SER A O 1
ATOM 2591 N N . ALA A 1 322 ? -4.474 -14.304 -10.283 1.00 85.75 322 ALA A N 1
ATOM 2592 C CA . ALA A 1 322 ? -3.047 -14.613 -10.314 1.00 85.75 322 ALA A CA 1
ATOM 2593 C C . ALA A 1 322 ? -2.146 -13.419 -9.952 1.00 85.75 322 ALA A C 1
ATOM 2595 O O . ALA A 1 322 ? -0.989 -13.627 -9.586 1.00 85.75 322 ALA A O 1
ATOM 2596 N N . GLY A 1 323 ? -2.646 -12.185 -10.054 1.00 82.94 323 GLY A N 1
ATOM 2597 C CA . GLY A 1 323 ? -1.844 -10.974 -9.908 1.00 82.94 323 GLY A CA 1
ATOM 2598 C C . GLY A 1 323 ? -2.198 -10.116 -8.687 1.00 82.94 323 GLY A C 1
ATOM 2599 O O . GLY A 1 323 ? -2.940 -10.556 -7.809 1.00 82.94 323 GLY A O 1
ATOM 2600 N N . PRO A 1 324 ? -1.641 -8.893 -8.593 1.00 92.81 324 PRO A N 1
ATOM 2601 C CA . PRO A 1 324 ? -0.589 -8.328 -9.445 1.00 92.81 324 PRO A CA 1
ATOM 2602 C C . PRO A 1 324 ? 0.785 -8.920 -9.109 1.00 92.81 324 PRO A C 1
ATOM 2604 O O . PRO A 1 324 ? 1.378 -8.630 -8.074 1.00 92.81 324 PRO A O 1
ATOM 2607 N N . ASP A 1 325 ? 1.281 -9.769 -10.006 1.00 95.00 325 ASP A N 1
ATOM 2608 C CA . ASP A 1 325 ? 2.590 -10.415 -9.931 1.00 95.00 325 ASP A CA 1
ATOM 2609 C C . ASP A 1 325 ? 3.642 -9.616 -10.727 1.00 95.00 325 ASP A C 1
ATOM 2611 O O . ASP A 1 325 ? 3.367 -8.547 -11.288 1.00 95.00 325 ASP A O 1
ATOM 2615 N N . ALA A 1 326 ? 4.874 -10.123 -10.788 1.00 95.12 326 ALA A N 1
ATOM 2616 C CA . ALA A 1 326 ? 5.943 -9.489 -11.554 1.00 95.12 326 ALA A CA 1
ATOM 2617 C C . ALA A 1 326 ? 5.627 -9.382 -13.057 1.00 95.12 326 ALA A C 1
ATOM 2619 O O . ALA A 1 326 ? 5.985 -8.388 -13.691 1.00 95.12 326 ALA A O 1
ATOM 2620 N N . ALA A 1 327 ? 4.947 -10.374 -13.641 1.00 94.25 327 ALA A N 1
ATOM 2621 C CA . ALA A 1 327 ? 4.613 -10.371 -15.063 1.00 94.25 327 ALA A CA 1
ATOM 2622 C C . ALA A 1 327 ? 3.600 -9.271 -15.397 1.00 94.25 327 ALA A C 1
ATOM 2624 O O . ALA A 1 327 ? 3.831 -8.485 -16.319 1.00 94.25 327 ALA A O 1
ATOM 2625 N N . PHE A 1 328 ? 2.534 -9.166 -14.604 1.00 96.06 328 PHE A N 1
ATOM 2626 C CA . PHE A 1 328 ? 1.519 -8.130 -14.733 1.00 96.06 328 PHE A CA 1
ATOM 2627 C C . PHE A 1 328 ? 2.113 -6.731 -14.549 1.00 96.06 328 PHE A C 1
ATOM 2629 O O . PHE A 1 328 ? 1.922 -5.867 -15.402 1.00 96.06 328 PHE A O 1
ATOM 2636 N N . ASN A 1 329 ? 2.881 -6.510 -13.476 1.00 95.94 329 ASN A N 1
ATOM 2637 C CA . ASN A 1 329 ? 3.462 -5.198 -13.191 1.00 95.94 329 ASN A CA 1
ATOM 2638 C C . ASN A 1 329 ? 4.436 -4.737 -14.291 1.00 95.94 329 ASN A C 1
ATOM 2640 O O . ASN A 1 329 ? 4.380 -3.578 -14.704 1.00 95.94 329 ASN A O 1
ATOM 2644 N N . ARG A 1 330 ? 5.287 -5.632 -14.823 1.00 93.81 330 ARG A N 1
ATOM 2645 C CA . ARG A 1 330 ? 6.153 -5.308 -15.976 1.00 93.81 330 ARG A CA 1
ATOM 2646 C C . ARG A 1 330 ? 5.331 -4.937 -17.205 1.00 93.81 330 ARG A C 1
ATOM 2648 O O . ARG A 1 330 ? 5.564 -3.887 -17.796 1.00 93.81 330 ARG A O 1
ATOM 2655 N N . ALA A 1 331 ? 4.355 -5.772 -17.559 1.00 95.19 331 ALA A N 1
ATOM 2656 C CA . ALA A 1 331 ? 3.514 -5.547 -18.728 1.00 95.19 331 ALA A CA 1
ATOM 2657 C C . ALA A 1 331 ? 2.739 -4.224 -18.633 1.00 95.19 331 ALA A C 1
ATOM 2659 O O . ALA A 1 331 ? 2.655 -3.488 -19.614 1.00 95.19 331 ALA A O 1
ATOM 2660 N N . LEU A 1 332 ? 2.238 -3.878 -17.445 1.00 95.44 332 LEU A N 1
ATOM 2661 C CA . LEU A 1 332 ? 1.523 -2.630 -17.198 1.00 95.44 332 LEU A CA 1
ATOM 2662 C C . LEU A 1 332 ? 2.423 -1.393 -17.339 1.00 95.44 332 LEU A C 1
ATOM 2664 O O . LEU A 1 332 ? 2.030 -0.413 -17.978 1.00 95.44 332 LEU A O 1
ATOM 2668 N N . LEU A 1 333 ? 3.627 -1.435 -16.759 1.00 93.88 333 LEU A N 1
ATOM 2669 C CA . LEU A 1 333 ? 4.609 -0.352 -16.867 1.00 93.88 333 LEU A CA 1
ATOM 2670 C C . LEU A 1 333 ? 5.049 -0.149 -18.325 1.00 93.88 333 LEU A C 1
ATOM 2672 O O . LEU A 1 333 ? 5.073 0.985 -18.809 1.00 93.88 333 LEU A O 1
ATOM 2676 N N . ASP A 1 334 ? 5.319 -1.239 -19.044 1.00 92.75 334 ASP A N 1
ATOM 2677 C CA . ASP A 1 334 ? 5.725 -1.197 -20.451 1.00 92.75 334 ASP A CA 1
ATOM 2678 C C . ASP A 1 334 ? 4.590 -0.717 -21.363 1.00 92.75 334 ASP A C 1
ATOM 2680 O O . ASP A 1 334 ? 4.819 0.107 -22.248 1.00 92.75 334 ASP A O 1
ATOM 2684 N N . LEU A 1 335 ? 3.343 -1.133 -21.112 1.00 95.00 335 LEU A N 1
ATOM 2685 C CA . LEU A 1 335 ? 2.177 -0.590 -21.811 1.00 95.00 335 LEU A CA 1
ATOM 2686 C C . LEU A 1 335 ? 2.088 0.927 -21.624 1.00 95.00 335 LEU A C 1
ATOM 2688 O O . LEU A 1 335 ? 1.847 1.662 -22.584 1.00 95.00 335 LEU A O 1
ATOM 2692 N N . GLY A 1 336 ? 2.267 1.402 -20.391 1.00 93.75 336 GLY A N 1
ATOM 2693 C CA . GLY A 1 336 ? 2.231 2.822 -20.073 1.00 93.75 336 GLY A CA 1
ATOM 2694 C C . GLY A 1 336 ? 3.320 3.627 -20.782 1.00 93.75 336 GLY A C 1
ATOM 2695 O O . GLY A 1 336 ? 3.046 4.748 -21.215 1.00 93.75 336 GLY A O 1
ATOM 2696 N N . ARG A 1 337 ? 4.521 3.063 -20.940 1.00 90.50 337 ARG A N 1
ATOM 2697 C CA . ARG A 1 337 ? 5.626 3.700 -21.668 1.00 90.50 337 ARG A CA 1
ATOM 2698 C C . ARG A 1 337 ? 5.406 3.689 -23.182 1.00 90.50 337 ARG A C 1
ATOM 2700 O O . ARG A 1 337 ? 5.524 4.729 -23.822 1.00 90.50 337 ARG A O 1
ATOM 2707 N N . GLU A 1 338 ? 5.064 2.538 -23.752 1.00 90.69 338 GLU A N 1
ATOM 2708 C CA . GLU A 1 338 ? 5.097 2.346 -25.206 1.00 90.69 338 GLU A CA 1
ATOM 2709 C C . GLU A 1 338 ? 3.803 2.757 -25.909 1.00 90.69 338 GLU A C 1
ATOM 2711 O O . GLU A 1 338 ? 3.843 3.342 -26.995 1.00 90.69 338 GLU A O 1
ATOM 2716 N N . ILE A 1 339 ? 2.654 2.479 -25.292 1.00 94.25 339 ILE A N 1
ATOM 2717 C CA . ILE A 1 339 ? 1.338 2.574 -25.934 1.00 94.25 339 ILE A CA 1
ATOM 2718 C C . ILE A 1 339 ? 0.488 3.660 -25.278 1.00 94.25 339 ILE A C 1
ATOM 2720 O O . ILE A 1 339 ? 0.053 4.610 -25.931 1.00 94.25 339 ILE A O 1
ATOM 2724 N N . CYS A 1 340 ? 0.262 3.551 -23.970 1.00 94.81 340 CYS A N 1
ATOM 2725 C CA . CYS A 1 340 ? -0.595 4.444 -23.197 1.00 94.81 340 CYS A CA 1
ATOM 2726 C C . CYS A 1 340 ? 0.189 5.677 -22.711 1.00 94.81 340 CYS A C 1
ATOM 2728 O O . CYS A 1 340 ? 0.233 5.994 -21.518 1.00 94.81 340 CYS A O 1
ATOM 2730 N N . ARG A 1 341 ? 0.819 6.375 -23.661 1.00 93.56 341 ARG A N 1
ATOM 2731 C CA . ARG A 1 341 ? 1.673 7.556 -23.453 1.00 93.56 341 ARG A CA 1
ATOM 2732 C C . ARG A 1 341 ? 0.895 8.738 -22.878 1.00 93.56 341 ARG A C 1
ATOM 2734 O O . ARG A 1 341 ? -0.331 8.782 -22.984 1.00 93.56 341 ARG A O 1
ATOM 2741 N N . VAL A 1 342 ? 1.591 9.682 -22.241 1.00 91.50 342 VAL A N 1
ATOM 2742 C CA . VAL A 1 342 ? 0.962 10.888 -21.665 1.00 91.50 342 VAL A CA 1
ATOM 2743 C C . VAL A 1 342 ? 0.200 11.640 -22.753 1.00 91.50 342 VAL A C 1
ATOM 2745 O O . VAL A 1 342 ? -1.016 11.785 -22.653 1.00 91.50 342 VAL A O 1
ATOM 2748 N N . GLU A 1 343 ? 0.895 11.973 -23.832 1.00 89.31 343 GLU A N 1
ATOM 2749 C CA . GLU A 1 343 ? 0.340 12.601 -25.025 1.00 89.31 343 GLU A CA 1
ATOM 2750 C C . GLU A 1 343 ? 0.211 11.568 -26.145 1.00 89.31 343 GLU A C 1
ATOM 2752 O O . GLU A 1 343 ? 1.029 10.654 -26.249 1.00 89.31 343 GLU A O 1
ATOM 2757 N N . THR A 1 344 ? -0.806 11.714 -26.996 1.00 88.88 344 THR A N 1
ATOM 2758 C CA . THR A 1 344 ? -1.036 10.861 -28.182 1.00 88.88 344 THR A CA 1
ATOM 2759 C C . THR A 1 344 ? -0.972 9.341 -27.904 1.00 88.88 344 THR A C 1
ATOM 2761 O O . THR A 1 344 ? -0.156 8.620 -28.484 1.00 88.88 344 THR A O 1
ATOM 2764 N N . PRO A 1 345 ? -1.817 8.799 -27.001 1.00 93.25 345 PRO A N 1
ATOM 2765 C CA . PRO A 1 345 ? -1.839 7.362 -26.742 1.00 93.25 345 PRO A CA 1
ATOM 2766 C C . PRO A 1 345 ? -2.210 6.575 -28.006 1.00 93.25 345 PRO A C 1
ATOM 2768 O O . PRO A 1 345 ? -3.159 6.910 -28.715 1.00 93.25 345 PRO A O 1
ATOM 2771 N N . ARG A 1 346 ? -1.497 5.476 -28.261 1.00 94.12 346 ARG A N 1
ATOM 2772 C CA . ARG A 1 346 ? -1.678 4.634 -29.455 1.00 94.12 346 ARG A CA 1
ATOM 2773 C C . ARG A 1 346 ? -2.819 3.632 -29.256 1.00 94.12 346 ARG A C 1
ATOM 2775 O O . ARG A 1 346 ? -2.615 2.421 -29.263 1.00 94.12 346 ARG A O 1
ATOM 2782 N N . CYS A 1 347 ? -4.029 4.142 -29.025 1.00 93.25 347 CYS A N 1
ATOM 2783 C CA . CYS A 1 347 ? -5.186 3.331 -28.637 1.00 93.25 347 CYS A CA 1
ATOM 2784 C C . CYS A 1 347 ? -5.565 2.257 -29.666 1.00 93.25 347 CYS A C 1
ATOM 2786 O O . CYS A 1 347 ? -6.049 1.212 -29.248 1.00 93.25 347 CYS A O 1
ATOM 2788 N N . SER A 1 348 ? -5.345 2.486 -30.964 1.00 90.00 348 SER A N 1
ATOM 2789 C CA . SER A 1 348 ? -5.696 1.548 -32.046 1.00 90.00 348 SER A CA 1
ATOM 2790 C C . SER A 1 348 ? -4.900 0.242 -32.023 1.00 90.00 348 SER A C 1
ATOM 2792 O O . SER A 1 348 ? -5.399 -0.783 -32.467 1.00 90.00 348 SER A O 1
ATOM 2794 N N . VAL A 1 349 ? -3.680 0.267 -31.482 1.00 91.38 349 VAL A N 1
ATOM 2795 C CA . VAL A 1 349 ? -2.795 -0.906 -31.360 1.00 91.38 349 VAL A CA 1
ATOM 2796 C C . VAL A 1 349 ? -2.689 -1.403 -29.915 1.00 91.38 349 VAL A C 1
ATOM 2798 O O . VAL A 1 349 ? -1.855 -2.245 -29.596 1.00 91.38 349 VAL A O 1
ATOM 2801 N N . CYS A 1 350 ? -3.495 -0.849 -29.006 1.00 93.69 350 CYS A N 1
ATOM 2802 C CA . CYS A 1 350 ? -3.460 -1.218 -27.599 1.00 93.69 350 CYS A CA 1
ATOM 2803 C C . CYS A 1 350 ? -4.138 -2.582 -27.390 1.00 93.69 350 CYS A C 1
ATOM 2805 O O . CYS A 1 350 ? -5.310 -2.720 -27.744 1.00 93.69 350 CYS A O 1
ATOM 2807 N N . PRO A 1 351 ? -3.490 -3.559 -26.724 1.00 92.50 351 PRO A N 1
ATOM 2808 C CA . PRO A 1 351 ? -4.095 -4.875 -26.464 1.00 92.50 351 PRO A CA 1
ATOM 2809 C C . PRO A 1 351 ? -5.352 -4.796 -25.584 1.00 92.50 351 PRO A C 1
ATOM 2811 O O . PRO A 1 351 ? -6.173 -5.710 -25.544 1.00 92.50 351 PRO A O 1
ATOM 2814 N N . LEU A 1 352 ? -5.519 -3.677 -24.877 1.00 91.94 352 LEU A N 1
ATOM 2815 C CA . LEU A 1 352 ? -6.640 -3.420 -23.984 1.00 91.94 352 LEU A CA 1
ATOM 2816 C C . LEU A 1 352 ? -7.707 -2.527 -24.615 1.00 91.94 352 LEU A C 1
ATOM 2818 O O . LEU A 1 352 ? -8.618 -2.114 -23.906 1.00 91.94 352 LEU A O 1
ATOM 2822 N N . HIS A 1 353 ? -7.607 -2.200 -25.908 1.00 89.38 353 HIS A N 1
ATOM 2823 C CA . HIS A 1 353 ? -8.489 -1.244 -26.583 1.00 89.38 353 HIS A CA 1
ATOM 2824 C C . HIS A 1 353 ? -9.980 -1.513 -26.320 1.00 89.38 353 HIS A C 1
ATOM 2826 O O . HIS A 1 353 ? -10.684 -0.639 -25.817 1.00 89.38 353 HIS A O 1
ATOM 2832 N N . GLU A 1 354 ? -10.429 -2.750 -26.545 1.00 85.31 354 GLU A N 1
ATOM 2833 C CA . GLU A 1 354 ? -11.825 -3.171 -26.347 1.00 85.31 354 GLU A CA 1
ATOM 2834 C C . GLU A 1 354 ? -12.260 -3.168 -24.871 1.00 85.31 354 GLU A C 1
ATOM 2836 O O . GLU A 1 354 ? -13.441 -3.039 -24.547 1.00 85.31 354 GLU A O 1
ATOM 2841 N N . ARG A 1 355 ? -11.304 -3.268 -23.944 1.00 86.56 355 ARG A N 1
ATOM 2842 C CA . ARG A 1 355 ? -11.539 -3.357 -22.492 1.00 86.56 355 ARG A CA 1
ATOM 2843 C C . ARG A 1 355 ? -11.340 -2.018 -21.777 1.00 86.56 355 ARG A C 1
ATOM 2845 O O . ARG A 1 355 ? -11.755 -1.868 -20.635 1.00 86.56 355 ARG A O 1
ATOM 2852 N N . CYS A 1 356 ? -10.775 -1.024 -22.454 1.00 88.94 356 CYS A N 1
ATOM 2853 C CA . CYS A 1 356 ? -10.466 0.294 -21.917 1.00 88.94 356 CYS A CA 1
ATOM 2854 C C . CYS A 1 356 ? -11.547 1.304 -22.310 1.00 88.94 356 CYS A C 1
ATOM 2856 O O . CYS A 1 356 ? -11.815 1.504 -23.495 1.00 88.94 356 CYS A O 1
ATOM 2858 N N . VAL A 1 357 ? -12.125 2.004 -21.329 1.00 87.44 357 VAL A N 1
ATOM 2859 C CA . VAL A 1 357 ? -13.157 3.020 -21.594 1.00 87.44 357 VAL A CA 1
ATOM 2860 C C . VAL A 1 357 ? -12.632 4.135 -22.508 1.00 87.44 357 VAL A C 1
ATOM 2862 O O . VAL A 1 357 ? -13.328 4.556 -23.431 1.00 87.44 357 VAL A O 1
ATOM 2865 N N . THR A 1 358 ? -11.388 4.579 -22.301 1.00 87.50 358 THR A N 1
ATOM 2866 C CA . THR A 1 358 ? -10.750 5.590 -23.164 1.00 87.50 358 THR A CA 1
ATOM 2867 C C . THR A 1 358 ? -10.460 5.044 -24.564 1.00 87.50 358 THR A C 1
ATOM 2869 O O . THR A 1 358 ? -10.654 5.752 -25.546 1.00 87.50 358 THR A O 1
ATOM 2872 N N . GLY A 1 359 ? -10.024 3.782 -24.666 1.00 86.75 359 GLY A N 1
ATOM 2873 C CA . GLY A 1 359 ? -9.756 3.120 -25.946 1.00 86.75 359 GLY A CA 1
ATOM 2874 C C . GLY A 1 359 ? -10.996 3.099 -26.835 1.00 86.75 359 GLY A C 1
ATOM 2875 O O . GLY A 1 359 ? -10.957 3.632 -27.943 1.00 86.75 359 GLY A O 1
ATOM 2876 N N . ARG A 1 360 ? -12.113 2.591 -26.302 1.00 87.69 360 ARG A N 1
ATOM 2877 C CA . ARG A 1 360 ? -13.400 2.552 -27.012 1.00 87.69 360 ARG A CA 1
ATOM 2878 C C . ARG A 1 360 ? -13.864 3.940 -27.459 1.00 87.69 360 ARG A C 1
ATOM 2880 O O . ARG A 1 360 ? -14.207 4.114 -28.621 1.00 87.69 360 ARG A O 1
ATOM 2887 N N . ALA A 1 361 ? -13.764 4.949 -26.589 1.00 85.50 361 ALA A N 1
ATOM 2888 C CA . ALA A 1 361 ? -14.156 6.317 -26.934 1.00 85.50 361 ALA A CA 1
ATOM 2889 C C . ALA A 1 361 ? -13.361 6.897 -28.124 1.00 85.50 361 ALA A C 1
ATOM 2891 O O . ALA A 1 361 ? -13.929 7.608 -28.949 1.00 85.50 361 ALA A O 1
ATOM 2892 N N . VAL A 1 362 ? -12.064 6.578 -28.244 1.00 83.00 362 VAL A N 1
ATOM 2893 C CA . VAL A 1 362 ? -11.235 7.006 -29.390 1.00 83.00 362 VAL A CA 1
ATOM 2894 C C . VAL A 1 362 ? -11.699 6.353 -30.697 1.00 83.00 362 VAL A C 1
ATOM 2896 O O . VAL A 1 362 ? -11.747 7.026 -31.725 1.00 83.00 362 VAL A O 1
ATOM 2899 N N . ARG A 1 363 ? -12.073 5.068 -30.675 1.00 79.69 363 ARG A N 1
ATOM 2900 C CA . ARG A 1 363 ? -12.622 4.371 -31.852 1.00 79.69 363 ARG A CA 1
ATOM 2901 C C . ARG A 1 363 ? -13.962 4.953 -32.275 1.00 79.69 363 ARG A C 1
ATOM 2903 O O . ARG A 1 363 ? -14.182 5.189 -33.462 1.00 79.69 363 ARG A O 1
ATOM 2910 N N . ASP A 1 364 ? -14.841 5.196 -31.311 1.00 79.44 364 ASP A N 1
ATOM 2911 C CA . ASP A 1 364 ? -16.181 5.707 -31.586 1.00 79.44 364 ASP A CA 1
ATOM 2912 C C . ASP A 1 364 ? -16.097 7.114 -32.210 1.00 79.44 364 ASP A C 1
ATOM 2914 O O . ASP A 1 364 ? -16.746 7.380 -33.220 1.00 79.44 364 ASP A O 1
ATOM 2918 N N . ALA A 1 365 ? -15.200 7.975 -31.711 1.00 75.75 365 ALA A N 1
ATOM 2919 C CA . ALA A 1 365 ? -14.918 9.285 -32.307 1.00 75.75 365 ALA A CA 1
ATOM 2920 C C . ALA A 1 365 ? -14.329 9.193 -33.729 1.00 75.75 365 ALA A C 1
ATOM 2922 O O . ALA A 1 365 ? -14.736 9.948 -34.613 1.00 75.75 365 ALA A O 1
ATOM 2923 N N . ALA A 1 366 ? -13.408 8.252 -33.977 1.00 69.81 366 ALA A N 1
ATOM 2924 C CA . ALA A 1 366 ? -12.856 8.024 -35.314 1.00 69.81 366 ALA A CA 1
ATOM 2925 C C . ALA A 1 366 ? -13.935 7.566 -36.311 1.00 69.81 366 ALA A C 1
ATOM 2927 O O . ALA A 1 366 ? -13.956 8.047 -37.439 1.00 69.81 366 ALA A O 1
ATOM 2928 N N . THR A 1 367 ? -14.861 6.707 -35.870 1.00 67.31 367 THR A N 1
ATOM 2929 C CA . THR A 1 367 ? -15.970 6.172 -36.683 1.00 67.31 367 THR A CA 1
ATOM 2930 C C . THR A 1 367 ? -16.993 7.252 -37.049 1.00 67.31 367 THR A C 1
ATOM 2932 O O . THR A 1 367 ? -17.522 7.260 -38.160 1.00 67.31 367 THR A O 1
ATOM 2935 N N . VAL A 1 368 ? -17.277 8.182 -36.129 1.00 63.31 368 VAL A N 1
ATOM 2936 C CA . VAL A 1 368 ? -18.152 9.336 -36.399 1.00 63.31 368 VAL A CA 1
ATOM 2937 C C . VAL A 1 368 ? -17.531 10.250 -37.455 1.00 63.31 368 VAL A C 1
ATOM 2939 O O . VAL A 1 368 ? -18.236 10.653 -38.375 1.00 63.31 368 VAL A O 1
ATOM 2942 N N . LYS A 1 369 ? -16.217 10.500 -37.376 1.00 61.59 369 LYS A N 1
ATOM 2943 C CA . LYS A 1 369 ? -15.492 11.313 -38.361 1.00 61.59 369 LYS A CA 1
ATOM 2944 C C . LYS A 1 369 ? -15.480 10.676 -39.757 1.00 61.59 369 LYS A C 1
ATOM 2946 O O . LYS A 1 369 ? -15.779 11.335 -40.738 1.00 61.59 369 LYS A O 1
ATOM 2951 N N . THR A 1 370 ? -15.255 9.364 -39.864 1.00 58.75 370 THR A N 1
ATOM 2952 C CA . THR A 1 370 ? -15.303 8.691 -41.182 1.00 58.75 370 THR A CA 1
ATOM 2953 C C . THR A 1 370 ? -16.694 8.758 -41.819 1.00 58.75 370 THR A C 1
ATOM 2955 O O . THR A 1 370 ? -16.816 8.828 -43.037 1.00 58.75 370 THR A O 1
ATOM 2958 N N . ARG A 1 371 ? -17.758 8.743 -41.003 1.00 55.22 371 ARG A N 1
ATOM 2959 C CA . ARG A 1 371 ? -19.143 8.877 -41.479 1.00 55.22 371 ARG A CA 1
ATOM 2960 C C . ARG A 1 371 ? -19.524 10.309 -41.856 1.00 55.22 371 ARG A C 1
ATOM 2962 O O . ARG A 1 371 ? -20.404 10.451 -42.698 1.00 55.22 371 ARG A O 1
ATOM 2969 N N . SER A 1 372 ? -18.933 11.336 -41.236 1.00 52.41 372 SER A N 1
ATOM 2970 C CA . SER A 1 372 ? -19.125 12.729 -41.667 1.00 52.41 372 SER A CA 1
ATOM 2971 C C . SER A 1 372 ? -18.411 12.991 -42.985 1.00 52.41 372 SER A C 1
ATOM 2973 O O . SER A 1 372 ? -19.045 13.482 -43.912 1.00 52.41 372 SER A O 1
ATOM 2975 N N . ASP A 1 373 ? -17.156 12.554 -43.096 1.00 56.12 373 ASP A N 1
ATOM 2976 C CA . ASP A 1 373 ? -16.315 12.792 -44.273 1.00 56.12 373 ASP A CA 1
ATOM 2977 C C . ASP A 1 373 ? -16.911 12.088 -45.514 1.00 56.12 373 ASP A C 1
ATOM 2979 O O . ASP A 1 373 ? -17.079 12.700 -46.565 1.00 56.12 373 ASP A O 1
ATOM 2983 N N . ALA A 1 374 ? -17.390 10.843 -45.363 1.00 54.88 374 ALA A N 1
ATOM 2984 C CA . ALA A 1 374 ? -18.089 10.116 -46.431 1.00 54.88 374 ALA A CA 1
ATOM 2985 C C . ALA A 1 374 ? -19.465 10.709 -46.803 1.00 54.88 374 ALA A C 1
ATOM 2987 O O . ALA A 1 374 ? -19.994 10.426 -47.876 1.00 54.88 374 ALA A O 1
ATOM 2988 N N . ARG A 1 375 ? -20.088 11.499 -45.916 1.00 52.97 375 ARG A N 1
ATOM 2989 C CA . ARG A 1 375 ? -21.340 12.214 -46.213 1.00 52.97 375 ARG A CA 1
ATOM 2990 C C . ARG A 1 375 ? -21.080 13.512 -46.968 1.00 52.97 375 ARG A C 1
ATOM 2992 O O . ARG A 1 375 ? -21.901 13.869 -47.802 1.00 52.97 375 ARG A O 1
ATOM 2999 N N . GLU A 1 376 ? -19.979 14.198 -46.680 1.00 53.75 376 GLU A N 1
ATOM 3000 C CA . GLU A 1 376 ? -19.577 15.422 -47.381 1.00 53.75 376 GLU A CA 1
ATOM 3001 C C . GLU A 1 376 ? -19.114 15.124 -48.815 1.00 53.75 376 GLU A C 1
ATOM 3003 O O . GLU A 1 376 ? -19.528 15.826 -49.732 1.00 53.75 376 GLU A O 1
ATOM 3008 N N . GLU A 1 377 ? -18.382 14.027 -49.046 1.00 54.03 377 GLU A N 1
ATOM 3009 C CA . GLU A 1 377 ? -17.993 13.579 -50.400 1.00 54.03 377 GLU A CA 1
ATOM 3010 C C . GLU A 1 377 ? -19.170 13.124 -51.279 1.00 54.03 377 GLU A C 1
ATOM 3012 O O . GLU A 1 377 ? -19.048 13.098 -52.496 1.00 54.03 377 GLU A O 1
ATOM 3017 N N . MET A 1 378 ? -20.307 12.753 -50.686 1.00 53.16 378 MET A N 1
ATOM 3018 C CA . MET A 1 378 ? -21.492 12.290 -51.424 1.00 53.16 378 MET A CA 1
ATOM 3019 C C . MET A 1 378 ? -22.483 13.427 -51.741 1.00 53.16 378 MET A C 1
ATOM 3021 O O . MET A 1 378 ? -23.471 13.208 -52.441 1.00 53.16 378 MET A O 1
ATOM 3025 N N . VAL A 1 379 ? -22.258 14.616 -51.171 1.00 53.50 379 VAL A N 1
ATOM 3026 C CA . VAL A 1 379 ? -23.072 15.833 -51.363 1.00 53.50 379 VAL A CA 1
ATOM 3027 C C . VAL A 1 379 ? -22.332 16.878 -52.221 1.00 53.50 379 VAL A C 1
ATOM 3029 O O . VAL A 1 379 ? -22.961 17.831 -52.683 1.00 53.50 379 VAL A O 1
ATOM 3032 N N . ALA A 1 380 ? -21.030 16.686 -52.457 1.00 45.22 380 ALA A N 1
ATOM 3033 C CA . ALA A 1 380 ? -20.235 17.369 -53.481 1.00 45.22 380 ALA A CA 1
ATOM 3034 C C . ALA A 1 380 ? -20.344 16.641 -54.829 1.00 45.22 380 ALA A C 1
ATOM 3036 O O . ALA A 1 380 ? -20.303 17.342 -55.867 1.00 45.22 380 ALA A O 1
#

Radius of gyration: 30.1 Å; chains: 1; bounding box: 73×56×97 Å

Foldseek 3Di:
DQDPLNCQLAVPPDPVCSVPQPQQDFDDADPLLLVVLVQDAAQDALVSDDPVSNPDDCVVCVHQAGQHHPPDQQDQQALCCLPAQRSAQYNPDSTGGTLRRLLVSLPHHRPDDFDDDRSRSSNVSNPDRRPVVVVVVVVVVVVVVPPPDPPPQVCLLVVLQCLLLVVVVPDPDDFQPLLAPLALLLLLVLCLQPVPPDRVLSNQLSVLCCVCPVFLVSLQPDPCSLVSNVVSPNNVCRVLSNQLSVCCVPPPVRGDDLDLVVQCVRRSRDNQSSQSSNARNVFDAADHDDPQLLLVLCQQVVDDPDDPVVSRVSLQSNNTPVHPHSSSVRSSNSCSVPAVDPPDGNLVPRSCLVRTPNSVVVVVVVVVVVVVVVVVVVVD